Protein AF-A0A3D8RPR2-F1 (afdb_monomer)

Solvent-accessible surface area (backbone atoms only — not comparable to full-atom values): 20532 Å² total; per-residue (Å²): 110,50,69,65,51,56,66,44,52,42,52,92,83,40,55,18,65,22,55,51,73,71,32,72,38,59,76,50,46,58,81,55,54,88,77,41,70,37,36,41,30,32,53,52,16,32,46,29,32,49,50,8,49,75,67,62,34,64,70,41,34,60,55,16,51,62,35,39,52,52,18,50,56,45,42,55,55,37,57,76,35,84,87,54,40,64,38,63,55,48,44,47,27,31,49,50,48,17,54,34,25,53,31,66,56,84,42,99,56,44,30,59,52,24,48,54,51,33,52,51,40,51,62,72,46,40,66,87,66,55,75,50,67,56,47,38,43,49,50,62,50,47,51,59,56,47,44,55,49,13,51,31,68,53,40,86,60,71,74,68,44,76,79,42,53,84,72,72,74,60,93,46,71,72,52,38,56,46,50,52,51,51,63,62,49,48,55,51,20,58,48,53,40,50,49,50,47,47,76,70,37,93,78,53,54,70,65,58,54,52,51,53,47,52,51,44,53,52,50,48,53,50,52,51,51,56,61,70,68,52,59,74,69,60,41,80,40,83,46,86,74,55,39,87,50,89,82,38,70,53,23,35,40,55,80,40,74,64,34,45,48,50,52,32,49,50,33,29,54,46,36,54,41,36,56,50,43,47,80,73,47,95,82,81,42,65,69,46,50,57,47,35,55,53,31,29,48,50,42,61,23,32,43,75,52,46,54,68,25,40,41,59,63,32,58,70,50,56,57,30,51,48,49,27,48,74,72,49,79,54,64,70,52,38,50,52,48,52,52,53,53,47,52,54,56,51,58,33,32,51,77,73,73,82,86,69,64,93,77,49,80,73,84,60,59,44,68,84,49,50,79,62,59,68,77,76,114

Structure (mmCIF, N/CA/C/O backbone):
data_AF-A0A3D8RPR2-F1
#
_entry.id   AF-A0A3D8RPR2-F1
#
loop_
_atom_site.group_PDB
_atom_site.id
_atom_site.type_symbol
_atom_site.label_atom_id
_atom_site.label_alt_id
_atom_site.label_comp_id
_atom_site.label_asym_id
_atom_site.label_entity_id
_atom_site.label_seq_id
_atom_site.pdbx_PDB_ins_code
_atom_site.Cartn_x
_atom_site.Cartn_y
_atom_site.Cartn_z
_atom_site.occupancy
_atom_site.B_iso_or_equiv
_atom_site.auth_seq_id
_atom_site.auth_comp_id
_atom_site.auth_asym_id
_atom_site.auth_atom_id
_atom_site.pdbx_PDB_model_num
ATOM 1 N N . MET A 1 1 ? -17.465 -0.381 24.677 1.00 67.50 1 MET A N 1
ATOM 2 C CA . MET A 1 1 ? -16.883 -0.189 23.330 1.00 67.50 1 MET A CA 1
ATOM 3 C C . MET A 1 1 ? -15.731 -1.158 23.094 1.00 67.50 1 MET A C 1
ATOM 5 O O . MET A 1 1 ? -15.832 -1.929 22.154 1.00 67.50 1 MET A O 1
ATOM 9 N N . ALA A 1 2 ? -14.749 -1.221 24.004 1.00 73.62 2 ALA A N 1
ATOM 10 C CA . ALA A 1 2 ? -13.634 -2.180 23.983 1.00 73.62 2 ALA A CA 1
ATOM 11 C C . ALA A 1 2 ? -14.032 -3.630 23.635 1.00 73.62 2 ALA A C 1
ATOM 13 O O . ALA A 1 2 ? -13.482 -4.194 22.701 1.00 73.62 2 ALA A O 1
ATOM 14 N N . PHE A 1 3 ? -15.049 -4.199 24.299 1.00 74.19 3 PHE A N 1
ATOM 15 C CA . PHE A 1 3 ? -15.514 -5.566 24.008 1.00 74.19 3 PHE A CA 1
ATOM 16 C C . PHE A 1 3 ? -15.922 -5.773 22.537 1.00 74.19 3 PHE A C 1
ATOM 18 O O . PHE A 1 3 ? -15.488 -6.728 21.907 1.00 74.19 3 PHE A O 1
ATOM 25 N N . LYS A 1 4 ? -16.686 -4.831 21.960 1.00 76.00 4 LYS A N 1
ATOM 26 C CA . LYS A 1 4 ? -17.106 -4.884 20.547 1.00 76.00 4 LYS A CA 1
ATOM 27 C C . LYS A 1 4 ? -15.922 -4.776 19.586 1.00 76.00 4 LYS A C 1
ATOM 29 O O . LYS A 1 4 ? -15.994 -5.338 18.505 1.00 76.00 4 LYS A O 1
ATOM 34 N N . LEU A 1 5 ? -14.866 -4.051 19.964 1.00 78.69 5 LEU A N 1
ATOM 35 C CA . LEU A 1 5 ? -13.642 -3.960 19.170 1.00 78.69 5 LEU A CA 1
ATOM 36 C C . LEU A 1 5 ? -12.855 -5.276 19.226 1.00 78.69 5 LEU A C 1
ATOM 38 O O . LEU A 1 5 ? -12.427 -5.760 18.186 1.00 78.69 5 LEU A O 1
ATOM 42 N N . CYS A 1 6 ? -12.734 -5.908 20.396 1.00 79.56 6 CYS A N 1
ATOM 43 C CA . CYS A 1 6 ? -12.055 -7.202 20.521 1.00 79.56 6 CYS A CA 1
ATOM 44 C C . CYS A 1 6 ? -12.709 -8.298 19.661 1.00 79.56 6 CYS A C 1
ATOM 46 O O . CYS A 1 6 ? -12.000 -9.110 19.071 1.00 79.56 6 CYS A O 1
ATOM 48 N N . GLU A 1 7 ? -14.041 -8.289 19.519 1.00 77.31 7 GLU A N 1
ATOM 49 C CA . GLU A 1 7 ? -14.759 -9.201 18.611 1.00 77.31 7 GLU A CA 1
ATOM 50 C C . GLU A 1 7 ? -14.281 -9.078 17.148 1.00 77.31 7 GLU A C 1
ATOM 52 O O . GLU A 1 7 ? -14.304 -10.063 16.413 1.00 77.31 7 GLU A O 1
ATOM 57 N N . THR A 1 8 ? -13.802 -7.901 16.724 1.00 77.50 8 THR A N 1
ATOM 58 C CA . THR A 1 8 ? -13.313 -7.657 15.350 1.00 77.50 8 THR A CA 1
ATOM 59 C C . THR A 1 8 ? -11.920 -8.237 15.066 1.00 77.50 8 THR A C 1
ATOM 61 O O . THR A 1 8 ? -11.473 -8.225 13.915 1.00 77.50 8 THR A O 1
ATOM 64 N N . PHE A 1 9 ? -11.243 -8.769 16.092 1.00 79.44 9 PHE A N 1
ATOM 65 C CA . PHE A 1 9 ? -9.902 -9.357 15.994 1.00 79.44 9 PHE A CA 1
ATOM 66 C C . PHE A 1 9 ? -9.901 -10.889 15.986 1.00 79.44 9 PHE A C 1
ATOM 68 O O . PHE A 1 9 ? -8.830 -11.492 15.941 1.00 79.44 9 PHE A O 1
ATOM 75 N N . ASN A 1 10 ? -11.066 -11.544 15.972 1.00 75.62 10 ASN A N 1
ATOM 76 C CA . ASN A 1 10 ? -11.135 -13.003 15.905 1.00 75.62 10 ASN A CA 1
ATOM 77 C C . ASN A 1 10 ? -10.723 -13.523 14.507 1.00 75.62 10 ASN A C 1
ATOM 79 O O . ASN A 1 10 ? -11.494 -13.448 13.550 1.00 75.62 10 ASN A O 1
ATOM 83 N N . VAL A 1 11 ? -9.481 -14.009 14.377 1.00 67.62 11 VAL A N 1
ATOM 84 C CA . VAL A 1 11 ? -8.874 -14.430 13.094 1.00 67.62 11 VAL A CA 1
ATOM 85 C C . VAL A 1 11 ? -9.569 -15.653 12.509 1.00 67.62 11 VAL A C 1
ATOM 87 O O . VAL A 1 11 ? -9.863 -15.660 11.316 1.00 67.62 11 VAL A O 1
ATOM 90 N N . GLU A 1 12 ? -9.884 -16.638 13.346 1.00 62.69 12 GLU A N 1
ATOM 91 C CA . GLU A 1 12 ? -10.499 -17.901 12.922 1.00 62.69 12 GLU A CA 1
ATOM 92 C C . GLU A 1 12 ? -11.884 -17.686 12.303 1.00 62.69 12 GLU A C 1
ATOM 94 O O . GLU A 1 12 ? -12.259 -18.373 11.357 1.00 62.69 12 GLU A O 1
ATOM 99 N N . VAL A 1 13 ? -12.627 -16.696 12.804 1.00 68.12 13 VAL A N 1
ATOM 100 C CA . VAL A 1 13 ? -14.002 -16.419 12.365 1.00 68.12 13 VAL A CA 1
ATOM 101 C C . VAL A 1 13 ? -14.056 -15.424 11.202 1.00 68.12 13 VAL A C 1
ATOM 103 O O . VAL A 1 13 ? -14.950 -15.505 10.362 1.00 68.12 13 VAL A O 1
ATOM 106 N N . LEU A 1 14 ? -13.137 -14.455 11.150 1.00 74.81 14 LEU A N 1
ATOM 107 C CA . LEU A 1 14 ? -13.254 -13.303 10.246 1.00 74.81 14 LEU A CA 1
ATOM 108 C C . LEU A 1 14 ? -12.389 -13.398 8.984 1.00 74.81 14 LEU A C 1
ATOM 110 O O . LEU A 1 14 ? -12.636 -12.640 8.043 1.00 74.81 14 LEU A O 1
ATOM 114 N N . GLY A 1 15 ? -11.394 -14.292 8.942 1.00 83.25 15 GLY A N 1
ATOM 115 C CA . GLY A 1 15 ? -10.495 -14.438 7.793 1.00 83.25 15 GLY A CA 1
ATOM 116 C C . GLY A 1 15 ? -9.909 -13.093 7.341 1.00 83.25 15 GLY A C 1
ATOM 117 O O . GLY A 1 15 ? -9.456 -12.292 8.161 1.00 83.25 15 GLY A O 1
ATOM 118 N N . GLY A 1 16 ? -9.977 -12.795 6.041 1.00 82.44 16 GLY A N 1
ATOM 119 C CA . GLY A 1 16 ? -9.479 -11.534 5.474 1.00 82.44 16 GLY A CA 1
ATOM 120 C C . GLY A 1 16 ? -10.274 -10.269 5.847 1.00 82.44 16 GLY A C 1
ATOM 121 O O . GLY A 1 16 ? -9.839 -9.164 5.521 1.00 82.44 16 GLY A O 1
ATOM 122 N N . LYS A 1 17 ? -11.400 -10.390 6.574 1.00 88.00 17 LYS A N 1
ATOM 123 C CA . LYS A 1 17 ? -12.119 -9.252 7.186 1.00 88.00 17 LYS A CA 1
ATOM 124 C C . LYS A 1 17 ? -11.591 -8.896 8.579 1.00 88.00 17 LYS A C 1
ATOM 126 O O . LYS A 1 17 ? -12.132 -7.992 9.208 1.00 88.00 17 LYS A O 1
ATOM 131 N N . ASN A 1 18 ? -10.588 -9.589 9.110 1.00 89.81 18 ASN A N 1
ATOM 132 C CA . ASN A 1 18 ? -10.041 -9.280 10.428 1.00 89.81 18 ASN A CA 1
ATOM 133 C C . ASN A 1 18 ? -9.337 -7.909 10.441 1.00 89.81 18 ASN A C 1
ATOM 135 O O . ASN A 1 18 ? -8.517 -7.631 9.572 1.00 89.81 18 ASN A O 1
ATOM 139 N N . LEU A 1 19 ? -9.625 -7.061 11.433 1.00 90.50 19 LEU A N 1
ATOM 140 C CA . LEU A 1 19 ? -9.032 -5.721 11.526 1.00 90.50 19 LEU A CA 1
ATOM 141 C C . LEU A 1 19 ? -7.586 -5.705 12.057 1.00 90.50 19 LEU A C 1
ATOM 143 O O . LEU A 1 19 ? -6.864 -4.740 11.826 1.00 90.50 19 LEU A O 1
ATOM 147 N N . ALA A 1 20 ? -7.119 -6.759 12.725 1.00 89.06 20 ALA A N 1
ATOM 148 C CA . ALA A 1 20 ? -5.748 -6.859 13.231 1.00 89.06 20 ALA A CA 1
ATOM 149 C C . ALA A 1 20 ? -4.694 -6.910 12.109 1.00 89.06 20 ALA A C 1
ATOM 151 O O . ALA A 1 20 ? -3.519 -6.649 12.361 1.00 89.06 20 ALA A O 1
ATOM 152 N N . VAL A 1 21 ? -5.102 -7.186 10.862 1.00 88.38 21 VAL A N 1
ATOM 153 C CA . VAL A 1 21 ? -4.203 -7.151 9.694 1.00 88.38 21 VAL A CA 1
ATOM 154 C C . VAL A 1 21 ? -3.619 -5.762 9.443 1.00 88.38 21 VAL A C 1
ATOM 156 O O . VAL A 1 21 ? -2.553 -5.656 8.844 1.00 88.38 21 VAL A O 1
ATOM 159 N N . PHE A 1 22 ? -4.279 -4.705 9.931 1.00 88.75 22 PHE A N 1
ATOM 160 C CA . PHE A 1 22 ? -3.777 -3.339 9.835 1.00 88.75 22 PHE A CA 1
ATOM 161 C C . PHE A 1 22 ? -2.605 -3.063 10.776 1.00 88.75 22 PHE A C 1
ATOM 163 O O . PHE A 1 22 ? -2.009 -2.009 10.653 1.00 88.75 22 PHE A O 1
ATOM 170 N N . GLY A 1 23 ? -2.237 -3.972 11.681 1.00 88.31 23 GLY A N 1
ATOM 171 C CA . GLY A 1 23 ? -1.054 -3.839 12.534 1.00 88.31 23 GLY A CA 1
ATOM 172 C C . GLY A 1 23 ? -1.369 -3.919 14.025 1.00 88.31 23 GLY A C 1
ATOM 173 O O . GLY A 1 23 ? -2.523 -3.857 14.453 1.00 88.31 23 GLY A O 1
ATOM 174 N N . ARG A 1 24 ? -0.322 -4.052 14.849 1.00 88.19 24 ARG A N 1
ATOM 175 C CA . ARG A 1 24 ? -0.476 -4.337 16.288 1.00 88.19 24 ARG A CA 1
ATOM 176 C C . ARG A 1 24 ? -1.074 -3.180 17.073 1.00 88.19 24 ARG A C 1
ATOM 178 O O . ARG A 1 24 ? -1.679 -3.425 18.113 1.00 88.19 24 ARG A O 1
ATOM 185 N N . PHE A 1 25 ? -0.982 -1.953 16.554 1.00 91.00 25 PHE A N 1
ATOM 186 C CA . PHE A 1 25 ? -1.651 -0.801 17.156 1.00 91.00 25 PHE A CA 1
ATOM 187 C C . PHE A 1 25 ? -3.159 -1.054 17.319 1.00 91.00 25 PHE A C 1
ATOM 189 O O . PHE A 1 25 ? -3.725 -0.655 18.332 1.00 91.00 25 PHE A O 1
ATOM 196 N N . MET A 1 26 ? -3.794 -1.811 16.411 1.00 92.00 26 MET A N 1
ATOM 197 C CA . MET A 1 26 ? -5.217 -2.157 16.506 1.00 92.00 26 MET A CA 1
ATOM 198 C C . MET A 1 26 ? -5.559 -2.854 17.827 1.00 92.00 26 MET A C 1
ATOM 200 O O . MET A 1 26 ? -6.562 -2.530 18.461 1.00 92.00 26 MET A O 1
ATOM 204 N N . ALA A 1 27 ? -4.692 -3.761 18.284 1.00 89.06 27 ALA A N 1
ATOM 205 C CA . ALA A 1 27 ? -4.874 -4.490 19.535 1.00 89.06 27 ALA A CA 1
ATOM 206 C C . ALA A 1 27 ? -4.646 -3.623 20.788 1.00 89.06 27 ALA A C 1
ATOM 208 O O . ALA A 1 27 ? -5.111 -3.987 21.868 1.00 89.06 27 ALA A O 1
ATOM 209 N N . ASP A 1 28 ? -3.962 -2.481 20.663 1.00 91.00 28 ASP A N 1
ATOM 210 C CA . ASP A 1 28 ? -3.723 -1.549 21.773 1.00 91.00 28 ASP A CA 1
ATOM 211 C C . ASP A 1 28 ? -4.825 -0.483 21.914 1.00 91.00 28 ASP A C 1
ATOM 213 O O . ASP A 1 28 ? -5.009 0.076 22.996 1.00 91.00 28 ASP A O 1
ATOM 217 N N . ILE A 1 29 ? -5.633 -0.255 20.868 1.00 93.19 29 ILE A N 1
ATOM 218 C CA . ILE A 1 29 ? -6.747 0.713 20.879 1.00 93.19 29 ILE A CA 1
ATOM 219 C C . ILE A 1 29 ? -7.666 0.566 22.106 1.00 93.19 29 ILE A C 1
ATOM 221 O O . ILE A 1 29 ? -7.972 1.596 22.706 1.00 93.19 29 ILE A O 1
ATOM 225 N N . PRO A 1 30 ? -8.110 -0.640 22.538 1.00 92.12 30 PRO A N 1
ATOM 226 C CA . PRO A 1 30 ? -8.992 -0.768 23.699 1.00 92.12 30 PRO A CA 1
ATOM 227 C C . PRO A 1 30 ? -8.478 -0.080 24.969 1.00 92.12 30 PRO A C 1
ATOM 229 O O . PRO A 1 30 ? -9.290 0.443 25.730 1.00 92.12 30 PRO A O 1
ATOM 232 N N . ARG A 1 31 ? -7.154 -0.054 25.190 1.00 90.81 31 ARG A N 1
ATOM 233 C CA . ARG A 1 31 ? -6.533 0.590 26.362 1.00 90.81 31 ARG A CA 1
ATOM 234 C C . ARG A 1 31 ? -6.531 2.114 26.278 1.00 90.81 31 ARG A C 1
ATOM 236 O O . ARG A 1 31 ? -6.333 2.772 27.292 1.00 90.81 31 ARG A O 1
ATOM 243 N N . ARG A 1 32 ? -6.744 2.663 25.082 1.00 90.31 32 ARG A N 1
ATOM 244 C CA . ARG A 1 32 ? -6.744 4.104 24.800 1.00 90.31 32 ARG A CA 1
ATOM 245 C C . ARG A 1 32 ? -8.149 4.694 24.717 1.00 90.31 32 ARG A C 1
ATOM 247 O O . ARG A 1 32 ? -8.285 5.900 24.566 1.00 90.31 32 ARG A O 1
ATOM 254 N N . LEU A 1 33 ? -9.192 3.872 24.826 1.00 92.06 33 LEU A N 1
ATOM 255 C CA . LEU A 1 33 ? -10.571 4.358 24.829 1.00 92.06 33 LEU A CA 1
ATOM 256 C C . LEU A 1 33 ? -10.892 5.126 26.117 1.00 92.06 33 LEU A C 1
ATOM 258 O O . LEU A 1 33 ? -10.411 4.785 27.196 1.00 92.06 33 LEU A O 1
ATOM 262 N N . GLY A 1 34 ? -11.740 6.146 26.003 1.00 91.00 34 GLY A N 1
ATOM 263 C CA . GLY A 1 34 ? -12.141 7.025 27.103 1.00 91.00 34 GLY A CA 1
ATOM 264 C C . GLY A 1 34 ? -11.178 8.182 27.382 1.00 91.00 34 GLY A C 1
ATOM 265 O O . GLY A 1 34 ? -11.500 9.041 28.202 1.00 91.00 34 GLY A O 1
ATOM 266 N N . THR A 1 35 ? -10.023 8.243 26.710 1.00 88.38 35 THR A N 1
ATOM 267 C CA . THR A 1 35 ? -9.049 9.342 26.863 1.00 88.38 35 THR A CA 1
ATOM 268 C C . THR A 1 35 ? -9.250 10.451 25.829 1.00 88.38 35 THR A C 1
ATOM 270 O O . THR A 1 35 ? -8.945 11.612 26.098 1.00 88.38 35 THR A O 1
ATOM 273 N N . ASN A 1 36 ? -9.792 10.116 24.654 1.00 90.25 36 ASN A N 1
ATOM 274 C CA . ASN A 1 36 ? -9.999 11.046 23.552 1.00 90.25 36 ASN A CA 1
ATOM 275 C C . ASN A 1 36 ? -11.329 10.757 22.839 1.00 90.25 36 ASN A C 1
ATOM 277 O O . ASN A 1 36 ? -11.522 9.693 22.251 1.00 90.25 36 ASN A O 1
ATOM 281 N N . LYS A 1 37 ? -12.236 11.742 22.843 1.00 91.75 37 LYS A N 1
ATOM 282 C CA . LYS A 1 37 ? -13.577 11.604 22.253 1.00 91.75 37 LYS A CA 1
ATOM 283 C C . LYS A 1 37 ? -13.554 11.350 20.745 1.00 91.75 37 LYS A C 1
ATOM 285 O O . LYS A 1 37 ? -14.426 10.643 20.249 1.00 91.75 37 LYS A O 1
ATOM 290 N N . VAL A 1 38 ? -12.585 11.917 20.020 1.00 94.25 38 VAL A N 1
ATOM 291 C CA . VAL A 1 38 ? -12.436 11.692 18.574 1.00 94.25 38 VAL A CA 1
ATOM 292 C C . VAL A 1 38 ? -12.141 10.218 18.325 1.00 94.25 38 VAL A C 1
ATOM 294 O O . VAL A 1 38 ? -12.840 9.579 17.542 1.00 94.25 38 VAL A O 1
ATOM 297 N N . LEU A 1 39 ? -11.160 9.659 19.041 1.00 95.12 39 LEU A N 1
ATOM 298 C CA . LEU A 1 39 ? -10.816 8.243 18.930 1.00 95.12 39 LEU A CA 1
ATOM 299 C C . LEU A 1 39 ? -12.001 7.345 19.309 1.00 95.12 39 LEU A C 1
ATOM 301 O O . LEU A 1 39 ? -12.292 6.396 18.584 1.00 95.12 39 LEU A O 1
ATOM 305 N N . ASP A 1 40 ? -12.720 7.668 20.385 1.00 95.12 40 ASP A N 1
ATOM 306 C CA . ASP A 1 40 ? -13.885 6.893 20.825 1.00 95.12 40 ASP A CA 1
ATOM 307 C C . ASP A 1 40 ? -14.989 6.847 19.756 1.00 95.12 40 ASP A C 1
ATOM 309 O O . ASP A 1 40 ? -15.474 5.766 19.408 1.00 95.12 40 ASP A O 1
ATOM 313 N N . PHE A 1 41 ? -15.374 7.995 19.187 1.00 96.62 41 PHE A N 1
ATOM 314 C CA . PHE A 1 41 ? -16.386 8.027 18.126 1.00 96.62 41 PHE A CA 1
ATOM 315 C C . PHE A 1 41 ? -15.909 7.313 16.858 1.00 96.62 41 PHE A C 1
ATOM 317 O O . PHE A 1 41 ? -16.680 6.557 16.263 1.00 96.62 41 PHE A O 1
ATOM 324 N N . THR A 1 42 ? -14.640 7.475 16.479 1.00 96.69 42 THR A N 1
ATOM 325 C CA . THR A 1 42 ? -14.056 6.776 15.327 1.00 96.69 42 THR A CA 1
ATOM 326 C C . THR A 1 42 ? -14.053 5.259 15.515 1.00 96.69 42 THR A C 1
ATOM 328 O O . THR A 1 42 ? -14.449 4.513 14.621 1.00 96.69 42 THR A O 1
ATOM 331 N N . VAL A 1 43 ? -13.653 4.764 16.686 1.00 96.25 43 VAL A N 1
ATOM 332 C CA . VAL A 1 43 ? -13.661 3.322 16.975 1.00 96.25 43 VAL A CA 1
ATOM 333 C C . VAL A 1 43 ? -15.089 2.788 16.980 1.00 96.25 43 VAL A C 1
ATOM 335 O O . VAL A 1 43 ? -15.348 1.694 16.471 1.00 96.25 43 VAL A O 1
ATOM 338 N N . GLN A 1 44 ? -16.038 3.555 17.514 1.00 95.44 44 GLN A N 1
ATOM 339 C CA . GLN A 1 44 ? -17.444 3.178 17.510 1.00 95.44 44 GLN A CA 1
ATOM 340 C C . GLN A 1 44 ? -18.020 3.077 16.094 1.00 95.44 44 GLN A C 1
ATOM 342 O O . GLN A 1 44 ? -18.704 2.092 15.796 1.00 95.44 44 GLN A O 1
ATOM 347 N N . SER A 1 45 ? -17.759 4.065 15.233 1.00 96.19 45 SER A N 1
ATOM 348 C CA . SER A 1 45 ? -18.227 4.060 13.843 1.00 96.19 45 SER A CA 1
ATOM 349 C C . SER A 1 45 ? -17.582 2.918 13.055 1.00 96.19 45 SER A C 1
ATOM 351 O O . SER A 1 45 ? -18.302 2.161 12.399 1.00 96.19 45 SER A O 1
ATOM 353 N N . LEU A 1 46 ? -16.272 2.702 13.212 1.00 95.69 46 LEU A N 1
ATOM 354 C CA . LEU A 1 46 ? -15.548 1.598 12.581 1.00 95.69 46 LEU A CA 1
ATOM 355 C C . LEU A 1 46 ? -16.079 0.231 13.019 1.00 95.69 46 LEU A C 1
ATOM 357 O O . LEU A 1 46 ? -16.329 -0.619 12.170 1.00 95.69 46 LEU A O 1
ATOM 361 N N . CYS A 1 47 ? -16.329 0.015 14.314 1.00 94.69 47 CYS A N 1
ATOM 362 C CA . CYS A 1 47 ? -16.904 -1.245 14.797 1.00 94.69 47 CYS A CA 1
ATOM 363 C C . CYS A 1 47 ? -18.292 -1.517 14.194 1.00 94.69 47 CYS A C 1
ATOM 365 O O . CYS A 1 47 ? -18.631 -2.668 13.914 1.00 94.69 47 CYS A O 1
ATOM 367 N N . LEU A 1 48 ? -19.121 -0.482 14.015 1.00 94.19 48 LEU A N 1
ATOM 368 C CA . LEU A 1 48 ? -20.435 -0.632 13.386 1.00 94.19 48 LEU A CA 1
ATOM 369 C C . LEU A 1 48 ? -20.317 -0.944 11.892 1.00 94.19 48 LEU A C 1
ATOM 371 O O . LEU A 1 48 ? -20.966 -1.884 11.439 1.00 94.19 48 LEU A O 1
ATOM 375 N N . ALA A 1 49 ? -19.472 -0.215 11.159 1.00 93.50 49 ALA A N 1
ATOM 376 C CA . ALA A 1 49 ? -19.233 -0.453 9.735 1.00 93.50 49 ALA A CA 1
ATOM 377 C C . ALA A 1 49 ? -18.616 -1.838 9.487 1.00 93.50 49 ALA A C 1
ATOM 379 O O . ALA A 1 49 ? -19.062 -2.578 8.615 1.00 93.50 49 ALA A O 1
ATOM 380 N N . HIS A 1 50 ? -17.647 -2.247 10.306 1.00 93.69 50 HIS A N 1
ATOM 381 C CA . HIS A 1 50 ? -17.046 -3.578 10.237 1.00 93.69 50 HIS A CA 1
ATOM 382 C C . HIS A 1 50 ? -18.076 -4.682 10.481 1.00 93.69 50 HIS A C 1
ATOM 384 O O . HIS A 1 50 ? -18.186 -5.619 9.692 1.00 93.69 50 HIS A O 1
ATOM 390 N N . ARG A 1 51 ? -18.914 -4.543 11.514 1.00 92.06 51 ARG A N 1
ATOM 391 C CA . ARG A 1 51 ? -20.016 -5.485 11.755 1.00 92.06 51 ARG A CA 1
ATOM 392 C C . ARG A 1 51 ? -21.021 -5.505 10.609 1.00 92.06 51 ARG A C 1
ATOM 394 O O . ARG A 1 51 ? -21.512 -6.584 10.281 1.00 92.06 51 ARG A O 1
ATOM 401 N N . ALA A 1 52 ? -21.312 -4.354 10.008 1.00 91.88 52 ALA A N 1
ATOM 402 C CA . ALA A 1 52 ? -22.145 -4.261 8.816 1.00 91.88 52 ALA A CA 1
ATOM 403 C C . ALA A 1 52 ? -21.535 -5.049 7.646 1.00 91.88 52 ALA A C 1
ATOM 405 O O . ALA A 1 52 ? -22.242 -5.815 7.003 1.00 91.88 52 ALA A O 1
ATOM 406 N N . LEU A 1 53 ? -20.220 -4.960 7.428 1.00 90.44 53 LEU A N 1
ATOM 407 C CA . LEU A 1 53 ? -19.500 -5.726 6.401 1.00 90.44 53 LEU A CA 1
ATOM 408 C C . LEU A 1 53 ? -19.470 -7.233 6.676 1.00 90.44 53 LEU A C 1
ATOM 410 O O . LEU A 1 53 ? -19.597 -8.050 5.758 1.00 90.44 53 LEU A O 1
ATOM 414 N N . VAL A 1 54 ? -19.279 -7.628 7.934 1.00 89.81 54 VAL A N 1
ATOM 415 C CA . VAL A 1 54 ? -19.257 -9.043 8.331 1.00 89.81 54 VAL A CA 1
ATOM 416 C C . VAL A 1 54 ? -20.639 -9.671 8.168 1.00 89.81 54 VAL A C 1
ATOM 418 O O . VAL A 1 54 ? -20.733 -10.781 7.655 1.00 89.81 54 VAL A O 1
ATOM 421 N N . LYS A 1 55 ? -21.698 -8.955 8.562 1.00 89.94 55 LYS A N 1
ATOM 422 C CA . LYS A 1 55 ? -23.082 -9.457 8.555 1.00 89.94 55 LYS A CA 1
ATOM 423 C C . LYS A 1 55 ? -23.881 -9.103 7.300 1.00 89.94 55 LYS A C 1
ATOM 425 O O . LYS A 1 55 ? -25.027 -9.521 7.200 1.00 89.94 55 LYS A O 1
ATOM 430 N N . SER A 1 56 ? -23.303 -8.324 6.386 1.00 88.25 56 SER A N 1
ATOM 431 C CA . SER A 1 56 ? -24.017 -7.709 5.258 1.00 88.25 56 SER A CA 1
ATOM 432 C C . SER A 1 56 ? -25.279 -6.950 5.706 1.00 88.25 56 SER A C 1
ATOM 434 O O . SER A 1 56 ? -26.346 -7.092 5.120 1.00 88.25 56 SER A O 1
ATOM 436 N N . ASP A 1 57 ? -25.151 -6.162 6.778 1.00 90.50 57 ASP A N 1
ATOM 437 C CA . ASP A 1 57 ? -26.256 -5.445 7.428 1.00 90.50 57 ASP A CA 1
ATOM 438 C C . ASP A 1 57 ? -26.180 -3.938 7.138 1.00 90.50 57 ASP 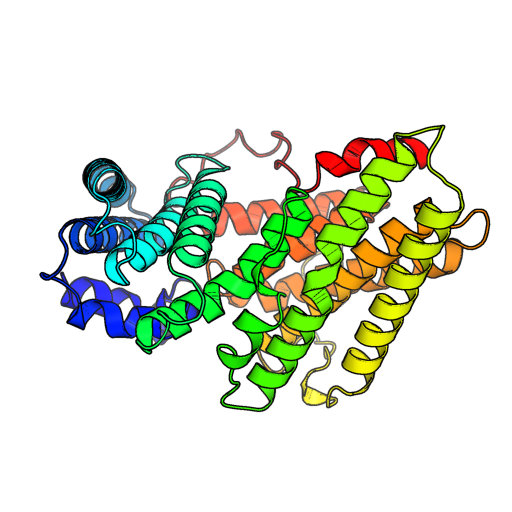A C 1
ATOM 440 O O . ASP A 1 57 ? -25.444 -3.186 7.783 1.00 90.50 57 ASP A O 1
ATOM 444 N N . GLU A 1 58 ? -26.973 -3.487 6.168 1.00 89.81 58 GLU A N 1
ATOM 445 C CA . GLU A 1 58 ? -27.029 -2.082 5.753 1.00 89.81 58 GLU A CA 1
ATOM 446 C C . GLU A 1 58 ? -27.537 -1.146 6.860 1.00 89.81 58 GLU A C 1
ATOM 448 O O . GLU A 1 58 ? -27.116 0.007 6.936 1.00 89.81 58 GLU A O 1
ATOM 453 N N . GLN A 1 59 ? -28.395 -1.622 7.768 1.00 92.06 59 GLN A N 1
ATOM 454 C CA . GLN A 1 59 ? -28.912 -0.798 8.865 1.00 92.06 59 GLN A CA 1
ATOM 455 C C . GLN A 1 59 ? -27.814 -0.473 9.878 1.00 92.06 59 GLN A C 1
ATOM 457 O O . GLN A 1 59 ? -27.789 0.627 10.443 1.00 92.06 59 GLN A O 1
ATOM 462 N N . LEU A 1 60 ? -26.879 -1.400 10.104 1.00 92.81 60 LEU A N 1
ATOM 463 C CA . LEU A 1 60 ? -25.684 -1.121 10.903 1.00 92.81 60 LEU A CA 1
ATOM 464 C C . LEU A 1 60 ? -24.772 -0.093 10.227 1.00 92.81 60 LEU A C 1
ATOM 466 O O . LEU A 1 60 ? -24.262 0.783 10.931 1.00 92.81 60 LEU A O 1
ATOM 470 N N . LEU A 1 61 ? -24.627 -0.142 8.899 1.00 92.25 61 LEU A N 1
ATOM 471 C CA . LEU A 1 61 ? -23.853 0.858 8.158 1.00 92.25 61 LEU A CA 1
ATOM 472 C C . LEU A 1 61 ? -24.522 2.244 8.208 1.00 92.25 61 LEU A C 1
ATOM 474 O O . LEU A 1 61 ? -23.878 3.243 8.515 1.00 92.25 61 LEU A O 1
ATOM 478 N N . LEU A 1 62 ? -25.842 2.326 8.027 1.00 91.75 62 LEU A N 1
ATOM 479 C CA . LEU A 1 62 ? -26.574 3.594 8.154 1.00 91.75 62 LEU A CA 1
ATOM 480 C C . LEU A 1 62 ? -26.422 4.214 9.550 1.00 91.75 62 LEU A C 1
ATOM 482 O O . LEU A 1 62 ? -26.312 5.432 9.703 1.00 91.75 62 LEU A O 1
ATOM 486 N N . ARG A 1 63 ? -26.383 3.381 10.596 1.00 93.81 63 ARG A N 1
ATOM 487 C CA . ARG A 1 63 ? -26.104 3.847 11.962 1.00 93.81 63 ARG A CA 1
ATOM 488 C C . ARG A 1 63 ? -24.669 4.335 12.116 1.00 93.81 63 ARG A C 1
ATOM 490 O O . ARG A 1 63 ? -24.466 5.299 12.853 1.00 93.81 63 ARG A O 1
ATOM 497 N N . SER A 1 64 ? -23.702 3.701 11.453 1.00 94.94 64 SER A N 1
ATOM 498 C CA . SER A 1 64 ? -22.304 4.113 11.545 1.00 94.94 64 SER A CA 1
ATOM 499 C C . SER A 1 64 ? -22.065 5.487 10.926 1.00 94.94 64 SER A C 1
ATOM 501 O O . SER A 1 64 ? -21.271 6.231 11.491 1.00 94.94 64 SER A O 1
ATOM 503 N N . PHE A 1 65 ? -22.805 5.876 9.876 1.00 93.62 65 PHE A N 1
ATOM 504 C CA . PHE A 1 65 ? -22.686 7.207 9.256 1.00 93.62 65 PHE A CA 1
ATOM 505 C C . PHE A 1 65 ? -22.890 8.354 10.238 1.00 93.62 65 PHE A C 1
ATOM 507 O O . PHE A 1 65 ? -22.097 9.287 10.257 1.00 93.62 65 PHE A O 1
ATOM 514 N N . ARG A 1 66 ? -23.906 8.269 11.105 1.00 93.56 66 ARG A N 1
ATOM 515 C CA . ARG A 1 66 ? -24.153 9.321 12.104 1.00 93.56 66 ARG A CA 1
ATOM 516 C C . ARG A 1 66 ? -22.981 9.475 13.070 1.00 93.56 66 ARG A C 1
ATOM 518 O O . ARG A 1 66 ? -22.615 10.583 13.427 1.00 93.56 66 ARG A O 1
ATOM 525 N N . ILE A 1 67 ? -22.384 8.361 13.488 1.00 95.38 67 ILE A N 1
ATOM 526 C CA . ILE A 1 67 ? -21.258 8.373 14.431 1.00 95.38 67 ILE A CA 1
ATOM 527 C C . ILE A 1 67 ? -19.969 8.818 13.738 1.00 95.38 67 ILE A C 1
ATOM 529 O O . ILE A 1 67 ? -19.183 9.554 14.324 1.00 95.38 67 ILE A O 1
ATOM 533 N N . TYR A 1 68 ? -19.776 8.405 12.486 1.00 95.12 68 TYR A N 1
ATOM 534 C CA . TYR A 1 68 ? -18.691 8.873 11.633 1.00 95.12 68 TYR A CA 1
ATOM 535 C C . TYR A 1 68 ? -18.736 10.394 11.454 1.00 95.12 68 TYR A C 1
ATOM 537 O O . TYR A 1 68 ? -17.716 11.052 11.632 1.00 95.12 68 TYR A O 1
ATOM 545 N N . ASP A 1 69 ? -19.917 10.958 11.199 1.00 94.38 69 ASP A N 1
ATOM 546 C CA . ASP A 1 69 ? -20.097 12.403 11.063 1.00 94.38 69 ASP A CA 1
ATOM 547 C C . ASP A 1 69 ? -19.726 13.149 12.357 1.00 94.38 69 ASP A C 1
ATOM 549 O O . ASP A 1 69 ? -18.969 14.122 12.326 1.00 94.38 69 ASP A O 1
ATOM 553 N N . TYR A 1 70 ? -20.143 12.635 13.522 1.00 94.62 70 TYR A N 1
ATOM 554 C CA . TYR A 1 70 ? -19.686 13.167 14.810 1.00 94.62 70 TYR A CA 1
ATOM 555 C C . TYR A 1 70 ? -18.165 13.071 14.977 1.00 94.62 70 TYR A C 1
ATOM 557 O O . TYR A 1 70 ? -17.544 14.033 15.435 1.00 94.62 70 TYR A O 1
ATOM 565 N N . ALA A 1 71 ? -17.554 11.941 14.614 1.00 95.56 71 ALA A N 1
ATOM 566 C CA . ALA A 1 71 ? -16.106 11.765 14.691 1.00 95.56 71 ALA A CA 1
ATOM 567 C C . ALA A 1 71 ? -15.369 12.786 13.812 1.00 95.56 71 ALA A C 1
ATOM 569 O O . ALA A 1 71 ? -14.409 13.402 14.273 1.00 95.56 71 ALA A O 1
ATOM 570 N N . LEU A 1 72 ? -15.857 13.026 12.590 1.00 94.12 72 LEU A N 1
ATOM 571 C CA . LEU A 1 72 ? -15.269 13.972 11.645 1.00 94.12 72 LEU A CA 1
ATOM 572 C C . LEU A 1 72 ? -15.348 15.419 12.150 1.00 94.12 72 LEU A C 1
ATOM 574 O O . LEU A 1 72 ? -14.333 16.114 12.151 1.00 94.12 72 LEU A O 1
ATOM 578 N N . HIS A 1 73 ? -16.509 15.851 12.652 1.00 94.00 73 HIS A N 1
ATOM 579 C CA . HIS A 1 73 ? -16.675 17.190 13.230 1.00 94.00 73 HIS A CA 1
ATOM 580 C C . HIS A 1 73 ? -15.759 17.412 14.443 1.00 94.00 73 HIS A C 1
ATOM 582 O O . HIS A 1 73 ? -15.131 18.465 14.572 1.00 94.00 73 HIS A O 1
ATOM 588 N N . ASN A 1 74 ? -15.641 16.416 15.330 1.00 92.19 74 ASN A N 1
ATOM 589 C CA . ASN A 1 74 ? -14.752 16.516 16.491 1.00 92.19 74 ASN A CA 1
ATOM 590 C C . ASN A 1 74 ? -13.273 16.491 16.075 1.00 92.19 74 ASN A C 1
ATOM 592 O O . ASN A 1 74 ? -12.482 17.245 16.636 1.00 92.19 74 ASN A O 1
ATOM 596 N N . LEU A 1 75 ? -12.899 15.680 15.078 1.00 92.88 75 LEU A N 1
ATOM 597 C CA . LEU A 1 75 ? -11.544 15.673 14.527 1.00 92.88 75 LEU A CA 1
ATOM 598 C C . LEU A 1 75 ? -11.182 17.056 13.977 1.00 92.88 75 LEU A C 1
ATOM 600 O O . LEU A 1 75 ? -10.158 17.608 14.363 1.00 92.88 75 LEU A O 1
ATOM 604 N N . GLN A 1 76 ? -12.039 17.648 13.143 1.00 91.56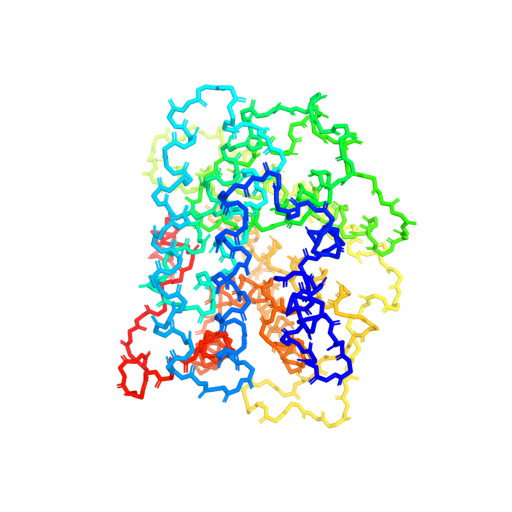 76 GLN A N 1
ATOM 605 C CA . GLN A 1 76 ? -11.829 18.992 12.593 1.00 91.56 76 GLN A CA 1
ATOM 606 C C . GLN A 1 76 ? -11.679 20.050 13.694 1.00 91.56 76 GLN A C 1
ATOM 608 O O . GLN A 1 76 ? -10.768 20.875 13.636 1.00 91.56 76 GLN A O 1
ATOM 613 N N . ALA A 1 77 ? -12.522 20.003 14.730 1.00 89.38 77 ALA A N 1
ATOM 614 C CA . ALA A 1 77 ? -12.410 20.903 15.874 1.00 89.38 77 ALA A CA 1
ATOM 615 C C . ALA A 1 77 ? -11.074 20.733 16.624 1.00 89.38 77 ALA A C 1
ATOM 617 O O . ALA A 1 77 ? -10.421 21.728 16.937 1.00 89.38 77 ALA A O 1
ATOM 618 N N . CYS A 1 78 ? -10.632 19.492 16.860 1.00 87.81 78 CYS A N 1
ATOM 619 C CA . CYS A 1 78 ? -9.340 19.206 17.490 1.00 87.81 78 CYS A CA 1
ATOM 620 C C . CYS A 1 78 ? -8.158 19.676 16.632 1.00 87.81 78 CYS A C 1
ATOM 622 O O . CYS A 1 78 ? -7.205 20.231 17.180 1.00 87.81 78 CYS A O 1
ATOM 624 N N . LEU A 1 79 ? -8.219 19.506 15.308 1.00 88.06 79 LEU A N 1
ATOM 625 C CA . LEU A 1 79 ? -7.175 19.963 14.382 1.00 88.06 79 LEU A CA 1
ATOM 626 C C . LEU A 1 79 ? -7.015 21.489 14.385 1.00 88.06 79 LEU A C 1
ATOM 628 O O . LEU A 1 79 ? -5.901 21.982 14.238 1.00 88.06 79 LEU A O 1
ATOM 632 N N . ASN A 1 80 ? -8.095 22.232 14.635 1.00 84.94 80 ASN A N 1
ATOM 633 C CA . ASN A 1 80 ? -8.053 23.688 14.797 1.00 84.94 80 ASN A CA 1
ATOM 634 C C . ASN A 1 80 ? -7.464 24.136 16.152 1.00 84.94 80 ASN A C 1
ATOM 636 O O . ASN A 1 80 ? -7.246 25.328 16.366 1.00 84.94 80 ASN A O 1
ATOM 640 N N . SER A 1 81 ? -7.193 23.207 17.076 1.00 77.88 81 SER A N 1
ATOM 641 C CA . SER A 1 81 ? -6.583 23.487 18.378 1.00 77.88 81 SER A CA 1
ATOM 642 C C . SER A 1 81 ? -5.124 23.000 18.417 1.00 77.88 81 SER A C 1
ATOM 644 O O . SER A 1 81 ? -4.850 21.800 18.464 1.00 77.88 81 SER A O 1
ATOM 646 N N . ASN A 1 82 ? -4.164 23.937 18.411 1.00 61.97 82 ASN A N 1
ATOM 647 C CA . ASN A 1 82 ? -2.733 23.656 18.183 1.00 61.97 82 ASN A CA 1
ATOM 648 C C . ASN A 1 82 ? -2.110 22.561 19.075 1.00 61.97 82 ASN A C 1
ATOM 650 O O . ASN A 1 82 ? -1.206 21.864 18.625 1.00 61.97 82 ASN A O 1
ATOM 654 N N . ASN A 1 83 ? -2.575 22.372 20.315 1.00 65.31 83 ASN A N 1
ATOM 655 C CA . ASN A 1 83 ? -1.936 21.436 21.250 1.00 65.31 83 ASN A CA 1
ATOM 656 C C . ASN A 1 83 ? -2.459 19.989 21.169 1.00 65.31 83 ASN A C 1
ATOM 658 O O . ASN A 1 83 ? -1.787 19.088 21.664 1.00 65.31 83 ASN A O 1
ATOM 662 N N . GLN A 1 84 ? -3.632 19.737 20.574 1.00 66.56 84 GLN A N 1
ATOM 663 C CA . GLN A 1 84 ? -4.221 18.385 20.520 1.00 66.56 84 GLN A CA 1
ATOM 664 C C . GLN A 1 84 ? -4.025 17.689 19.172 1.00 66.56 84 GLN A C 1
ATOM 666 O O . GLN A 1 84 ? -4.035 16.461 19.119 1.00 66.56 84 GLN A O 1
ATOM 671 N N . ALA A 1 85 ? -3.797 18.449 18.097 1.00 72.56 85 ALA A N 1
ATOM 672 C CA . ALA A 1 85 ? -3.713 17.925 16.734 1.00 72.56 85 ALA A CA 1
ATOM 673 C C . ALA A 1 85 ? -2.621 16.851 16.534 1.00 72.56 85 ALA A C 1
ATOM 675 O O . ALA A 1 85 ? -2.773 15.976 15.690 1.00 72.56 85 ALA A O 1
ATOM 676 N N . ILE A 1 86 ? -1.541 16.881 17.324 1.00 80.19 86 ILE A N 1
ATOM 677 C CA . ILE A 1 86 ? -0.366 15.999 17.174 1.00 80.19 86 ILE A CA 1
ATOM 678 C C . ILE A 1 86 ? -0.347 14.788 18.130 1.00 80.19 86 ILE A C 1
ATOM 680 O O . ILE A 1 86 ? 0.683 14.110 18.255 1.00 80.19 86 ILE A O 1
ATOM 684 N N . SER A 1 87 ? -1.449 14.506 18.836 1.00 89.31 87 SER A N 1
ATOM 685 C CA . SER A 1 87 ? -1.522 13.346 19.737 1.00 89.31 87 SER A CA 1
ATOM 686 C C . SER A 1 87 ? -1.580 12.018 18.968 1.00 89.31 87 SER A C 1
ATOM 688 O O . SER A 1 87 ? -2.027 11.960 17.818 1.00 89.31 87 SER A O 1
ATOM 690 N N . SER A 1 88 ? -1.141 10.929 19.608 1.00 91.31 88 SER A N 1
ATOM 691 C CA . SER A 1 88 ? -1.234 9.582 19.029 1.00 91.31 88 SER A CA 1
ATOM 692 C C . SER A 1 88 ? -2.690 9.180 18.753 1.00 91.31 88 SER A C 1
ATOM 694 O O . SER A 1 88 ? -2.971 8.484 17.783 1.00 91.31 88 SER A O 1
ATOM 696 N N . GLU A 1 89 ? -3.635 9.640 19.571 1.00 92.50 89 GLU A N 1
ATOM 697 C CA . GLU A 1 89 ? -5.069 9.362 19.440 1.00 92.50 89 GLU A CA 1
ATOM 698 C C . GLU A 1 89 ? -5.670 10.046 18.212 1.00 92.50 89 GLU A C 1
ATOM 700 O O . GLU A 1 89 ? -6.475 9.431 17.518 1.00 92.50 89 GLU A O 1
ATOM 705 N N . ILE A 1 90 ? -5.262 11.285 17.913 1.00 93.12 90 ILE A N 1
ATOM 706 C CA . ILE A 1 90 ? -5.711 12.006 16.715 1.00 93.12 90 ILE A CA 1
ATOM 707 C C . ILE A 1 90 ? -5.137 11.371 15.446 1.00 93.12 90 ILE A C 1
ATOM 709 O O . ILE A 1 90 ? -5.878 11.159 14.484 1.00 93.12 90 ILE A O 1
ATOM 713 N N . LEU A 1 91 ? -3.856 10.984 15.459 1.00 93.31 91 LEU A N 1
ATOM 714 C CA . LEU A 1 91 ? -3.261 10.222 14.358 1.00 93.31 91 LEU A CA 1
ATOM 715 C C . LEU A 1 91 ? -3.989 8.885 14.144 1.00 93.31 91 LEU A C 1
ATOM 717 O O . LEU A 1 91 ? -4.347 8.551 13.015 1.00 93.31 91 LEU A O 1
ATOM 721 N N . CYS A 1 92 ? -4.261 8.151 15.226 1.00 94.69 92 CYS A N 1
ATOM 722 C CA . CYS A 1 92 ? -5.022 6.906 15.169 1.00 94.69 92 CYS A CA 1
ATOM 723 C C . CYS A 1 92 ? -6.417 7.137 14.591 1.00 94.69 92 CYS A C 1
ATOM 725 O O . CYS A 1 92 ? -6.822 6.435 13.668 1.00 94.69 92 CYS A O 1
ATOM 727 N N . ALA A 1 93 ? -7.132 8.157 15.068 1.00 95.56 93 ALA A N 1
ATOM 728 C CA . ALA A 1 93 ? -8.449 8.493 14.554 1.00 95.56 93 ALA A CA 1
ATOM 729 C C . ALA A 1 93 ? -8.416 8.773 13.043 1.00 95.56 93 ALA A C 1
ATOM 731 O O . ALA A 1 93 ? -9.243 8.221 12.323 1.00 95.56 93 ALA A O 1
ATOM 732 N N . ALA A 1 94 ? -7.446 9.544 12.542 1.00 94.94 94 ALA A N 1
ATOM 733 C CA . ALA A 1 94 ? -7.305 9.800 11.106 1.00 94.94 94 ALA A CA 1
ATOM 734 C C . ALA A 1 94 ? -7.091 8.503 10.298 1.00 94.94 94 ALA A C 1
ATOM 736 O O . ALA A 1 94 ? -7.764 8.278 9.292 1.00 94.94 94 ALA A O 1
ATOM 737 N N . ILE A 1 95 ? -6.216 7.606 10.765 1.00 94.75 95 ILE A N 1
ATOM 738 C CA . ILE A 1 95 ? -5.961 6.311 10.109 1.00 94.75 95 ILE A CA 1
ATOM 739 C C . ILE A 1 95 ? -7.220 5.431 10.113 1.00 94.75 95 ILE A C 1
ATOM 741 O O . ILE A 1 95 ? -7.601 4.880 9.080 1.00 94.75 95 ILE A O 1
ATOM 745 N N . LEU A 1 96 ? -7.899 5.317 11.258 1.00 95.62 96 LEU A N 1
ATOM 746 C CA . LEU A 1 96 ? -9.103 4.498 11.404 1.00 95.62 96 LEU A CA 1
ATOM 747 C C . LEU A 1 96 ? -10.285 5.031 10.585 1.00 95.62 96 LEU A C 1
ATOM 749 O O . LEU A 1 96 ? -11.069 4.229 10.080 1.00 95.62 96 LEU A O 1
ATOM 753 N N . LEU A 1 97 ? -10.412 6.351 10.411 1.00 95.25 97 LEU A N 1
ATOM 754 C CA . LEU A 1 97 ? -11.395 6.935 9.492 1.00 95.25 97 LEU A CA 1
ATOM 755 C C . LEU A 1 97 ? -11.061 6.584 8.034 1.00 95.25 97 LEU A C 1
ATOM 757 O O . LEU A 1 97 ? -11.963 6.273 7.261 1.00 95.25 97 LEU A O 1
ATOM 761 N N . GLY A 1 98 ? -9.778 6.515 7.669 1.00 92.88 98 GLY A N 1
ATOM 762 C CA . GLY A 1 98 ? -9.355 5.987 6.369 1.00 92.88 98 GLY A CA 1
ATOM 763 C C . GLY A 1 98 ? -9.770 4.528 6.146 1.00 92.88 98 GLY A C 1
ATOM 764 O O . GLY A 1 98 ? -10.216 4.183 5.051 1.00 92.88 98 GLY A O 1
ATOM 765 N N . ILE A 1 99 ? -9.688 3.685 7.183 1.00 92.75 99 ILE A N 1
ATOM 766 C CA . ILE A 1 99 ? -10.166 2.290 7.146 1.00 92.75 99 ILE A CA 1
ATOM 767 C C . ILE A 1 99 ? -11.697 2.239 7.082 1.00 92.75 99 ILE A C 1
ATOM 769 O O . ILE A 1 99 ? -12.256 1.444 6.328 1.00 92.75 99 ILE A O 1
ATOM 773 N N . TYR A 1 100 ? -12.383 3.095 7.841 1.00 93.88 100 TYR A N 1
ATOM 774 C CA . TYR A 1 100 ? -13.837 3.226 7.785 1.00 93.88 100 TYR A CA 1
ATOM 775 C C . TYR A 1 100 ? -14.305 3.504 6.354 1.00 93.88 100 TYR A C 1
ATOM 777 O O . TYR A 1 100 ? -15.229 2.847 5.878 1.00 93.88 100 TYR A O 1
ATOM 785 N N . GLU A 1 101 ? -13.636 4.414 5.642 1.00 91.38 101 GLU A N 1
ATOM 786 C CA . GLU A 1 101 ? -13.985 4.753 4.259 1.00 91.38 101 GLU A CA 1
ATOM 787 C C . GLU A 1 101 ? -13.815 3.591 3.279 1.00 91.38 101 GLU A C 1
ATOM 789 O O . GLU A 1 101 ? -14.611 3.464 2.349 1.00 91.38 101 GLU A O 1
ATOM 794 N N . LEU A 1 102 ? -12.849 2.692 3.509 1.00 87.94 102 LEU A N 1
ATOM 795 C CA . LEU A 1 102 ? -12.719 1.468 2.706 1.00 87.94 102 LEU A CA 1
ATOM 796 C C . LEU A 1 102 ? -13.973 0.590 2.811 1.00 87.94 102 LEU A C 1
ATOM 798 O O . LEU A 1 102 ? -14.364 -0.041 1.829 1.00 87.94 102 LEU A O 1
ATOM 802 N N . ILE A 1 103 ? -14.592 0.557 3.995 1.00 89.75 103 ILE A N 1
ATOM 803 C CA . ILE A 1 103 ? -15.769 -0.269 4.285 1.00 89.75 103 ILE A CA 1
ATOM 804 C C . ILE A 1 103 ? -17.055 0.399 3.804 1.00 89.75 103 ILE A C 1
ATOM 806 O O . ILE A 1 103 ? -17.933 -0.217 3.193 1.00 89.75 103 ILE A O 1
ATOM 810 N N . ALA A 1 104 ? -17.184 1.670 4.160 1.00 86.69 104 ALA A N 1
ATOM 811 C CA . ALA A 1 104 ? -18.392 2.443 3.979 1.00 86.69 104 ALA A CA 1
ATOM 812 C C . ALA A 1 104 ? -18.581 2.898 2.530 1.00 86.69 104 ALA A C 1
ATOM 814 O O . ALA A 1 104 ? -19.723 3.040 2.092 1.00 86.69 104 ALA A O 1
ATOM 815 N N . GLY A 1 105 ? -17.479 3.106 1.797 1.00 76.69 105 GLY A N 1
ATOM 816 C CA . GLY A 1 105 ? -17.499 3.567 0.414 1.00 76.69 105 GLY A CA 1
ATOM 817 C C . GLY A 1 105 ? -18.261 4.880 0.252 1.00 76.69 105 GLY A C 1
ATOM 818 O O . GLY A 1 105 ? -19.064 4.991 -0.673 1.00 76.69 105 GLY A O 1
ATOM 819 N N . THR A 1 106 ? -18.082 5.839 1.174 1.00 69.62 106 THR A N 1
ATOM 820 C CA . THR A 1 106 ? -18.830 7.108 1.105 1.00 69.62 106 THR A CA 1
ATOM 821 C C . THR A 1 106 ? -18.408 7.949 -0.102 1.00 69.62 106 THR A C 1
ATOM 823 O O . THR A 1 106 ? -19.246 8.610 -0.713 1.00 69.62 106 THR A O 1
ATOM 826 N N . ASP A 1 107 ? -17.127 7.864 -0.470 1.00 69.12 107 ASP A N 1
ATOM 827 C CA . ASP A 1 107 ? -16.480 8.501 -1.616 1.00 69.12 107 ASP A CA 1
ATOM 828 C C . ASP A 1 107 ? -15.327 7.594 -2.086 1.00 69.12 107 ASP A C 1
ATOM 830 O O . ASP A 1 107 ? -14.598 7.033 -1.262 1.00 69.12 107 ASP A O 1
ATOM 834 N N . ASP A 1 108 ? -15.123 7.479 -3.400 1.00 67.81 108 ASP A N 1
ATOM 835 C CA . ASP A 1 108 ? -14.014 6.722 -3.994 1.00 67.81 108 ASP A CA 1
ATOM 836 C C . ASP A 1 108 ? -12.637 7.254 -3.551 1.00 67.81 108 ASP A C 1
ATOM 838 O O . ASP A 1 108 ? -11.652 6.515 -3.549 1.00 67.81 108 ASP A O 1
ATOM 842 N N . THR A 1 109 ? -12.568 8.518 -3.116 1.00 75.69 109 THR A N 1
ATOM 843 C CA . THR A 1 109 ? -11.332 9.170 -2.646 1.00 75.69 109 THR A CA 1
ATOM 844 C C . THR A 1 109 ? -11.227 9.311 -1.123 1.00 75.69 109 THR A C 1
ATOM 846 O O . THR A 1 109 ? -10.195 9.771 -0.626 1.00 75.69 109 THR A O 1
ATOM 849 N N . GLY A 1 110 ? -12.249 8.905 -0.358 1.00 81.81 110 GLY A N 1
ATOM 850 C CA . GLY A 1 110 ? -12.327 9.145 1.091 1.00 81.81 110 GLY A CA 1
ATOM 851 C C . GLY A 1 110 ? -11.137 8.575 1.870 1.00 81.81 110 GLY A C 1
ATOM 852 O O . GLY A 1 110 ? -10.506 9.275 2.663 1.00 81.81 110 GLY A O 1
ATOM 853 N N . SER A 1 111 ? -10.761 7.326 1.584 1.00 85.00 111 SER A N 1
ATOM 854 C CA . SER A 1 111 ? -9.623 6.672 2.245 1.00 85.00 111 SER A CA 1
ATOM 855 C C . SER A 1 111 ? -8.286 7.370 1.941 1.00 85.00 111 SER A C 1
ATOM 857 O O . SER A 1 111 ? -7.490 7.610 2.849 1.00 85.00 111 SER A O 1
ATOM 859 N N . SER A 1 112 ? -8.073 7.792 0.687 1.00 85.06 112 SER A N 1
ATOM 860 C CA 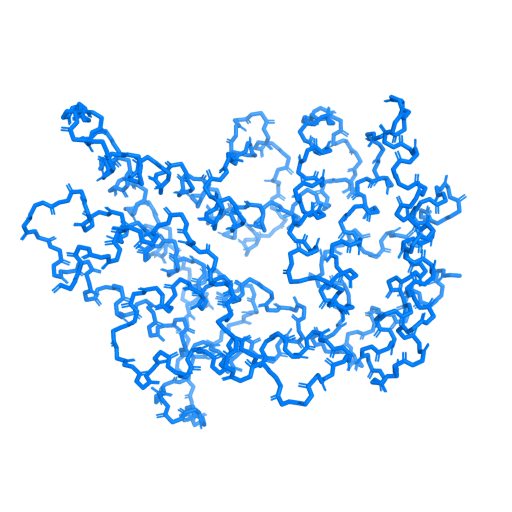. SER A 1 112 ? -6.874 8.537 0.271 1.00 85.06 112 SER A CA 1
ATOM 861 C C . SER A 1 112 ? -6.793 9.919 0.935 1.00 85.06 112 SER A C 1
ATOM 863 O O . SER A 1 112 ? -5.725 10.327 1.394 1.00 85.06 112 SER A O 1
ATOM 865 N N . LYS A 1 113 ? -7.925 10.625 1.081 1.00 88.25 113 LYS A N 1
ATOM 866 C CA . LYS A 1 113 ? -7.985 11.910 1.803 1.00 88.25 113 LYS A CA 1
ATOM 867 C C . LYS A 1 113 ? -7.552 11.761 3.265 1.00 88.25 113 LYS A C 1
ATOM 869 O O . LYS A 1 113 ? -6.734 12.553 3.733 1.00 88.25 113 LYS A O 1
ATOM 874 N N . HIS A 1 114 ? -8.037 10.732 3.965 1.00 91.12 114 HIS A N 1
ATOM 875 C CA . HIS A 1 114 ? -7.628 10.450 5.349 1.00 91.12 114 HIS A CA 1
ATOM 876 C C . HIS A 1 114 ? -6.161 10.034 5.458 1.00 91.12 114 HIS A C 1
ATOM 878 O O . HIS A 1 114 ? -5.477 10.485 6.375 1.00 91.12 114 HIS A O 1
ATOM 884 N N . LEU A 1 115 ? -5.642 9.257 4.502 1.00 90.81 115 LEU A N 1
ATOM 885 C CA . LEU A 1 115 ? -4.211 8.948 4.433 1.00 90.81 115 LEU A CA 1
ATOM 886 C C . LEU A 1 115 ? -3.365 10.217 4.247 1.00 90.81 115 LEU A C 1
ATOM 888 O O . LEU A 1 115 ? -2.358 10.386 4.931 1.00 90.81 115 LEU A O 1
ATOM 892 N N . GLY A 1 116 ? -3.791 11.136 3.376 1.00 89.25 116 GLY A N 1
ATOM 893 C CA . GLY A 1 116 ? -3.152 12.443 3.202 1.00 89.25 116 GLY A CA 1
ATOM 894 C C . GLY A 1 116 ? -3.176 13.286 4.482 1.00 89.25 116 GLY A C 1
ATOM 895 O O . GLY A 1 116 ? -2.166 13.891 4.842 1.00 89.25 116 GLY A O 1
ATOM 896 N N . GLY A 1 117 ? -4.294 13.271 5.213 1.00 90.75 117 GLY A N 1
ATOM 897 C CA . GLY A 1 117 ? -4.406 13.899 6.532 1.00 90.75 117 GLY A CA 1
ATOM 898 C C . GLY A 1 117 ? -3.452 13.284 7.561 1.00 90.75 117 GLY A C 1
ATOM 899 O O . GLY A 1 117 ? -2.705 14.007 8.218 1.00 90.75 117 GLY A O 1
ATOM 900 N N . ALA A 1 118 ? -3.407 11.953 7.657 1.00 92.69 118 ALA A N 1
ATOM 901 C CA . ALA A 1 118 ? -2.488 11.235 8.542 1.00 92.69 118 ALA A CA 1
ATOM 902 C C . ALA A 1 118 ? -1.014 11.510 8.191 1.00 92.69 118 ALA A C 1
ATOM 904 O O . ALA A 1 118 ? -0.200 11.744 9.081 1.00 92.69 118 ALA A O 1
ATOM 905 N N . SER A 1 119 ? -0.684 11.555 6.899 1.00 91.81 119 SER A N 1
ATOM 906 C CA . SER A 1 119 ? 0.638 11.926 6.381 1.00 91.81 119 SER A CA 1
ATOM 907 C C . SER A 1 119 ? 1.064 13.324 6.852 1.00 91.81 119 SER A C 1
ATOM 909 O O . SER A 1 119 ? 2.172 13.494 7.367 1.00 91.81 119 SER A O 1
ATOM 911 N N . LEU A 1 120 ? 0.165 14.314 6.779 1.00 90.75 120 LEU A N 1
ATOM 912 C CA . LEU A 1 120 ? 0.431 15.663 7.286 1.00 90.75 120 LEU A CA 1
ATOM 913 C C . LEU A 1 120 ? 0.626 15.677 8.808 1.00 90.75 120 LEU A C 1
ATOM 915 O O . LEU A 1 120 ? 1.570 16.300 9.290 1.00 90.75 120 LEU A O 1
ATOM 919 N N . LEU A 1 121 ? -0.210 14.952 9.558 1.00 91.62 121 LEU A N 1
ATOM 920 C CA . LEU A 1 121 ? -0.074 14.824 11.012 1.00 91.62 121 LEU A CA 1
ATOM 921 C C . LEU A 1 121 ? 1.271 14.214 11.415 1.00 91.62 121 LEU A C 1
ATOM 923 O O . LEU A 1 121 ? 1.917 14.707 12.338 1.00 91.62 121 LEU A O 1
ATOM 927 N N . ILE A 1 122 ? 1.727 13.184 10.701 1.00 92.56 122 ILE A N 1
ATOM 928 C CA . ILE A 1 122 ? 3.044 12.572 10.912 1.00 92.56 122 ILE A CA 1
ATOM 929 C C . ILE A 1 122 ? 4.149 13.590 10.631 1.00 92.56 122 ILE A C 1
ATOM 931 O O . ILE A 1 122 ? 5.045 13.755 11.460 1.00 92.56 122 ILE A O 1
ATOM 935 N N . LYS A 1 123 ? 4.067 14.314 9.507 1.00 91.25 123 LYS A N 1
ATOM 936 C CA . LYS A 1 123 ? 5.046 15.352 9.148 1.00 91.25 123 LYS A CA 1
ATOM 937 C C . LYS A 1 123 ? 5.113 16.455 10.213 1.00 91.25 123 LYS A C 1
ATOM 939 O O . LYS A 1 123 ? 6.212 16.856 10.581 1.00 91.25 123 LYS A O 1
ATOM 944 N N . MET A 1 124 ? 3.966 16.895 10.739 1.00 89.50 124 MET A N 1
ATOM 945 C CA . MET A 1 124 ? 3.869 17.902 11.807 1.00 89.50 124 MET A CA 1
ATOM 946 C C . MET A 1 124 ? 4.406 17.404 13.152 1.00 89.50 124 MET A C 1
ATOM 948 O O . MET A 1 124 ? 5.077 18.153 13.856 1.00 89.50 124 MET A O 1
ATOM 952 N N . LYS A 1 125 ? 4.119 16.147 13.506 1.00 89.38 125 LYS A N 1
ATOM 953 C CA . LYS A 1 125 ? 4.610 15.503 14.732 1.00 89.38 125 LYS A CA 1
ATOM 954 C C . LYS A 1 125 ? 6.138 15.391 14.736 1.00 89.38 125 LYS A C 1
ATOM 956 O O . LYS A 1 125 ? 6.773 15.542 15.775 1.00 89.38 125 LYS A O 1
ATOM 961 N N . GLY A 1 126 ? 6.730 15.174 13.562 1.00 89.44 126 GLY A N 1
ATOM 962 C CA . GLY A 1 126 ? 8.175 15.067 13.396 1.00 89.44 126 GLY A CA 1
ATOM 963 C C . GLY A 1 126 ? 8.757 13.779 14.002 1.00 89.44 126 GLY A C 1
ATOM 964 O O . GLY A 1 126 ? 8.098 13.081 14.772 1.00 89.44 126 GLY A O 1
ATOM 965 N N . PRO A 1 127 ? 10.008 13.435 13.664 1.00 88.69 127 PRO A N 1
ATOM 966 C CA . PRO A 1 127 ? 10.627 12.151 14.016 1.00 88.69 127 PRO A CA 1
ATOM 967 C C . PRO A 1 127 ? 10.875 11.963 15.520 1.00 88.69 127 PRO A C 1
ATOM 969 O O . PRO A 1 127 ? 10.837 10.841 16.016 1.00 88.69 127 PRO A O 1
ATOM 972 N N . THR A 1 128 ? 11.125 13.050 16.256 1.00 84.25 128 THR A N 1
ATOM 973 C CA . THR A 1 128 ? 11.508 13.016 17.677 1.00 84.25 128 THR A CA 1
ATOM 974 C C . THR A 1 128 ? 10.335 12.715 18.601 1.00 84.25 128 THR A C 1
ATOM 976 O O . THR A 1 128 ? 10.545 12.343 19.745 1.00 84.25 128 THR A O 1
ATOM 979 N N . GLN A 1 129 ? 9.099 12.845 18.117 1.00 80.12 129 GLN A N 1
ATOM 980 C CA . GLN A 1 129 ? 7.895 12.656 18.925 1.00 80.12 129 GLN A CA 1
ATOM 981 C C . GLN A 1 129 ? 7.248 11.275 18.735 1.00 80.12 129 GLN A C 1
ATOM 983 O O . GLN A 1 129 ? 6.146 11.034 19.231 1.00 80.12 129 GLN A O 1
ATOM 988 N N . PHE A 1 130 ? 7.920 10.358 18.033 1.00 84.31 130 PHE A N 1
ATOM 989 C CA . PHE A 1 130 ? 7.545 8.944 17.933 1.00 84.31 130 PHE A CA 1
ATOM 990 C C . PHE A 1 130 ? 8.286 8.120 18.991 1.00 84.31 130 PHE A C 1
ATOM 992 O O . PHE A 1 130 ? 9.015 7.188 18.668 1.00 84.31 130 PHE A O 1
ATOM 999 N N . GLU A 1 131 ? 8.142 8.467 20.268 1.00 75.00 131 GLU A N 1
ATOM 1000 C CA . GLU A 1 131 ? 8.667 7.659 21.384 1.00 75.00 131 GLU A CA 1
ATOM 1001 C C . GLU A 1 131 ? 7.665 6.579 21.823 1.00 75.00 131 GLU A C 1
ATOM 1003 O O . GLU A 1 131 ? 8.061 5.482 22.210 1.00 75.00 131 GLU A O 1
ATOM 1008 N N . ASP A 1 132 ? 6.365 6.859 21.680 1.00 82.00 132 ASP A N 1
ATOM 1009 C CA . ASP A 1 132 ? 5.271 5.927 21.960 1.00 82.00 132 ASP A CA 1
ATOM 1010 C C . ASP A 1 132 ? 5.255 4.772 20.944 1.00 82.00 132 ASP A C 1
ATOM 1012 O O . ASP A 1 132 ? 5.155 4.986 19.730 1.00 82.00 132 ASP A O 1
ATOM 1016 N N . PHE A 1 133 ? 5.310 3.536 21.446 1.00 85.81 133 PHE A N 1
ATOM 1017 C CA . PHE A 1 133 ? 5.266 2.315 20.635 1.00 85.81 133 PHE A CA 1
ATOM 1018 C C . PHE A 1 133 ? 4.031 2.274 19.722 1.00 85.81 133 PHE A C 1
ATOM 1020 O O . PHE A 1 133 ? 4.124 1.889 18.559 1.00 85.81 133 PHE A O 1
ATOM 1027 N N . PHE A 1 134 ? 2.885 2.754 20.204 1.00 89.56 134 PHE A N 1
ATOM 1028 C CA . PHE A 1 134 ? 1.646 2.791 19.426 1.00 89.56 134 PHE A CA 1
ATOM 1029 C C . PHE A 1 134 ? 1.734 3.719 18.211 1.00 89.56 134 PHE A C 1
ATOM 1031 O O . PHE A 1 134 ? 1.299 3.355 17.118 1.00 89.56 134 PHE A O 1
ATOM 1038 N N . ALA A 1 135 ? 2.359 4.889 18.369 1.00 89.38 135 ALA A N 1
ATOM 1039 C CA . ALA A 1 135 ? 2.604 5.804 17.259 1.00 89.38 135 ALA A CA 1
ATOM 1040 C C . ALA A 1 135 ? 3.579 5.214 16.231 1.00 89.38 135 ALA A C 1
ATOM 1042 O O . ALA A 1 135 ? 3.373 5.386 15.029 1.00 89.38 135 ALA A O 1
ATOM 1043 N N . ARG A 1 136 ? 4.612 4.489 16.684 1.00 89.12 136 ARG A N 1
ATOM 1044 C CA . ARG A 1 136 ? 5.562 3.802 15.790 1.00 89.12 136 ARG A CA 1
ATOM 1045 C C . ARG A 1 136 ? 4.898 2.704 14.969 1.00 89.12 136 ARG A C 1
ATOM 1047 O O . ARG A 1 136 ? 5.149 2.614 13.770 1.00 89.12 136 ARG A O 1
ATOM 1054 N N . GLU A 1 137 ? 4.025 1.911 15.583 1.00 89.12 137 GLU A N 1
ATOM 1055 C CA . GLU A 1 137 ? 3.277 0.874 14.867 1.00 89.12 137 GLU A CA 1
ATOM 1056 C C . GLU A 1 137 ? 2.362 1.490 13.798 1.00 89.12 137 GLU A C 1
ATOM 1058 O O . GLU A 1 137 ? 2.343 1.013 12.665 1.00 89.12 137 GLU A O 1
ATOM 1063 N N . MET A 1 138 ? 1.670 2.595 14.102 1.00 92.06 138 MET A N 1
ATOM 1064 C CA . MET A 1 138 ? 0.885 3.328 13.098 1.00 92.06 138 MET A CA 1
ATOM 1065 C C . MET A 1 138 ? 1.755 3.860 11.954 1.00 92.06 138 MET A C 1
ATOM 1067 O O . MET A 1 138 ? 1.391 3.709 10.788 1.00 92.06 138 MET A O 1
ATOM 1071 N N . LEU A 1 139 ? 2.917 4.438 12.275 1.00 91.81 139 LEU A N 1
ATOM 1072 C CA . LEU A 1 139 ? 3.869 4.943 11.285 1.00 91.81 139 LEU A CA 1
ATOM 1073 C C . LEU A 1 139 ? 4.350 3.830 10.340 1.00 91.81 139 LEU A C 1
ATOM 1075 O O . LEU A 1 139 ? 4.399 4.032 9.128 1.00 91.81 139 LEU A O 1
ATOM 1079 N N . ALA A 1 140 ? 4.667 2.649 10.875 1.00 87.56 140 ALA A N 1
ATOM 1080 C CA . ALA A 1 140 ? 5.093 1.500 10.079 1.00 87.56 140 ALA A CA 1
ATOM 1081 C C . ALA A 1 140 ? 4.007 1.035 9.093 1.00 87.56 140 ALA A C 1
ATOM 1083 O O . ALA A 1 140 ? 4.319 0.685 7.954 1.00 87.56 140 ALA A O 1
ATOM 1084 N N . VAL A 1 141 ? 2.740 1.073 9.513 1.00 84.31 141 VAL A N 1
ATOM 1085 C CA . VAL A 1 141 ? 1.586 0.657 8.701 1.00 84.31 141 VAL A CA 1
ATOM 1086 C C . VAL A 1 141 ? 1.342 1.618 7.545 1.00 84.31 141 VAL A C 1
ATOM 1088 O O . VAL A 1 141 ? 1.183 1.186 6.405 1.00 84.31 141 VAL A O 1
ATOM 1091 N N . VAL A 1 142 ? 1.339 2.925 7.812 1.00 89.94 142 VAL A N 1
ATOM 1092 C CA . VAL A 1 142 ? 1.057 3.922 6.768 1.00 89.94 142 VAL A CA 1
ATOM 1093 C C . VAL A 1 142 ? 2.231 4.136 5.819 1.00 89.94 142 VAL A C 1
ATOM 1095 O O . VAL A 1 142 ? 2.005 4.566 4.692 1.00 89.94 142 VAL A O 1
ATOM 1098 N N . ARG A 1 143 ? 3.466 3.803 6.229 1.00 91.31 143 ARG A N 1
ATOM 1099 C CA . ARG A 1 143 ? 4.683 3.990 5.422 1.00 91.31 143 ARG A CA 1
ATOM 1100 C C . ARG A 1 143 ? 4.538 3.418 4.011 1.00 91.31 143 ARG A C 1
ATOM 1102 O O . ARG A 1 143 ? 4.767 4.136 3.045 1.00 91.31 143 ARG A O 1
ATOM 1109 N N . ALA A 1 144 ? 4.151 2.147 3.893 1.00 88.56 144 ALA A N 1
ATOM 1110 C CA . ALA A 1 144 ? 4.017 1.488 2.593 1.00 88.56 144 ALA A CA 1
ATOM 1111 C C . ALA A 1 144 ? 2.879 2.103 1.762 1.00 88.56 144 ALA A C 1
ATOM 1113 O O . ALA A 1 144 ? 3.073 2.436 0.595 1.00 88.56 144 ALA A O 1
ATOM 1114 N N . THR A 1 145 ? 1.723 2.345 2.383 1.00 90.50 145 THR A N 1
ATOM 1115 C CA . THR A 1 145 ? 0.557 2.944 1.717 1.00 90.50 145 THR A CA 1
ATOM 1116 C C . THR A 1 145 ? 0.840 4.362 1.214 1.00 90.50 145 THR A C 1
ATOM 1118 O O . THR A 1 145 ? 0.361 4.740 0.150 1.00 90.50 145 THR A O 1
ATOM 1121 N N . MET A 1 146 ? 1.647 5.144 1.937 1.00 93.25 146 MET A N 1
ATOM 1122 C CA . MET A 1 146 ? 2.070 6.482 1.513 1.00 93.25 146 MET A CA 1
ATOM 1123 C C . MET A 1 146 ? 2.974 6.454 0.279 1.00 93.25 146 MET A C 1
ATOM 1125 O O . MET A 1 146 ? 2.897 7.375 -0.525 1.00 93.25 146 MET A O 1
ATOM 1129 N N . ILE A 1 147 ? 3.808 5.422 0.099 1.00 92.62 147 ILE A N 1
ATOM 1130 C CA . ILE A 1 147 ? 4.589 5.266 -1.141 1.00 92.62 147 ILE A CA 1
ATOM 1131 C C . ILE A 1 147 ? 3.653 5.002 -2.316 1.00 92.62 147 ILE A C 1
ATOM 1133 O O . ILE A 1 147 ? 3.814 5.622 -3.363 1.00 92.62 147 ILE A O 1
ATOM 1137 N N . PHE A 1 148 ? 2.675 4.109 -2.140 1.00 91.75 148 PHE A N 1
ATOM 1138 C CA . PHE A 1 148 ? 1.704 3.788 -3.188 1.00 91.75 148 PHE A CA 1
ATOM 1139 C C . PHE A 1 148 ? 0.894 5.026 -3.576 1.00 91.75 148 PHE A C 1
ATOM 1141 O O . PHE A 1 148 ? 0.841 5.367 -4.751 1.00 91.75 148 PHE A O 1
ATOM 1148 N N . GLU A 1 149 ? 0.366 5.765 -2.595 1.00 89.44 149 GLU A N 1
ATOM 1149 C CA . GLU A 1 149 ? -0.362 7.012 -2.855 1.00 89.44 149 GLU A CA 1
ATOM 1150 C C . GLU A 1 149 ? 0.525 8.061 -3.530 1.00 89.44 149 GLU A C 1
ATOM 1152 O O . GLU A 1 149 ? 0.091 8.677 -4.497 1.00 89.44 149 GLU A O 1
ATOM 1157 N N . ALA A 1 150 ? 1.774 8.232 -3.089 1.00 90.88 150 ALA A N 1
ATOM 1158 C CA . ALA A 1 150 ? 2.704 9.170 -3.711 1.00 90.88 150 ALA A CA 1
ATOM 1159 C C . ALA A 1 150 ? 3.029 8.782 -5.162 1.00 90.88 150 ALA A C 1
ATOM 1161 O O . ALA A 1 150 ? 3.106 9.656 -6.029 1.00 90.88 150 ALA A O 1
ATOM 1162 N N . ALA A 1 151 ? 3.186 7.486 -5.444 1.00 91.56 151 ALA A N 1
ATOM 1163 C CA . ALA A 1 151 ? 3.371 6.977 -6.798 1.00 91.56 151 ALA A CA 1
ATOM 1164 C C . ALA A 1 151 ? 2.114 7.178 -7.656 1.00 91.56 151 ALA A C 1
ATOM 1166 O O . ALA A 1 151 ? 2.242 7.462 -8.841 1.00 91.56 151 ALA A O 1
ATOM 1167 N N . GLU A 1 152 ? 0.916 7.084 -7.081 1.00 87.19 152 GLU A N 1
ATOM 1168 C CA . GLU A 1 152 ? -0.350 7.269 -7.799 1.00 87.19 152 GLU A CA 1
ATOM 1169 C C . GLU A 1 152 ? -0.730 8.745 -8.024 1.00 87.19 152 GLU A C 1
ATOM 1171 O O . GLU A 1 152 ? -1.351 9.111 -9.027 1.00 87.19 152 GLU A O 1
ATOM 1176 N N . SER A 1 153 ? -0.347 9.633 -7.108 1.00 83.62 153 SER A N 1
ATOM 1177 C CA . SER A 1 153 ? -0.730 11.049 -7.141 1.00 83.62 153 SER A CA 1
ATOM 1178 C C . SER A 1 153 ? 0.401 11.996 -7.546 1.00 83.62 153 SER A C 1
ATOM 1180 O O . SER A 1 153 ? 0.159 13.189 -7.747 1.00 83.62 153 SER A O 1
ATOM 1182 N N . GLY A 1 154 ? 1.636 11.498 -7.660 1.00 80.00 154 GLY A N 1
ATOM 1183 C CA . GLY A 1 154 ? 2.829 12.306 -7.929 1.00 80.00 154 GLY A CA 1
ATOM 1184 C C . GLY A 1 154 ? 3.213 13.234 -6.767 1.00 80.00 154 GLY A C 1
ATOM 1185 O O . GLY A 1 154 ? 3.868 14.265 -6.978 1.00 80.00 154 GLY A O 1
ATOM 1186 N N . ARG A 1 155 ? 2.770 12.926 -5.541 1.00 81.94 155 ARG A N 1
ATOM 1187 C CA . ARG A 1 155 ? 3.077 13.707 -4.331 1.00 81.94 155 ARG A CA 1
ATOM 1188 C C . ARG A 1 155 ? 4.456 13.374 -3.764 1.00 81.94 155 ARG A C 1
ATOM 1190 O O . ARG A 1 155 ? 5.073 12.365 -4.084 1.00 81.94 155 ARG A O 1
ATOM 1197 N N . GLU A 1 156 ? 4.952 14.272 -2.917 1.00 82.00 156 GLU A N 1
ATOM 1198 C CA . GLU A 1 156 ? 6.208 14.079 -2.191 1.00 82.00 156 GLU A CA 1
ATOM 1199 C C . GLU A 1 156 ? 6.063 12.970 -1.137 1.00 82.00 156 GLU A C 1
ATOM 1201 O O . GLU A 1 156 ? 5.132 12.987 -0.330 1.00 82.00 156 GLU A O 1
ATOM 1206 N N . TYR A 1 157 ? 7.033 12.057 -1.090 1.00 90.44 157 TYR A N 1
ATOM 1207 C CA . TYR A 1 157 ? 7.160 11.057 -0.036 1.00 90.44 157 TYR A CA 1
ATOM 1208 C C . TYR A 1 157 ? 8.277 11.453 0.945 1.00 90.44 157 TYR A C 1
ATOM 1210 O O . TYR A 1 157 ? 9.459 11.226 0.705 1.00 90.44 157 TYR A O 1
ATOM 1218 N N . PHE A 1 158 ? 7.907 12.073 2.070 1.00 90.69 158 PHE A N 1
ATOM 1219 C CA . PHE A 1 158 ? 8.877 12.663 3.008 1.00 90.69 158 PHE A CA 1
ATOM 1220 C C . PHE A 1 158 ? 9.548 11.652 3.958 1.00 90.69 158 PHE A C 1
ATOM 1222 O O . PHE A 1 158 ? 10.570 11.969 4.569 1.00 90.69 158 PHE A O 1
ATOM 1229 N N . LEU A 1 159 ? 8.984 10.447 4.110 1.00 90.81 159 LEU A N 1
ATOM 1230 C CA . LEU A 1 159 ? 9.478 9.423 5.045 1.00 90.81 159 LEU A CA 1
ATOM 1231 C C . LEU A 1 159 ? 10.782 8.746 4.590 1.00 90.81 159 LEU A C 1
ATOM 1233 O O . LEU A 1 159 ? 11.325 7.919 5.321 1.00 90.81 159 LEU A O 1
ATOM 1237 N N . ASP A 1 160 ? 11.295 9.092 3.409 1.00 83.88 160 ASP A N 1
ATOM 1238 C CA . ASP A 1 160 ? 12.618 8.659 2.952 1.00 83.88 160 ASP A CA 1
ATOM 1239 C C . ASP A 1 160 ? 13.771 9.457 3.578 1.00 83.88 160 ASP A C 1
ATOM 1241 O O . ASP A 1 160 ? 14.912 8.985 3.637 1.00 83.88 160 ASP A O 1
ATOM 1245 N N . ALA A 1 161 ? 13.481 10.660 4.093 1.00 88.31 161 ALA A N 1
ATOM 1246 C CA . ALA A 1 161 ? 14.517 11.518 4.648 1.00 88.31 161 ALA A CA 1
ATOM 1247 C C . ALA A 1 161 ? 15.283 10.787 5.776 1.00 88.31 161 ALA A C 1
ATOM 1249 O O . ALA A 1 161 ? 14.653 10.133 6.616 1.00 88.31 161 ALA A O 1
ATOM 1250 N N . PRO A 1 162 ? 16.627 10.915 5.852 1.00 88.56 162 PRO A N 1
ATOM 1251 C CA . PRO A 1 162 ? 17.461 10.141 6.779 1.00 88.56 162 PRO A CA 1
ATOM 1252 C C . PRO A 1 162 ? 17.005 10.178 8.240 1.00 88.56 162 PRO A C 1
ATOM 1254 O O . PRO A 1 162 ? 17.148 9.193 8.958 1.00 88.56 162 PRO A O 1
ATOM 1257 N N . LEU A 1 163 ? 16.406 11.292 8.660 1.00 91.56 163 LEU A N 1
ATOM 1258 C CA . LEU A 1 163 ? 15.899 11.503 10.012 1.00 91.56 163 LEU A CA 1
ATOM 1259 C C . LEU A 1 163 ? 14.743 10.552 10.406 1.00 91.56 163 LEU A C 1
ATOM 1261 O O . LEU A 1 163 ? 14.530 10.338 11.596 1.00 91.56 163 LEU A O 1
ATOM 1265 N N . TRP A 1 164 ? 14.015 9.964 9.443 1.00 91.44 164 TRP A N 1
ATOM 1266 C CA . TRP A 1 164 ? 12.919 9.013 9.702 1.00 91.44 164 TRP A CA 1
ATOM 1267 C C . TRP A 1 164 ? 13.410 7.565 9.800 1.00 91.44 164 TRP A C 1
ATOM 1269 O O . TRP A 1 164 ? 12.773 6.746 10.462 1.00 91.44 164 TRP A O 1
ATOM 1279 N N . LYS A 1 165 ? 14.551 7.238 9.176 1.00 87.50 165 LYS A N 1
ATOM 1280 C CA . LYS A 1 165 ? 15.072 5.862 9.068 1.00 87.50 165 LYS A CA 1
ATOM 1281 C C . LYS A 1 165 ? 15.218 5.134 10.418 1.00 87.50 165 LYS A C 1
ATOM 1283 O O . LYS A 1 165 ? 14.822 3.970 10.473 1.00 87.50 165 LYS A O 1
ATOM 1288 N N . PRO A 1 166 ? 15.686 5.769 11.516 1.00 89.06 166 PRO A N 1
ATOM 1289 C CA . PRO A 1 166 ? 15.837 5.095 12.811 1.00 89.06 166 PRO A CA 1
ATOM 1290 C C . PRO A 1 166 ? 14.535 4.560 13.427 1.00 89.06 166 PRO A C 1
ATOM 1292 O O . PRO A 1 166 ? 14.592 3.706 14.313 1.00 89.06 166 PRO A O 1
ATOM 1295 N N . LEU A 1 167 ? 13.372 5.049 12.980 1.00 88.31 167 LEU A N 1
ATOM 1296 C CA . LEU A 1 167 ? 12.062 4.631 13.490 1.00 88.31 167 LEU A CA 1
ATOM 1297 C C . LEU A 1 167 ? 11.595 3.286 12.912 1.00 88.31 167 LEU A C 1
ATOM 1299 O O . LEU A 1 167 ? 10.665 2.686 13.448 1.00 88.31 167 LEU A O 1
ATOM 1303 N N . PHE A 1 168 ? 12.234 2.793 11.847 1.00 87.81 168 PHE A N 1
ATOM 1304 C CA . PHE A 1 168 ? 11.841 1.568 11.152 1.00 87.81 168 PHE A CA 1
ATOM 1305 C C . PHE A 1 168 ? 12.769 0.407 11.506 1.00 87.81 168 PHE A C 1
ATOM 1307 O O . PHE A 1 168 ? 13.664 0.047 10.744 1.00 87.81 168 PHE A O 1
ATOM 1314 N N . GLN A 1 169 ? 12.539 -0.189 12.673 1.00 86.06 169 GLN A N 1
ATOM 1315 C CA . GLN A 1 169 ? 13.285 -1.357 13.139 1.00 86.06 169 GLN A CA 1
ATOM 1316 C C . GLN A 1 169 ? 12.490 -2.630 12.853 1.00 86.06 169 GLN A C 1
ATOM 1318 O O . GLN A 1 169 ? 11.310 -2.723 13.191 1.00 86.06 169 GLN A O 1
ATOM 1323 N N . ALA A 1 170 ? 13.123 -3.589 12.183 1.00 89.50 170 ALA A N 1
ATOM 1324 C CA . ALA A 1 170 ? 12.526 -4.887 11.915 1.00 89.50 170 ALA A CA 1
ATOM 1325 C C . ALA A 1 170 ? 12.748 -5.836 13.097 1.00 89.50 170 ALA A C 1
ATOM 1327 O O . ALA A 1 170 ? 13.826 -5.867 13.683 1.00 89.50 170 ALA A O 1
ATOM 1328 N N . GLU A 1 171 ? 11.739 -6.642 13.414 1.00 89.19 171 GLU A N 1
ATOM 1329 C CA . GLU A 1 171 ? 11.805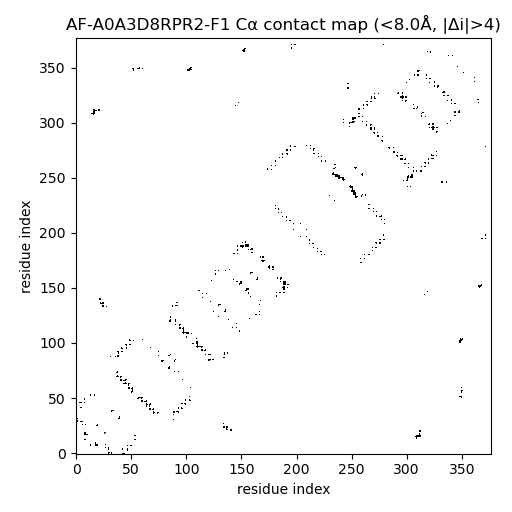 -7.632 14.497 1.00 89.19 171 GLU A CA 1
ATOM 1330 C C . GLU A 1 171 ? 12.209 -9.020 14.009 1.00 89.19 171 GLU A C 1
ATOM 1332 O O . GLU A 1 171 ? 12.620 -9.878 14.785 1.00 89.19 171 GLU A O 1
ATOM 1337 N N . ASN A 1 172 ? 12.046 -9.267 12.713 1.00 92.62 172 ASN A N 1
ATOM 1338 C CA . ASN A 1 172 ? 12.381 -10.527 12.078 1.00 92.62 172 ASN A CA 1
ATOM 1339 C C . ASN A 1 172 ? 12.818 -10.297 10.629 1.00 92.62 172 ASN A C 1
ATOM 1341 O O . ASN A 1 172 ? 12.591 -9.232 10.049 1.00 92.62 172 ASN A O 1
ATOM 1345 N N . LEU A 1 173 ? 13.416 -11.333 10.041 1.00 93.94 173 LEU A N 1
ATOM 1346 C CA . LEU A 1 173 ? 13.956 -11.283 8.686 1.00 93.94 173 LEU A CA 1
ATOM 1347 C C . LEU A 1 173 ? 12.897 -10.919 7.636 1.00 93.94 173 LEU A C 1
ATOM 1349 O O . LEU A 1 173 ? 13.169 -10.117 6.755 1.00 93.94 173 LEU A O 1
ATOM 1353 N N . GLU A 1 174 ? 11.683 -11.470 7.715 1.00 93.38 174 GLU A N 1
ATOM 1354 C CA . GLU A 1 174 ? 10.643 -11.185 6.717 1.00 93.38 174 GLU A CA 1
ATOM 1355 C C . GLU A 1 174 ? 10.209 -9.710 6.752 1.00 93.38 174 GLU A C 1
ATOM 1357 O O . GLU A 1 174 ? 10.002 -9.086 5.712 1.00 93.38 174 GLU A O 1
ATOM 1362 N N . GLN A 1 175 ? 10.112 -9.126 7.948 1.00 91.44 175 GLN A N 1
ATOM 1363 C CA . GLN A 1 175 ? 9.841 -7.701 8.112 1.00 91.44 175 GLN A CA 1
ATOM 1364 C C . GLN A 1 175 ? 11.002 -6.838 7.615 1.00 91.44 175 GLN A C 1
ATOM 1366 O O . GLN A 1 175 ? 10.750 -5.806 6.998 1.00 91.44 175 GLN A O 1
ATOM 1371 N N . GLN A 1 176 ? 12.247 -7.265 7.839 1.00 94.62 176 GLN A N 1
ATOM 1372 C CA . GLN A 1 176 ? 13.426 -6.578 7.319 1.00 94.62 176 GLN A CA 1
ATOM 1373 C C . GLN A 1 176 ? 13.409 -6.547 5.789 1.00 94.62 176 GLN A C 1
ATOM 1375 O O . GLN A 1 176 ? 13.484 -5.472 5.207 1.00 94.62 176 GLN A O 1
ATOM 1380 N N . LEU A 1 177 ? 13.188 -7.696 5.143 1.00 96.50 177 LEU A N 1
ATOM 1381 C CA . LEU A 1 177 ? 13.097 -7.796 3.683 1.00 96.50 177 LEU A CA 1
ATOM 1382 C C . LEU A 1 177 ? 12.000 -6.888 3.111 1.00 96.50 177 LEU A C 1
ATOM 1384 O O . LEU A 1 177 ? 12.210 -6.227 2.093 1.00 96.50 177 LEU A O 1
ATOM 1388 N N . PHE A 1 178 ? 10.847 -6.821 3.782 1.00 93.81 178 PHE A N 1
ATOM 1389 C CA . PHE A 1 178 ? 9.771 -5.909 3.408 1.00 93.81 178 PHE A CA 1
ATOM 1390 C C . PHE A 1 178 ? 10.182 -4.438 3.576 1.00 93.81 178 PHE A C 1
ATOM 1392 O O . PHE A 1 178 ? 9.948 -3.632 2.679 1.00 93.81 178 PHE A O 1
ATOM 1399 N N . TYR A 1 179 ? 10.819 -4.068 4.689 1.00 93.31 179 TYR A N 1
ATOM 1400 C CA . TYR A 1 179 ? 11.292 -2.698 4.912 1.00 93.31 179 TYR A CA 1
ATOM 1401 C C . TYR A 1 179 ? 12.375 -2.277 3.924 1.00 93.31 179 TYR A C 1
ATOM 1403 O O . TYR A 1 179 ? 12.358 -1.120 3.500 1.00 93.31 179 TYR A O 1
ATOM 1411 N N . ASP A 1 180 ? 13.250 -3.192 3.517 1.00 95.06 180 ASP A N 1
ATOM 1412 C CA . ASP A 1 180 ? 14.255 -2.951 2.484 1.00 95.06 180 ASP A CA 1
ATOM 1413 C C . ASP A 1 180 ? 13.582 -2.653 1.136 1.00 95.06 180 ASP A C 1
ATOM 1415 O O . ASP A 1 180 ? 13.907 -1.653 0.496 1.00 95.06 180 ASP A O 1
ATOM 1419 N N . LEU A 1 181 ? 12.569 -3.439 0.743 1.00 96.56 181 LEU A N 1
ATOM 1420 C CA . LEU A 1 181 ? 11.782 -3.176 -0.468 1.00 96.56 181 LEU A CA 1
ATOM 1421 C C . LEU A 1 181 ? 11.098 -1.806 -0.422 1.00 96.56 181 LEU A C 1
ATOM 1423 O O . LEU A 1 181 ? 11.193 -1.035 -1.377 1.00 96.56 181 LEU A O 1
ATOM 1427 N N . ILE A 1 182 ? 10.420 -1.490 0.682 1.00 93.62 182 ILE A N 1
ATOM 1428 C CA . ILE A 1 182 ? 9.745 -0.199 0.877 1.00 93.62 182 ILE A CA 1
ATOM 1429 C C . ILE A 1 182 ? 10.762 0.951 0.871 1.00 93.62 182 ILE A C 1
ATOM 1431 O O . ILE A 1 182 ? 10.479 2.010 0.320 1.00 93.62 182 ILE A O 1
ATOM 1435 N N . SER A 1 183 ? 11.959 0.749 1.426 1.00 93.19 183 SER A N 1
ATOM 1436 C CA . SER A 1 183 ? 13.021 1.756 1.399 1.00 93.19 183 SER A CA 1
ATOM 1437 C C . SER A 1 183 ? 13.640 1.950 0.021 1.00 93.19 183 SER A C 1
ATOM 1439 O O . SER A 1 183 ? 14.089 3.049 -0.253 1.00 93.19 183 SER A O 1
ATOM 1441 N N . LEU A 1 184 ? 13.697 0.924 -0.828 1.00 95.19 184 LEU A N 1
ATOM 1442 C CA . LEU A 1 184 ? 14.100 1.088 -2.228 1.00 95.19 184 LEU A CA 1
ATOM 1443 C C . LEU A 1 184 ? 12.989 1.789 -3.025 1.00 95.19 184 LEU A C 1
ATOM 1445 O O . LEU A 1 184 ? 13.240 2.652 -3.856 1.00 95.19 184 LEU A O 1
ATOM 1449 N N . SER A 1 185 ? 11.733 1.452 -2.743 1.00 94.31 185 SER A N 1
ATOM 1450 C CA . SER A 1 185 ? 10.572 1.968 -3.479 1.00 94.31 185 SER A CA 1
ATOM 1451 C C . SER A 1 185 ? 10.279 3.453 -3.217 1.00 94.31 185 SER A C 1
ATOM 1453 O O . SER A 1 185 ? 9.500 4.056 -3.951 1.00 94.31 185 SER A O 1
ATOM 1455 N N . SER A 1 186 ? 10.882 4.056 -2.190 1.00 92.44 186 SER A N 1
ATOM 1456 C CA . SER A 1 186 ? 10.634 5.444 -1.781 1.00 92.44 186 SER A CA 1
ATOM 1457 C C . SER A 1 186 ? 11.049 6.489 -2.819 1.00 92.44 186 SER A C 1
ATOM 1459 O O . SER A 1 186 ? 10.478 7.579 -2.848 1.00 92.44 186 SER A O 1
ATOM 1461 N N . GLU A 1 187 ? 12.008 6.157 -3.682 1.00 91.94 187 GLU A N 1
ATOM 1462 C CA . GLU A 1 187 ? 12.511 7.034 -4.744 1.00 91.94 187 GLU A CA 1
ATOM 1463 C C . GLU A 1 187 ? 11.610 7.028 -5.997 1.00 91.94 187 GLU A C 1
ATOM 1465 O O . GLU A 1 187 ? 11.618 7.985 -6.778 1.00 91.94 187 GLU A O 1
ATOM 1470 N N . VAL A 1 188 ? 10.785 5.986 -6.180 1.00 94.44 188 VAL A N 1
ATOM 1471 C CA . VAL A 1 188 ? 9.935 5.798 -7.373 1.00 94.44 188 VAL A CA 1
ATOM 1472 C C . VAL A 1 188 ? 8.986 6.983 -7.623 1.00 94.44 188 VAL A C 1
ATOM 1474 O O . VAL A 1 188 ? 8.970 7.473 -8.756 1.00 94.44 188 VAL A O 1
ATOM 1477 N N . PRO A 1 189 ? 8.240 7.518 -6.630 1.00 93.19 189 PRO A N 1
ATOM 1478 C CA . PRO A 1 189 ? 7.355 8.667 -6.849 1.00 93.19 189 PRO A CA 1
ATOM 1479 C C . PRO A 1 189 ? 8.070 9.902 -7.419 1.00 93.19 189 PRO A C 1
ATOM 1481 O O . PRO A 1 189 ? 7.549 10.571 -8.314 1.00 93.19 189 PRO A O 1
ATOM 1484 N N . SER A 1 190 ? 9.284 10.193 -6.937 1.00 91.62 190 SER A N 1
ATOM 1485 C CA . SER A 1 190 ? 10.077 11.343 -7.394 1.00 91.62 190 SER A CA 1
ATOM 1486 C C . SER A 1 190 ? 10.526 11.178 -8.848 1.00 91.62 190 SER A C 1
ATOM 1488 O O . SER A 1 190 ? 10.425 12.115 -9.648 1.00 91.62 190 SER A O 1
ATOM 1490 N N . ILE A 1 191 ? 10.951 9.965 -9.218 1.00 93.56 191 ILE A N 1
ATOM 1491 C CA . ILE A 1 191 ? 11.315 9.620 -10.597 1.00 93.56 191 ILE A CA 1
ATOM 1492 C C . ILE A 1 191 ? 10.100 9.785 -11.517 1.00 93.56 191 ILE A C 1
ATOM 1494 O O . ILE A 1 191 ? 10.197 10.494 -12.517 1.00 93.56 191 ILE A O 1
ATOM 1498 N N . LEU A 1 192 ? 8.945 9.211 -11.159 1.00 93.00 192 LEU A N 1
ATOM 1499 C CA . LEU A 1 192 ? 7.718 9.307 -11.964 1.00 93.00 192 LEU A CA 1
ATOM 1500 C C . LEU A 1 192 ? 7.300 10.760 -12.205 1.00 93.00 192 LEU A C 1
ATOM 1502 O O . LEU A 1 192 ? 7.002 11.151 -13.336 1.00 93.00 192 LEU A O 1
ATOM 1506 N N . LYS A 1 193 ? 7.334 11.589 -11.157 1.00 90.19 193 LYS A N 1
ATOM 1507 C CA . LYS A 1 193 ? 7.044 13.024 -11.255 1.00 90.19 193 LYS A CA 1
ATOM 1508 C C . LYS A 1 193 ? 8.033 13.753 -12.166 1.00 90.19 193 LYS A C 1
ATOM 1510 O O . LYS A 1 193 ? 7.626 14.596 -12.970 1.00 90.19 193 LYS A O 1
ATOM 1515 N N . SER A 1 194 ? 9.320 13.434 -12.053 1.00 91.25 194 SER A N 1
ATOM 1516 C CA . SER A 1 194 ? 10.367 14.043 -12.876 1.00 91.25 194 SER A CA 1
ATOM 1517 C C . SER A 1 194 ? 10.197 13.674 -14.349 1.00 91.25 194 SER A C 1
ATOM 1519 O O . SER A 1 194 ? 10.219 14.557 -15.203 1.00 91.25 194 SER A O 1
ATOM 1521 N N . VAL A 1 195 ? 9.905 12.407 -14.653 1.00 91.31 195 VAL A N 1
ATOM 1522 C CA . VAL A 1 195 ? 9.602 11.942 -16.017 1.00 91.31 195 VAL A CA 1
ATOM 1523 C C . VAL A 1 195 ? 8.359 12.627 -16.572 1.00 91.31 195 VAL A C 1
ATOM 1525 O O . VAL A 1 195 ? 8.387 13.137 -17.692 1.00 91.31 195 VAL A O 1
ATOM 1528 N N . ALA A 1 196 ? 7.281 12.705 -15.789 1.00 89.38 196 ALA A N 1
ATOM 1529 C CA . ALA A 1 196 ? 6.063 13.404 -16.191 1.00 89.38 196 ALA A CA 1
ATOM 1530 C C . ALA A 1 196 ? 6.318 14.887 -16.513 1.00 89.38 196 ALA A C 1
ATOM 1532 O O . ALA A 1 196 ? 5.683 15.434 -17.411 1.00 89.38 196 ALA A O 1
ATOM 1533 N N . THR A 1 197 ? 7.256 15.524 -15.808 1.00 89.06 197 THR A N 1
ATOM 1534 C CA . THR A 1 197 ? 7.646 16.924 -16.036 1.00 89.06 197 THR A CA 1
ATOM 1535 C C . THR A 1 197 ? 8.501 17.065 -17.298 1.00 89.06 197 THR A C 1
ATOM 1537 O O . THR A 1 197 ? 8.146 17.837 -18.184 1.00 89.06 197 THR A O 1
ATOM 1540 N N . ILE A 1 198 ? 9.567 16.266 -17.430 1.00 88.81 198 ILE A N 1
ATOM 1541 C CA . ILE A 1 198 ? 10.483 16.271 -18.589 1.00 88.81 198 ILE A CA 1
ATOM 1542 C C . ILE A 1 198 ? 9.732 16.004 -19.895 1.00 88.81 198 ILE A C 1
ATOM 1544 O O . ILE A 1 198 ? 9.972 16.650 -20.904 1.00 88.81 198 ILE A O 1
ATOM 1548 N N . THR A 1 199 ? 8.798 15.057 -19.890 1.00 84.44 199 THR A N 1
ATOM 1549 C CA . THR A 1 199 ? 8.046 14.678 -21.099 1.00 84.44 199 THR A CA 1
ATOM 1550 C C . THR A 1 199 ? 7.042 15.735 -21.559 1.00 84.44 199 THR A C 1
ATOM 1552 O O . THR A 1 199 ? 6.666 15.737 -22.734 1.00 84.44 199 THR A O 1
ATOM 1555 N N . ARG A 1 200 ? 6.615 16.630 -20.658 1.00 85.00 200 ARG A N 1
ATOM 1556 C CA . ARG A 1 200 ? 5.740 17.772 -20.965 1.00 85.00 200 ARG A CA 1
ATOM 1557 C C . ARG A 1 200 ? 6.519 19.009 -21.403 1.00 85.00 200 ARG A C 1
ATOM 1559 O O . ARG A 1 200 ? 5.980 19.810 -22.160 1.00 85.00 200 ARG A O 1
ATOM 1566 N N . ASP A 1 201 ? 7.752 19.168 -20.934 1.00 83.56 201 ASP A N 1
ATOM 1567 C CA . ASP A 1 201 ? 8.582 20.339 -21.201 1.00 83.56 201 ASP A CA 1
ATOM 1568 C C . ASP A 1 201 ? 9.533 20.110 -22.388 1.00 83.56 201 ASP A C 1
ATOM 1570 O O . ASP A 1 201 ? 10.503 19.359 -22.304 1.00 83.56 201 ASP A O 1
ATOM 1574 N N . GLN A 1 202 ? 9.279 20.801 -23.503 1.00 67.94 202 GLN A N 1
ATOM 1575 C CA . GLN A 1 202 ? 10.126 20.745 -24.704 1.00 67.94 202 GLN A CA 1
ATOM 1576 C C . GLN A 1 202 ? 11.515 21.375 -24.497 1.00 67.94 202 GLN A C 1
ATOM 1578 O O . GLN A 1 202 ? 12.409 21.158 -25.316 1.00 67.94 202 GLN A O 1
ATOM 1583 N N . HIS A 1 203 ? 11.705 22.141 -23.420 1.00 74.25 203 HIS A N 1
ATOM 1584 C CA . HIS A 1 203 ? 12.962 22.798 -23.063 1.00 74.25 203 HIS A CA 1
ATOM 1585 C C . HIS A 1 203 ? 13.683 22.123 -21.892 1.00 74.25 203 HIS A C 1
ATOM 1587 O O . HIS A 1 203 ? 14.653 22.684 -21.376 1.00 74.25 203 HIS A O 1
ATOM 1593 N N . ALA A 1 204 ? 13.247 20.927 -21.480 1.00 73.88 204 ALA A N 1
ATOM 1594 C CA . ALA A 1 204 ? 13.911 20.182 -20.423 1.00 73.88 204 ALA A CA 1
ATOM 1595 C C . ALA A 1 204 ? 15.414 20.034 -20.721 1.00 73.88 204 ALA A C 1
ATOM 1597 O O . ALA A 1 204 ? 15.821 19.586 -21.797 1.00 73.88 204 ALA A O 1
ATOM 1598 N N . PHE A 1 205 ? 16.255 20.415 -19.756 1.00 77.06 205 PHE A N 1
ATOM 1599 C CA . PHE A 1 205 ? 17.702 20.334 -19.913 1.00 77.06 205 PHE A CA 1
ATOM 1600 C C . PHE A 1 205 ? 18.141 18.879 -20.107 1.00 77.06 205 PHE A C 1
ATOM 1602 O O . PHE A 1 205 ? 17.763 17.990 -19.339 1.00 77.06 205 PHE A O 1
ATOM 1609 N N . ALA A 1 206 ? 19.009 18.640 -21.094 1.00 82.12 206 ALA A N 1
ATOM 1610 C CA . ALA A 1 206 ? 19.554 17.310 -21.367 1.00 82.12 206 ALA A CA 1
ATOM 1611 C C . ALA A 1 206 ? 20.246 16.688 -20.134 1.00 82.12 206 ALA A C 1
ATOM 1613 O O . ALA A 1 206 ? 20.187 15.475 -19.941 1.00 82.12 206 ALA A O 1
ATOM 1614 N N . SER A 1 207 ? 20.853 17.509 -19.268 1.00 84.75 207 SER A N 1
ATOM 1615 C CA . SER A 1 207 ? 21.447 17.066 -18.000 1.00 84.75 207 SER A CA 1
ATOM 1616 C C . SER A 1 207 ? 20.411 16.472 -17.043 1.00 84.75 207 SER A C 1
ATOM 1618 O O . SER A 1 207 ? 20.634 15.387 -16.512 1.00 84.75 207 SER A O 1
ATOM 1620 N N . THR A 1 208 ? 19.249 17.112 -16.890 1.00 87.75 208 THR A N 1
ATOM 1621 C CA . THR A 1 208 ? 18.157 16.634 -16.027 1.00 87.75 208 THR A CA 1
ATOM 1622 C C . THR A 1 208 ? 17.605 15.293 -16.512 1.00 87.75 208 THR A C 1
ATOM 1624 O O . THR A 1 208 ? 17.359 14.397 -15.707 1.00 87.75 208 THR A O 1
ATOM 1627 N N . LEU A 1 209 ? 17.471 15.106 -17.830 1.00 89.44 209 LEU A N 1
ATOM 1628 C CA . LEU A 1 209 ? 17.072 13.818 -18.406 1.00 89.44 209 LEU A CA 1
ATOM 1629 C C . LEU A 1 209 ? 18.075 12.714 -18.050 1.00 89.44 209 LEU A C 1
ATOM 1631 O O . LEU A 1 209 ? 17.681 11.637 -17.596 1.00 89.44 209 LEU A O 1
ATOM 1635 N N . VAL A 1 210 ? 19.373 12.979 -18.229 1.00 90.88 210 VAL A N 1
ATOM 1636 C CA . VAL A 1 210 ? 20.441 12.015 -17.925 1.00 90.88 210 VAL A CA 1
ATOM 1637 C C . VAL A 1 210 ? 20.471 11.661 -16.437 1.00 90.88 210 VAL A C 1
ATOM 1639 O O . VAL A 1 210 ? 20.621 10.484 -16.104 1.00 90.88 210 VAL A O 1
ATOM 1642 N N . GLU A 1 211 ? 20.295 12.640 -15.552 1.00 93.00 211 GLU A N 1
ATOM 1643 C CA . GLU A 1 211 ? 20.241 12.437 -14.100 1.00 93.00 211 GLU A CA 1
ATOM 1644 C C . GLU A 1 211 ? 19.088 11.512 -13.700 1.00 93.00 211 GLU A C 1
ATOM 1646 O O . GLU A 1 211 ? 19.328 10.470 -13.085 1.00 93.00 211 GLU A O 1
ATOM 1651 N N . VAL A 1 212 ? 17.857 11.828 -14.119 1.00 94.00 212 VAL A N 1
ATOM 1652 C CA . VAL A 1 212 ? 16.661 11.027 -13.796 1.00 94.00 212 VAL A CA 1
ATOM 1653 C C . VAL A 1 212 ? 16.767 9.620 -14.386 1.00 94.00 212 VAL A C 1
ATOM 1655 O O . VAL A 1 212 ? 16.434 8.632 -13.728 1.00 94.00 212 VAL A O 1
ATOM 1658 N N . ARG A 1 213 ? 17.301 9.493 -15.607 1.00 94.38 213 ARG A N 1
ATOM 1659 C CA . ARG A 1 213 ? 17.557 8.193 -16.239 1.00 94.38 213 ARG A CA 1
ATOM 1660 C C . ARG A 1 213 ? 18.544 7.354 -15.429 1.00 94.38 213 ARG A C 1
ATOM 1662 O O . ARG A 1 213 ? 18.303 6.167 -15.210 1.00 94.38 213 ARG A O 1
ATOM 1669 N N . ASN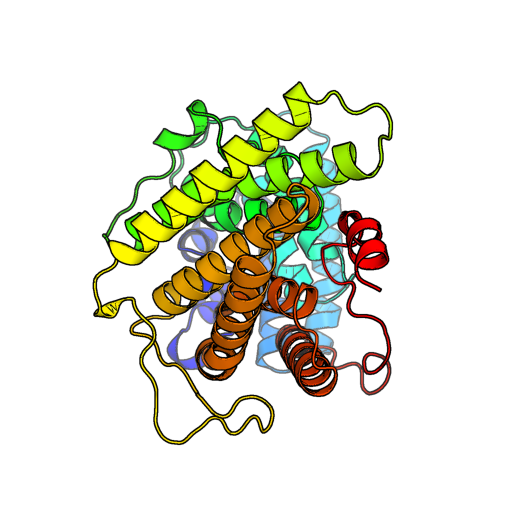 A 1 214 ? 19.653 7.946 -14.991 1.00 94.88 214 ASN A N 1
ATOM 1670 C CA . ASN A 1 214 ? 20.670 7.241 -14.210 1.00 94.88 214 ASN A CA 1
ATOM 1671 C C . ASN A 1 214 ? 20.134 6.830 -12.832 1.00 94.88 214 ASN A C 1
ATOM 1673 O O . ASN A 1 214 ? 20.404 5.711 -12.396 1.00 94.88 214 ASN A O 1
ATOM 1677 N N . GLN A 1 215 ? 19.330 7.682 -12.190 1.00 95.62 215 GLN A N 1
ATOM 1678 C CA . GLN A 1 215 ? 18.623 7.350 -10.948 1.00 95.62 215 GLN A CA 1
ATOM 1679 C C . GLN A 1 215 ? 17.690 6.148 -11.145 1.00 95.62 215 GLN A C 1
ATOM 1681 O O . GLN A 1 215 ? 17.801 5.158 -10.422 1.00 95.62 215 GLN A O 1
ATOM 1686 N N . ALA A 1 216 ? 16.848 6.165 -12.183 1.00 96.44 216 ALA A N 1
ATOM 1687 C CA . ALA A 1 216 ? 15.943 5.057 -12.489 1.00 96.44 216 ALA A CA 1
ATOM 1688 C C . ALA A 1 216 ? 16.690 3.744 -12.797 1.00 96.44 216 ALA A C 1
ATOM 1690 O O . ALA A 1 216 ? 16.297 2.681 -12.313 1.00 96.44 216 ALA A O 1
ATOM 1691 N N . LEU A 1 217 ? 17.798 3.800 -13.548 1.00 96.44 217 LEU A N 1
ATOM 1692 C CA . LEU A 1 217 ? 18.653 2.636 -13.823 1.00 96.44 217 LEU A CA 1
ATOM 1693 C C . LEU A 1 217 ? 19.309 2.079 -12.554 1.00 96.44 217 LEU A C 1
ATOM 1695 O O . LEU A 1 217 ? 19.358 0.857 -12.365 1.00 96.44 217 LEU A O 1
ATOM 1699 N N . HIS A 1 218 ? 19.814 2.962 -11.689 1.00 97.25 218 HIS A N 1
ATOM 1700 C CA . HIS A 1 218 ? 20.438 2.577 -10.428 1.00 97.25 218 HIS A CA 1
ATOM 1701 C C . HIS A 1 218 ? 19.430 1.886 -9.509 1.00 97.25 218 HIS A C 1
ATOM 1703 O O . HIS A 1 218 ? 19.689 0.775 -9.035 1.00 97.25 218 HIS A O 1
ATOM 1709 N N . LEU A 1 219 ? 18.259 2.498 -9.328 1.00 97.69 219 LEU A N 1
ATOM 1710 C CA . LEU A 1 219 ? 17.207 1.956 -8.482 1.00 97.69 219 LEU A CA 1
ATOM 1711 C C . LEU A 1 219 ? 16.673 0.624 -9.016 1.00 97.69 219 LEU A C 1
ATOM 1713 O O . LEU A 1 219 ? 16.535 -0.334 -8.253 1.00 97.69 219 LEU A O 1
ATOM 1717 N N . ARG A 1 220 ? 16.463 0.511 -10.335 1.00 97.81 220 ARG A N 1
ATOM 1718 C CA . ARG A 1 220 ? 16.064 -0.760 -10.958 1.00 97.81 220 ARG A CA 1
ATOM 1719 C C . ARG A 1 220 ? 17.084 -1.863 -10.667 1.00 97.81 220 ARG A C 1
ATOM 1721 O O . ARG A 1 220 ? 16.720 -2.964 -10.261 1.00 97.81 220 ARG A O 1
ATOM 1728 N N . SER A 1 221 ? 18.372 -1.554 -10.809 1.00 98.19 221 SER A N 1
ATOM 1729 C CA . SER A 1 221 ? 19.456 -2.495 -10.503 1.00 98.19 221 SER A CA 1
ATOM 1730 C C . SER A 1 221 ? 19.472 -2.893 -9.022 1.00 98.19 221 SER A C 1
ATOM 1732 O O . SER A 1 221 ? 19.713 -4.055 -8.693 1.00 98.19 221 SER A O 1
ATOM 1734 N N . ALA A 1 222 ? 19.196 -1.955 -8.112 1.00 98.44 222 ALA A N 1
ATOM 1735 C CA . ALA A 1 222 ? 19.088 -2.232 -6.683 1.00 98.44 222 ALA A CA 1
ATOM 1736 C C . ALA A 1 222 ? 17.903 -3.158 -6.356 1.00 98.44 222 ALA A C 1
ATOM 1738 O O . ALA A 1 222 ? 18.102 -4.147 -5.650 1.00 98.44 222 ALA A O 1
ATOM 1739 N N . LEU A 1 223 ? 16.722 -2.915 -6.934 1.00 98.50 223 LEU A N 1
ATOM 1740 C CA . LEU A 1 223 ? 15.547 -3.782 -6.780 1.00 98.50 223 LEU A CA 1
ATOM 1741 C C . LEU A 1 223 ? 15.805 -5.200 -7.302 1.00 98.50 223 LEU A C 1
ATOM 1743 O O . LEU A 1 223 ? 15.466 -6.169 -6.624 1.00 98.50 223 LEU A O 1
ATOM 1747 N N . HIS A 1 224 ? 16.452 -5.352 -8.463 1.00 98.44 224 HIS A N 1
ATOM 1748 C CA . HIS A 1 224 ? 16.821 -6.677 -8.972 1.00 98.44 224 HIS A CA 1
ATOM 1749 C C . HIS A 1 224 ? 17.802 -7.407 -8.050 1.00 98.44 224 HIS A C 1
ATOM 1751 O O . HIS A 1 224 ? 17.620 -8.596 -7.795 1.00 98.44 224 HIS A O 1
ATOM 1757 N N . ARG A 1 225 ? 18.815 -6.713 -7.513 1.00 98.56 225 ARG A N 1
ATOM 1758 C CA . ARG A 1 225 ? 19.756 -7.311 -6.549 1.00 98.56 225 ARG A CA 1
ATOM 1759 C C . ARG A 1 225 ? 19.051 -7.744 -5.268 1.00 98.56 225 ARG A C 1
ATOM 1761 O O . ARG A 1 225 ? 19.259 -8.868 -4.819 1.00 98.56 225 ARG A O 1
ATOM 1768 N N . TRP A 1 226 ? 18.179 -6.895 -4.723 1.00 98.44 226 TRP A N 1
ATOM 1769 C CA . TRP A 1 226 ? 17.339 -7.252 -3.579 1.00 98.44 226 TRP A CA 1
ATOM 1770 C C . TRP A 1 226 ? 16.510 -8.505 -3.890 1.00 98.44 226 TRP A C 1
ATOM 1772 O O . TRP A 1 226 ? 16.532 -9.469 -3.127 1.00 98.44 226 TRP A O 1
ATOM 1782 N N . LYS A 1 227 ? 15.884 -8.563 -5.071 1.00 98.19 227 LYS A N 1
ATOM 1783 C CA . LYS A 1 227 ? 15.082 -9.713 -5.498 1.00 98.19 227 LYS A CA 1
ATOM 1784 C C . LYS A 1 227 ? 15.899 -11.003 -5.604 1.00 98.19 227 LYS A C 1
ATOM 1786 O O . LYS A 1 227 ? 15.413 -12.060 -5.207 1.00 98.19 227 LYS A O 1
ATOM 1791 N N . GLN A 1 228 ? 17.117 -10.913 -6.132 1.00 97.62 228 GLN A N 1
ATOM 1792 C CA . GLN A 1 228 ? 18.051 -12.036 -6.265 1.00 97.62 228 GLN A CA 1
ATOM 1793 C C . GLN A 1 228 ? 18.602 -12.511 -4.916 1.00 97.62 228 GLN A C 1
ATOM 1795 O O . GLN A 1 228 ? 18.948 -13.680 -4.790 1.00 97.62 228 GLN A O 1
ATOM 1800 N N . SER A 1 229 ? 18.663 -11.633 -3.910 1.00 96.94 229 SER A N 1
ATOM 1801 C CA . SER A 1 229 ? 19.101 -11.999 -2.556 1.00 96.94 229 SER A CA 1
ATOM 1802 C C . SER A 1 229 ? 18.044 -12.724 -1.719 1.00 96.94 229 SER A C 1
ATOM 1804 O O . SER A 1 229 ? 18.364 -13.216 -0.638 1.00 96.94 229 SER A O 1
ATOM 1806 N N . LEU A 1 230 ? 16.791 -12.798 -2.187 1.00 97.56 230 LEU A N 1
ATOM 1807 C CA . LEU A 1 230 ? 15.731 -13.478 -1.449 1.00 97.56 230 LEU A CA 1
ATOM 1808 C C . LEU A 1 230 ? 15.962 -14.992 -1.421 1.00 97.56 230 LEU A C 1
ATOM 1810 O O . LEU A 1 230 ? 16.191 -15.617 -2.455 1.00 97.56 230 LEU A O 1
ATOM 1814 N N . ASP A 1 231 ? 15.799 -15.588 -0.239 1.00 97.25 231 ASP A N 1
ATOM 1815 C CA . ASP A 1 231 ? 15.736 -17.042 -0.091 1.00 97.25 231 ASP A CA 1
ATOM 1816 C C . ASP A 1 231 ? 14.602 -17.628 -0.966 1.00 97.25 231 ASP A C 1
ATOM 1818 O O . ASP A 1 231 ? 13.517 -17.028 -1.028 1.00 97.25 231 ASP A O 1
ATOM 1822 N N . PRO A 1 232 ? 14.802 -18.799 -1.607 1.00 96.94 232 PRO A N 1
ATOM 1823 C CA . PRO A 1 232 ? 13.792 -19.451 -2.439 1.00 96.94 232 PRO A CA 1
ATOM 1824 C C . PRO A 1 232 ? 12.401 -19.578 -1.804 1.00 96.94 232 PRO A C 1
ATOM 1826 O O . PRO A 1 232 ? 11.404 -19.506 -2.522 1.00 96.94 232 PRO A O 1
ATOM 1829 N N . LYS A 1 233 ? 12.293 -19.700 -0.475 1.00 96.19 233 LYS A N 1
ATOM 1830 C CA . LYS A 1 233 ? 10.998 -19.783 0.227 1.00 96.19 233 LYS A CA 1
ATOM 1831 C C . LYS A 1 233 ? 10.137 -18.522 0.087 1.00 96.19 233 LYS A C 1
ATOM 1833 O O . LYS A 1 233 ? 8.920 -18.594 0.245 1.00 96.19 233 LYS A O 1
ATOM 1838 N N . TYR A 1 234 ? 10.749 -17.368 -0.189 1.00 97.12 234 TYR A N 1
ATOM 1839 C CA . TYR A 1 234 ? 10.050 -16.101 -0.421 1.00 97.12 234 TYR A CA 1
ATOM 1840 C C . TYR A 1 234 ? 9.710 -15.878 -1.902 1.00 97.12 234 TYR A C 1
ATOM 1842 O O . TYR A 1 234 ? 9.160 -14.832 -2.252 1.00 97.12 234 TYR A O 1
ATOM 1850 N N . LEU A 1 235 ? 10.037 -16.818 -2.792 1.00 96.81 235 LEU A N 1
ATOM 1851 C CA . LEU A 1 235 ? 9.714 -16.749 -4.216 1.00 96.81 235 LEU A CA 1
ATOM 1852 C C . LEU A 1 235 ? 8.351 -17.406 -4.508 1.00 96.81 235 LEU A C 1
ATOM 1854 O O . LEU A 1 235 ? 7.923 -18.300 -3.775 1.00 96.81 235 LEU A O 1
ATOM 1858 N N . PRO A 1 236 ? 7.648 -16.979 -5.575 1.00 96.69 236 PRO A N 1
ATOM 1859 C CA . PRO A 1 236 ? 6.417 -17.629 -6.002 1.00 96.69 236 PRO A CA 1
ATOM 1860 C C . PRO A 1 236 ? 6.680 -19.079 -6.406 1.00 96.69 236 PRO A C 1
ATOM 1862 O O . PRO A 1 236 ? 7.627 -19.375 -7.135 1.00 96.69 236 PRO A O 1
ATOM 1865 N N . SER A 1 237 ? 5.793 -19.973 -5.983 1.00 94.88 237 SER A N 1
ATOM 1866 C CA . SER A 1 237 ? 5.750 -21.365 -6.437 1.00 94.88 237 SER A CA 1
ATOM 1867 C C . SER A 1 237 ? 4.519 -21.584 -7.305 1.00 94.88 237 SER A C 1
ATOM 1869 O O . SER A 1 237 ? 3.449 -21.061 -7.000 1.00 94.88 237 SER A O 1
ATOM 1871 N N . THR A 1 238 ? 4.645 -22.350 -8.388 1.00 91.94 238 THR A N 1
ATOM 1872 C CA . THR A 1 238 ? 3.485 -22.703 -9.219 1.00 91.94 238 THR A CA 1
ATOM 1873 C C . THR A 1 238 ? 2.645 -23.771 -8.525 1.00 91.94 238 THR A C 1
ATOM 1875 O O . THR A 1 238 ? 3.175 -24.731 -7.967 1.00 91.94 238 THR A O 1
ATOM 1878 N N . CYS A 1 239 ? 1.325 -23.605 -8.555 1.00 81.12 239 CYS A N 1
ATOM 1879 C CA . CYS A 1 239 ? 0.378 -24.533 -7.946 1.00 81.12 239 CYS A CA 1
ATOM 1880 C C . CYS A 1 239 ? -0.446 -25.261 -9.018 1.00 81.12 239 CYS A C 1
ATOM 1882 O O . CYS A 1 239 ? -0.766 -24.691 -10.062 1.00 81.12 239 CYS A O 1
ATOM 1884 N N . LYS A 1 240 ? -0.797 -26.526 -8.748 1.00 77.44 240 LYS A N 1
ATOM 1885 C CA . LYS A 1 240 ? -1.806 -27.292 -9.494 1.00 77.44 240 LYS A CA 1
ATOM 1886 C C . LYS A 1 240 ? -3.047 -27.473 -8.602 1.00 77.44 240 LYS A C 1
ATOM 1888 O O . LYS A 1 240 ? -2.865 -27.806 -7.432 1.00 77.44 240 LYS A O 1
ATOM 1893 N N . PRO A 1 241 ? -4.282 -27.325 -9.119 1.00 73.38 241 PRO A N 1
ATOM 1894 C CA . PRO A 1 241 ? -4.642 -27.078 -10.519 1.00 73.38 241 PRO A CA 1
ATOM 1895 C C . PRO A 1 241 ? -4.344 -25.642 -10.984 1.00 73.38 241 PRO A C 1
ATOM 1897 O O . PRO A 1 241 ? -4.098 -24.754 -10.169 1.00 73.38 241 PRO A O 1
ATOM 1900 N N . ALA A 1 242 ? -4.353 -25.451 -12.309 1.00 70.62 242 ALA A N 1
ATOM 1901 C CA . ALA A 1 242 ? -4.266 -24.146 -12.967 1.00 70.62 242 ALA A CA 1
ATOM 1902 C C . ALA A 1 242 ? -5.325 -23.163 -12.433 1.00 70.62 242 ALA A C 1
ATOM 1904 O O . ALA A 1 242 ? -6.312 -23.579 -11.819 1.00 70.62 242 ALA A O 1
ATOM 1905 N N . SER A 1 243 ? -5.126 -21.861 -12.663 1.00 72.88 243 SER A N 1
ATOM 1906 C CA . SER A 1 243 ? -6.107 -20.860 -12.233 1.00 72.88 243 SER A CA 1
ATOM 1907 C C . SER A 1 243 ? -7.488 -21.149 -12.851 1.00 72.88 243 SER A C 1
ATOM 1909 O O . SER A 1 243 ? -7.568 -21.506 -14.028 1.00 72.88 243 SER A O 1
ATOM 1911 N N . PRO A 1 244 ? -8.584 -20.976 -12.092 1.00 72.56 244 PRO A N 1
ATOM 1912 C CA . PRO A 1 244 ? -9.940 -20.958 -12.609 1.00 72.56 244 PRO A CA 1
ATOM 1913 C C . PRO A 1 244 ? -10.215 -19.680 -13.407 1.00 72.56 244 PRO A C 1
ATOM 1915 O O . PRO A 1 244 ? -11.228 -19.619 -14.098 1.00 72.56 244 PRO A O 1
ATOM 1918 N N . ASN A 1 245 ? -9.344 -18.665 -13.327 1.00 74.88 245 ASN A N 1
ATOM 1919 C CA . ASN A 1 245 ? -9.440 -17.491 -14.174 1.00 74.88 245 ASN A CA 1
ATOM 1920 C C . ASN A 1 245 ? -8.990 -17.856 -15.604 1.00 74.88 245 ASN A C 1
ATOM 1922 O O . ASN A 1 245 ? -7.816 -18.181 -15.808 1.00 74.88 245 ASN A O 1
ATOM 1926 N N . PRO A 1 246 ? -9.879 -17.772 -16.610 1.00 72.81 246 PRO A N 1
ATOM 1927 C CA . PRO A 1 246 ? -9.561 -18.196 -17.972 1.00 72.81 246 PRO A CA 1
ATOM 1928 C C . PRO A 1 246 ? -8.474 -17.335 -18.632 1.00 72.81 246 PRO A C 1
ATOM 1930 O O . PRO A 1 246 ? -7.847 -17.769 -19.595 1.00 72.81 246 PRO A O 1
ATOM 1933 N N . CYS A 1 247 ? -8.213 -16.135 -18.110 1.00 83.38 247 CYS A N 1
ATOM 1934 C CA . CYS A 1 247 ? -7.253 -15.194 -18.679 1.00 83.38 247 CYS A CA 1
ATOM 1935 C C . CYS A 1 247 ? -5.804 -15.496 -18.274 1.00 83.38 247 CYS A C 1
ATOM 1937 O O . CYS A 1 247 ? -4.865 -15.016 -18.917 1.00 83.38 247 CYS A O 1
ATOM 1939 N N . PHE A 1 248 ? -5.603 -16.289 -17.213 1.00 82.50 248 PHE A N 1
ATOM 1940 C CA . PHE A 1 248 ? -4.288 -16.552 -16.633 1.00 82.50 248 PHE A CA 1
ATOM 1941 C C . PHE A 1 248 ? -4.132 -18.036 -16.296 1.00 82.50 248 PHE A C 1
ATOM 1943 O O . PHE A 1 248 ? -4.555 -18.494 -15.252 1.00 82.50 248 PHE A O 1
ATOM 1950 N N . SER A 1 249 ? -3.462 -18.811 -17.148 1.00 79.44 249 SER A N 1
ATOM 1951 C CA . SER A 1 249 ? -3.362 -20.274 -16.991 1.00 79.44 249 SER A CA 1
ATOM 1952 C C . SER A 1 249 ? -2.504 -20.764 -15.813 1.00 79.44 249 SER A C 1
ATOM 1954 O O . SER A 1 249 ? -2.572 -21.936 -15.447 1.00 79.44 249 SER A O 1
ATOM 1956 N N . ILE A 1 250 ? -1.688 -19.899 -15.208 1.00 86.75 250 ILE A N 1
ATOM 1957 C CA . ILE A 1 250 ? -0.802 -20.246 -14.090 1.00 86.75 250 ILE A CA 1
ATOM 1958 C C . ILE A 1 250 ? -1.326 -19.591 -12.819 1.00 86.75 250 ILE A C 1
ATOM 1960 O O . ILE A 1 250 ? -1.705 -18.423 -12.823 1.00 86.75 250 ILE A O 1
ATOM 1964 N N . ARG A 1 251 ? -1.284 -20.344 -11.722 1.00 88.69 251 ARG A N 1
ATOM 1965 C CA . ARG A 1 251 ? -1.558 -19.856 -10.375 1.00 88.69 251 ARG A CA 1
ATOM 1966 C C . ARG A 1 251 ? -0.285 -19.915 -9.540 1.00 88.69 251 ARG A C 1
ATOM 1968 O O . ARG A 1 251 ? 0.326 -20.984 -9.432 1.00 88.69 251 ARG A O 1
ATOM 1975 N N . PHE A 1 252 ? 0.077 -18.797 -8.919 1.00 94.75 252 PHE A N 1
ATOM 1976 C CA . PHE A 1 252 ? 1.139 -18.765 -7.919 1.00 94.75 252 PHE A CA 1
ATOM 1977 C C . PHE A 1 252 ? 0.607 -18.984 -6.505 1.00 94.75 252 PHE A C 1
ATOM 1979 O O . PHE A 1 252 ? -0.501 -18.587 -6.158 1.00 94.75 252 PHE A O 1
ATOM 1986 N N . THR A 1 253 ? 1.437 -19.617 -5.686 1.00 95.00 253 THR A N 1
ATOM 1987 C CA . THR A 1 253 ? 1.292 -19.747 -4.235 1.00 95.00 253 THR A CA 1
ATOM 1988 C C . THR A 1 253 ? 2.550 -19.238 -3.554 1.00 95.00 253 THR A C 1
ATOM 1990 O O . THR A 1 253 ? 3.640 -19.293 -4.129 1.00 95.00 253 THR A O 1
ATOM 1993 N N . TYR A 1 254 ? 2.397 -18.781 -2.315 1.00 96.00 254 TYR A N 1
ATOM 1994 C CA . TYR A 1 254 ? 3.473 -18.193 -1.529 1.00 96.00 254 TYR A CA 1
ATOM 1995 C C . TYR A 1 254 ? 3.537 -18.831 -0.147 1.00 96.00 254 TYR A C 1
ATOM 1997 O O . TYR A 1 254 ? 2.545 -19.349 0.358 1.00 96.00 254 TYR A O 1
ATOM 2005 N N . HIS A 1 255 ? 4.710 -18.749 0.478 1.00 94.62 255 HIS A N 1
ATOM 2006 C CA . HIS A 1 255 ? 4.899 -19.147 1.872 1.00 94.62 255 HIS A CA 1
ATOM 2007 C C . HIS A 1 255 ? 4.040 -18.319 2.846 1.00 94.62 255 HIS A C 1
ATOM 2009 O O . HIS A 1 255 ? 3.569 -18.839 3.854 1.00 94.62 255 HIS A O 1
ATOM 2015 N N . SER A 1 256 ? 3.843 -17.031 2.554 1.00 94.56 256 SER A N 1
ATOM 2016 C CA . SER A 1 256 ? 3.091 -16.104 3.396 1.00 94.56 256 SER A CA 1
ATOM 2017 C C . SER A 1 256 ? 2.424 -15.017 2.548 1.00 94.56 256 SER A C 1
ATOM 2019 O O . SER A 1 256 ? 2.804 -14.773 1.401 1.00 94.56 256 SER A O 1
ATOM 2021 N N . ASN A 1 257 ? 1.422 -14.333 3.104 1.00 93.19 257 ASN A N 1
ATOM 2022 C CA . ASN A 1 257 ? 0.825 -13.158 2.457 1.00 93.19 257 ASN A CA 1
ATOM 2023 C C . ASN A 1 257 ? 1.836 -12.004 2.302 1.00 93.19 257 ASN A C 1
ATOM 2025 O O . ASN A 1 257 ? 1.812 -11.274 1.316 1.00 93.19 257 ASN A O 1
ATOM 2029 N N . LYS A 1 258 ? 2.781 -11.870 3.241 1.00 93.12 258 LYS A N 1
ATOM 2030 C CA . LYS A 1 258 ? 3.839 -10.858 3.155 1.00 93.12 258 LYS A CA 1
ATOM 2031 C C . LYS A 1 258 ? 4.819 -11.164 2.020 1.00 93.12 258 LYS A C 1
ATOM 2033 O O . LYS A 1 258 ? 5.214 -10.247 1.310 1.00 93.12 258 LYS A O 1
ATOM 2038 N N . ALA A 1 259 ? 5.138 -12.438 1.781 1.00 96.62 259 ALA A N 1
ATOM 2039 C CA . ALA A 1 259 ? 5.910 -12.863 0.617 1.00 96.62 259 ALA A CA 1
ATOM 2040 C C . ALA A 1 259 ? 5.178 -12.553 -0.697 1.00 96.62 259 ALA A C 1
ATOM 2042 O O . ALA A 1 259 ? 5.803 -12.036 -1.623 1.00 96.62 259 ALA A O 1
ATOM 2043 N N . ALA A 1 260 ? 3.866 -12.799 -0.773 1.00 97.12 260 ALA A N 1
ATOM 2044 C CA . ALA A 1 260 ? 3.064 -12.415 -1.937 1.00 97.12 260 ALA A CA 1
ATOM 2045 C C . ALA A 1 260 ? 3.144 -10.902 -2.201 1.00 97.12 260 ALA A C 1
ATOM 2047 O O . ALA A 1 260 ? 3.532 -10.499 -3.299 1.00 97.12 260 ALA A O 1
ATOM 2048 N N . GLY A 1 261 ? 2.909 -10.078 -1.172 1.00 95.81 261 GLY A N 1
ATOM 2049 C CA . GLY A 1 261 ? 3.028 -8.621 -1.267 1.00 95.81 261 GLY A CA 1
ATOM 2050 C C . GLY A 1 261 ? 4.417 -8.150 -1.686 1.00 95.81 261 GLY A C 1
ATOM 2051 O O . GLY A 1 261 ? 4.536 -7.372 -2.623 1.00 95.81 261 GLY A O 1
ATOM 2052 N N . MET A 1 262 ? 5.484 -8.693 -1.094 1.00 97.38 262 MET A N 1
ATOM 2053 C CA . MET A 1 262 ? 6.860 -8.371 -1.491 1.00 97.38 262 MET A CA 1
ATOM 2054 C C . MET A 1 262 ? 7.128 -8.642 -2.978 1.00 97.38 262 MET A C 1
ATOM 2056 O O . MET A 1 262 ? 7.776 -7.839 -3.644 1.00 97.38 262 MET A O 1
ATOM 2060 N N . ASN A 1 263 ? 6.631 -9.758 -3.517 1.00 98.25 263 ASN A N 1
ATOM 2061 C CA . ASN A 1 263 ? 6.817 -10.097 -4.928 1.00 98.25 263 ASN A CA 1
ATOM 2062 C C . ASN A 1 263 ? 6.014 -9.189 -5.864 1.00 98.25 263 ASN A C 1
ATOM 2064 O O . ASN A 1 263 ? 6.547 -8.761 -6.888 1.00 98.25 263 ASN A O 1
ATOM 2068 N N . CYS A 1 264 ? 4.757 -8.911 -5.519 1.00 98.19 264 CYS A N 1
ATOM 2069 C CA . CYS A 1 264 ? 3.860 -8.111 -6.351 1.00 98.19 264 CYS A CA 1
ATOM 2070 C C . CYS A 1 264 ? 4.265 -6.635 -6.341 1.00 98.19 264 CYS A C 1
ATOM 2072 O O . CYS A 1 264 ? 4.402 -6.044 -7.408 1.00 98.19 264 CYS A O 1
ATOM 2074 N N . THR A 1 265 ? 4.606 -6.088 -5.172 1.00 97.62 265 THR A N 1
ATOM 2075 C CA . THR A 1 265 ? 5.126 -4.723 -5.049 1.00 97.62 265 THR A CA 1
ATOM 2076 C C . THR A 1 265 ? 6.468 -4.567 -5.759 1.00 97.62 265 THR A C 1
ATOM 2078 O O . THR A 1 265 ? 6.656 -3.598 -6.484 1.00 97.62 265 THR A O 1
ATOM 2081 N N . TYR A 1 266 ? 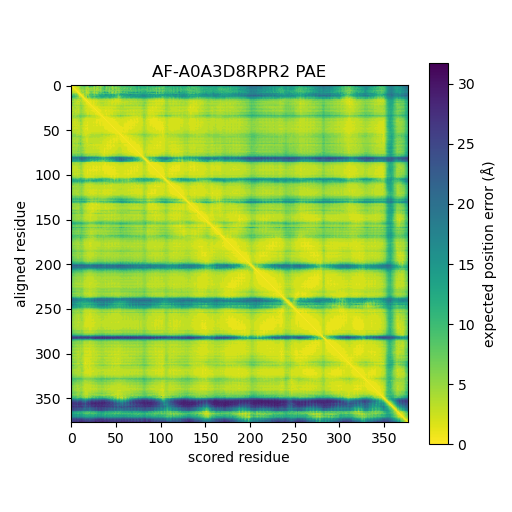7.392 -5.528 -5.645 1.00 98.44 266 TYR A N 1
ATOM 2082 C CA . TYR A 1 266 ? 8.625 -5.507 -6.444 1.00 98.44 266 TYR A CA 1
ATOM 2083 C C . TYR A 1 266 ? 8.331 -5.441 -7.949 1.00 98.44 266 TYR A C 1
ATOM 2085 O O . TYR A 1 266 ? 8.889 -4.595 -8.648 1.00 98.44 266 TYR A O 1
ATOM 2093 N N . ALA A 1 267 ? 7.436 -6.304 -8.439 1.00 98.56 267 ALA A N 1
ATOM 2094 C CA . ALA A 1 267 ? 7.042 -6.335 -9.842 1.00 98.56 267 ALA A CA 1
ATOM 2095 C C . ALA A 1 267 ? 6.431 -4.992 -10.278 1.00 98.56 267 ALA A C 1
ATOM 2097 O O . ALA A 1 267 ? 6.834 -4.447 -11.303 1.00 98.56 267 ALA A O 1
ATOM 2098 N N . ALA A 1 268 ? 5.535 -4.416 -9.472 1.00 98.06 268 ALA A N 1
ATOM 2099 C CA . ALA A 1 268 ? 4.913 -3.123 -9.739 1.00 98.06 268 ALA A CA 1
ATOM 2100 C C . ALA A 1 268 ? 5.943 -1.980 -9.786 1.00 98.06 268 ALA A C 1
ATOM 2102 O O . ALA A 1 268 ? 5.955 -1.189 -10.728 1.00 98.06 268 ALA A O 1
ATOM 2103 N N . MET A 1 269 ? 6.869 -1.918 -8.827 1.00 97.81 269 MET A N 1
ATOM 2104 C CA . MET A 1 269 ? 7.899 -0.874 -8.800 1.00 97.81 269 MET A CA 1
ATOM 2105 C C . MET A 1 269 ? 8.857 -0.980 -9.989 1.00 97.81 269 MET A C 1
ATOM 2107 O O . MET A 1 269 ? 9.202 0.038 -10.590 1.00 97.81 269 MET A O 1
ATOM 2111 N N . VAL A 1 270 ? 9.243 -2.196 -10.392 1.00 98.38 270 VAL A N 1
ATOM 2112 C CA . VAL A 1 270 ? 10.058 -2.385 -11.601 1.00 98.38 270 VAL A CA 1
ATOM 2113 C C . VAL A 1 270 ? 9.276 -2.017 -12.863 1.00 98.38 270 VAL A C 1
ATOM 2115 O O . VAL A 1 270 ? 9.846 -1.355 -13.726 1.00 98.38 270 VAL A O 1
ATOM 2118 N N . ILE A 1 271 ? 7.980 -2.344 -12.955 1.00 97.75 271 ILE A N 1
ATOM 2119 C CA . ILE A 1 271 ? 7.127 -1.904 -14.072 1.00 97.75 271 ILE A CA 1
ATOM 2120 C C . ILE A 1 271 ? 7.126 -0.377 -14.187 1.00 97.75 271 ILE A C 1
ATOM 2122 O O . ILE A 1 271 ? 7.331 0.142 -15.282 1.00 97.75 271 ILE A O 1
ATOM 2126 N N . LEU A 1 272 ? 6.943 0.346 -13.078 1.00 96.44 272 LEU A N 1
ATOM 2127 C CA . LEU A 1 272 ? 6.934 1.814 -13.061 1.00 96.44 272 LEU A CA 1
ATOM 2128 C C . LEU A 1 272 ? 8.285 2.417 -13.485 1.00 96.44 272 LEU A C 1
ATOM 2130 O O . LEU A 1 272 ? 8.324 3.412 -14.215 1.00 96.44 272 LEU A O 1
ATOM 2134 N N . LEU A 1 273 ? 9.400 1.800 -13.087 1.00 96.75 273 LEU A N 1
ATOM 2135 C CA . LEU A 1 273 ? 10.742 2.218 -13.509 1.00 96.75 273 LEU A CA 1
ATOM 2136 C C . LEU A 1 273 ? 11.019 1.902 -14.977 1.00 96.75 273 LEU A C 1
ATOM 2138 O O . LEU A 1 273 ? 11.582 2.730 -15.688 1.00 96.75 273 LEU A O 1
ATOM 2142 N N . ASN A 1 274 ? 10.606 0.733 -15.453 1.00 95.81 274 ASN A N 1
ATOM 2143 C CA . ASN A 1 274 ? 10.705 0.368 -16.860 1.00 95.81 274 ASN A CA 1
ATOM 2144 C C . ASN A 1 274 ? 9.853 1.297 -17.716 1.00 95.81 274 ASN A C 1
ATOM 2146 O O . ASN A 1 274 ? 10.350 1.822 -18.704 1.00 95.81 274 ASN A O 1
ATOM 2150 N N . TYR A 1 275 ? 8.617 1.566 -17.300 1.00 92.31 275 TYR A N 1
ATOM 2151 C CA . TYR A 1 275 ? 7.729 2.533 -17.939 1.00 92.31 275 TYR A CA 1
ATOM 2152 C C . TYR A 1 275 ? 8.388 3.916 -18.021 1.00 92.31 275 TYR A C 1
ATOM 2154 O O . TYR A 1 275 ? 8.489 4.490 -19.100 1.00 92.31 275 TYR A O 1
ATOM 2162 N N . SER A 1 276 ? 8.968 4.394 -16.917 1.00 92.44 276 SER A N 1
ATOM 2163 C CA . SER A 1 276 ? 9.758 5.632 -16.888 1.00 92.44 276 SER A CA 1
ATOM 2164 C C . SER A 1 276 ? 10.906 5.618 -17.901 1.00 92.44 276 SER A C 1
ATOM 2166 O O . SER A 1 276 ? 11.059 6.543 -18.693 1.00 92.44 276 SER A O 1
ATOM 2168 N N . LEU A 1 277 ? 11.709 4.555 -17.909 1.00 93.69 277 LEU A N 1
ATOM 2169 C CA . LEU A 1 277 ? 12.889 4.439 -18.764 1.00 93.69 277 LEU A CA 1
ATOM 2170 C C . LEU A 1 277 ? 12.551 4.320 -20.246 1.00 93.69 277 LEU A C 1
ATOM 2172 O O . LEU A 1 277 ? 13.292 4.846 -21.066 1.00 93.69 277 LEU A O 1
ATOM 2176 N N . ILE A 1 278 ? 11.436 3.682 -20.591 1.00 91.62 278 ILE A N 1
ATOM 2177 C CA . ILE A 1 278 ? 10.934 3.614 -21.966 1.00 91.62 278 ILE A CA 1
ATOM 2178 C C . ILE A 1 278 ? 10.715 5.024 -22.533 1.00 91.62 278 ILE A C 1
ATOM 2180 O O . ILE A 1 278 ? 11.012 5.251 -23.700 1.00 91.62 278 ILE A O 1
ATOM 2184 N N . HIS A 1 279 ? 10.259 5.976 -21.713 1.00 87.25 279 HIS A N 1
ATOM 2185 C CA . HIS A 1 279 ? 10.079 7.374 -22.123 1.00 87.25 279 HIS A CA 1
ATOM 2186 C C . HIS A 1 279 ? 11.359 8.220 -22.067 1.00 87.25 279 HIS A C 1
ATOM 2188 O O . HIS A 1 279 ? 11.376 9.324 -22.606 1.00 87.25 279 HIS A O 1
ATOM 2194 N N . LEU A 1 280 ? 12.417 7.727 -21.417 1.00 87.94 280 LEU A N 1
ATOM 2195 C CA . LEU A 1 280 ? 13.714 8.406 -21.297 1.00 87.94 280 LEU A CA 1
ATOM 2196 C C . LEU A 1 280 ? 14.785 7.851 -22.254 1.00 87.94 280 LEU A C 1
ATOM 2198 O O . LEU A 1 280 ? 15.889 8.395 -22.307 1.00 87.94 280 LEU A O 1
ATOM 2202 N N . LEU A 1 281 ? 14.513 6.740 -22.945 1.00 82.94 281 LEU A N 1
ATOM 2203 C CA . LEU A 1 281 ? 15.448 6.053 -23.836 1.00 82.94 281 LEU A CA 1
ATOM 2204 C C . LEU A 1 281 ? 14.961 6.124 -25.282 1.00 82.94 281 LEU A C 1
ATOM 2206 O O . LEU A 1 281 ? 13.838 5.732 -25.578 1.00 82.94 281 LEU A O 1
ATOM 2210 N N . ASP A 1 282 ? 15.849 6.527 -26.190 1.00 64.81 282 ASP A N 1
ATOM 2211 C CA . ASP A 1 282 ? 15.468 6.768 -27.583 1.00 64.81 282 ASP A CA 1
ATOM 2212 C C . ASP A 1 282 ? 15.268 5.490 -28.421 1.00 64.81 282 ASP A C 1
ATOM 2214 O O . ASP A 1 282 ? 14.488 5.537 -29.363 1.00 64.81 282 ASP A O 1
ATOM 2218 N N . ASN A 1 283 ? 15.938 4.352 -28.136 1.00 60.41 283 ASN A N 1
ATOM 2219 C CA . ASN A 1 283 ? 15.954 3.217 -29.091 1.00 60.41 283 ASN A CA 1
ATOM 2220 C C . ASN A 1 283 ? 16.052 1.766 -28.541 1.00 60.41 283 ASN A C 1
ATOM 2222 O O . ASN A 1 283 ? 16.013 0.838 -29.344 1.00 60.41 283 ASN A O 1
ATOM 2226 N N . ASP A 1 284 ? 16.128 1.503 -27.227 1.00 66.38 284 ASP A N 1
ATOM 2227 C CA . ASP A 1 284 ? 16.176 0.115 -26.689 1.00 66.38 284 ASP A CA 1
ATOM 2228 C C . ASP A 1 284 ? 15.157 -0.108 -25.557 1.00 66.38 284 ASP A C 1
ATOM 2230 O O . ASP A 1 284 ? 15.498 -0.235 -24.380 1.00 66.38 284 ASP A O 1
ATOM 2234 N N . SER A 1 285 ? 13.868 -0.109 -25.921 1.00 85.75 285 SER A N 1
ATOM 2235 C CA . SER A 1 285 ? 12.749 -0.325 -24.988 1.00 85.75 285 SER A CA 1
ATOM 2236 C C . SER A 1 285 ? 12.149 -1.734 -25.039 1.00 85.75 285 SER A C 1
ATOM 2238 O O . SER A 1 285 ? 11.398 -2.098 -24.136 1.00 85.75 285 SER A O 1
ATOM 2240 N N . ALA A 1 286 ? 12.479 -2.552 -26.047 1.00 89.00 286 ALA A N 1
ATOM 2241 C CA . ALA A 1 286 ? 11.852 -3.863 -26.251 1.00 89.00 286 ALA A CA 1
ATOM 2242 C C . ALA A 1 286 ? 12.048 -4.796 -25.046 1.00 89.00 286 ALA A C 1
ATOM 2244 O O . ALA A 1 286 ? 11.083 -5.346 -24.526 1.00 89.00 286 ALA A O 1
ATOM 2245 N N . LYS A 1 287 ? 13.274 -4.878 -24.514 1.00 91.75 287 LYS A N 1
ATOM 2246 C CA . LYS A 1 287 ? 13.573 -5.699 -23.328 1.00 91.75 287 LYS A CA 1
ATOM 2247 C C . LYS A 1 287 ? 12.814 -5.241 -22.081 1.00 91.75 287 LYS A C 1
ATOM 2249 O O . LYS A 1 287 ? 12.370 -6.078 -21.303 1.00 91.75 287 LYS A O 1
ATOM 2254 N N . LEU A 1 288 ? 12.662 -3.925 -21.900 1.00 94.06 288 LEU A N 1
ATOM 2255 C CA . LEU A 1 288 ? 11.911 -3.351 -20.778 1.00 94.06 288 LEU A CA 1
ATOM 2256 C C . LEU A 1 288 ? 10.416 -3.675 -20.900 1.00 94.06 288 LEU A C 1
ATOM 2258 O O . LEU A 1 288 ? 9.758 -3.959 -19.903 1.00 94.06 288 LEU A O 1
ATOM 2262 N N . ARG A 1 289 ? 9.885 -3.674 -22.128 1.00 92.75 289 ARG A N 1
ATOM 2263 C CA . ARG A 1 289 ? 8.494 -4.044 -22.422 1.00 92.75 289 ARG A CA 1
ATOM 2264 C C . ARG A 1 289 ? 8.243 -5.534 -22.192 1.00 92.75 289 ARG A C 1
ATOM 2266 O O . ARG A 1 289 ? 7.297 -5.867 -21.488 1.00 92.75 289 ARG A O 1
ATOM 2273 N N . ASP A 1 290 ? 9.128 -6.404 -22.673 1.00 93.81 290 ASP A N 1
ATOM 2274 C CA . ASP A 1 290 ? 9.048 -7.850 -22.423 1.00 93.81 290 ASP A CA 1
ATOM 2275 C C . ASP A 1 290 ? 9.112 -8.172 -20.923 1.00 93.81 290 ASP A C 1
ATOM 2277 O O . ASP A 1 290 ? 8.469 -9.101 -20.429 1.00 93.81 290 ASP A O 1
ATOM 2281 N N . GLU A 1 291 ? 9.916 -7.418 -20.176 1.00 95.69 291 GLU A N 1
ATOM 2282 C CA . GLU A 1 291 ? 9.999 -7.541 -18.726 1.00 95.69 291 GLU A CA 1
ATOM 2283 C C . GLU A 1 291 ? 8.723 -7.039 -18.028 1.00 95.69 291 GLU A C 1
ATOM 2285 O O . GLU A 1 291 ? 8.223 -7.713 -17.124 1.00 95.69 291 GLU A O 1
ATOM 2290 N N . ASN A 1 292 ? 8.132 -5.931 -18.488 1.00 96.56 292 ASN A N 1
ATOM 2291 C CA . ASN A 1 292 ? 6.831 -5.455 -18.005 1.00 96.56 292 ASN A CA 1
ATOM 2292 C C . ASN A 1 292 ? 5.712 -6.474 -18.247 1.00 96.56 292 ASN A C 1
ATOM 2294 O O . ASN A 1 292 ? 4.884 -6.696 -17.362 1.00 96.56 292 ASN A O 1
ATOM 2298 N N . ASP A 1 293 ? 5.707 -7.143 -19.399 1.00 94.44 293 ASP A N 1
ATOM 2299 C CA . ASP A 1 293 ? 4.756 -8.217 -19.692 1.00 94.44 293 ASP A CA 1
ATOM 2300 C C . ASP A 1 293 ? 4.929 -9.390 -18.713 1.00 94.44 293 ASP A C 1
ATOM 2302 O O . ASP A 1 293 ? 3.952 -9.908 -18.173 1.00 94.44 293 ASP A O 1
ATOM 2306 N N . LYS A 1 294 ? 6.169 -9.776 -18.391 1.00 95.31 294 LYS A N 1
ATOM 2307 C CA . LYS A 1 294 ? 6.436 -10.830 -17.394 1.00 95.31 294 LYS A CA 1
ATOM 2308 C C . LYS A 1 294 ? 5.968 -10.433 -15.995 1.00 95.31 294 LYS A C 1
ATOM 2310 O O . LYS A 1 294 ? 5.340 -11.241 -15.312 1.00 95.31 294 LYS A O 1
ATOM 2315 N N . PHE A 1 295 ? 6.262 -9.211 -15.557 1.00 97.88 295 PHE A N 1
ATOM 2316 C CA . PHE A 1 295 ? 5.893 -8.743 -14.220 1.00 97.88 295 PHE A CA 1
ATOM 2317 C C . PHE A 1 295 ? 4.395 -8.481 -14.071 1.00 97.88 295 PHE A C 1
ATOM 2319 O O . PHE A 1 295 ? 3.823 -8.829 -13.039 1.00 97.88 295 PHE A O 1
ATOM 2326 N N . SER A 1 296 ? 3.732 -7.960 -15.104 1.00 96.38 296 SER A N 1
ATOM 2327 C CA . SER A 1 296 ? 2.275 -7.797 -15.099 1.00 96.38 296 SER A CA 1
ATOM 2328 C C . SER A 1 296 ? 1.571 -9.153 -15.046 1.00 96.38 296 SER A C 1
ATOM 2330 O O . SER A 1 296 ? 0.638 -9.329 -14.260 1.00 96.38 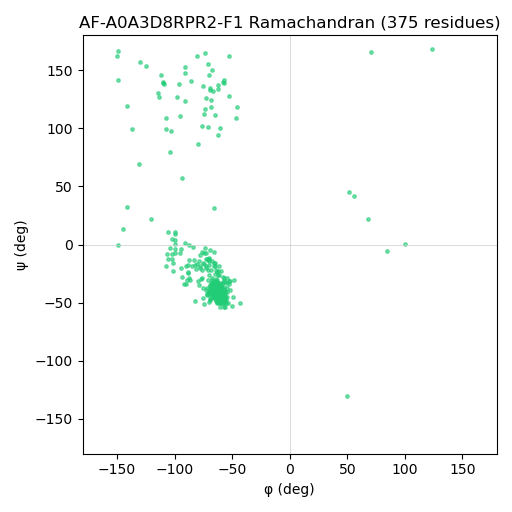296 SER A O 1
ATOM 2332 N N . MET A 1 297 ? 2.067 -10.150 -15.789 1.00 94.88 297 MET A N 1
ATOM 2333 C CA . MET A 1 297 ? 1.589 -11.530 -15.687 1.00 94.88 297 MET A CA 1
ATOM 2334 C C . MET A 1 297 ? 1.833 -12.119 -14.297 1.00 94.88 297 MET A C 1
ATOM 2336 O O . MET A 1 297 ? 0.924 -12.750 -13.769 1.00 94.88 297 MET A O 1
ATOM 2340 N N . LEU A 1 298 ? 2.999 -11.884 -13.681 1.00 96.44 298 LEU A N 1
ATOM 2341 C CA . LEU A 1 298 ? 3.274 -12.335 -12.312 1.00 96.44 298 LEU A CA 1
ATOM 2342 C C . LEU A 1 298 ? 2.231 -11.799 -11.336 1.00 96.44 298 LEU A C 1
ATOM 2344 O O . LEU A 1 298 ? 1.648 -12.586 -10.590 1.00 96.44 298 LEU A O 1
ATOM 2348 N N . ILE A 1 299 ? 1.965 -10.490 -11.375 1.00 97.50 299 ILE A N 1
ATOM 2349 C CA . ILE A 1 299 ? 0.952 -9.860 -10.522 1.00 97.50 299 ILE A CA 1
ATOM 2350 C C . ILE A 1 299 ? -0.396 -10.545 -10.764 1.00 97.50 299 ILE A C 1
ATOM 2352 O O . ILE A 1 299 ? -0.966 -11.095 -9.830 1.00 97.50 299 ILE A O 1
ATOM 2356 N N . CYS A 1 300 ? -0.861 -10.645 -12.010 1.00 95.44 300 CYS A N 1
ATOM 2357 C CA . CYS A 1 300 ? -2.159 -11.260 -12.316 1.00 95.44 300 CYS A CA 1
ATOM 2358 C C . CYS A 1 300 ? -2.264 -12.728 -11.857 1.00 95.44 300 CYS A C 1
ATOM 2360 O O . CYS A 1 300 ? -3.268 -13.134 -11.277 1.00 95.44 300 CYS A O 1
ATOM 2362 N N . GLN A 1 301 ? -1.208 -13.521 -12.050 1.00 94.94 301 GLN A N 1
ATOM 2363 C CA . GLN A 1 301 ? -1.136 -14.935 -11.648 1.00 94.94 301 GLN A CA 1
ATOM 2364 C C . GLN A 1 301 ? -1.064 -15.128 -10.122 1.00 94.94 301 GLN A C 1
ATOM 2366 O O . GLN A 1 301 ? -1.240 -16.245 -9.627 1.00 94.94 301 GLN A O 1
ATOM 2371 N N . SER A 1 302 ? -0.831 -14.050 -9.369 1.00 95.81 302 SER A N 1
ATOM 2372 C CA . SER A 1 302 ? -0.850 -14.029 -7.900 1.00 95.81 302 SER A CA 1
ATOM 2373 C C . SER A 1 302 ? -2.244 -13.775 -7.324 1.00 95.81 302 SER A C 1
ATOM 2375 O O . SER A 1 302 ? -2.452 -13.998 -6.130 1.00 95.81 302 SER A O 1
ATOM 2377 N N . TYR A 1 303 ? -3.201 -13.335 -8.156 1.00 93.69 303 TYR A N 1
ATOM 2378 C CA . TYR A 1 303 ? -4.526 -12.887 -7.715 1.00 93.69 303 TYR A CA 1
ATOM 2379 C C . TYR A 1 303 ? -5.237 -13.934 -6.860 1.00 93.69 303 TYR A C 1
ATOM 2381 O O . TYR A 1 303 ? -5.650 -13.621 -5.750 1.00 93.69 303 TYR A O 1
ATOM 2389 N N . ASP A 1 304 ? -5.307 -15.185 -7.319 1.00 90.75 304 ASP A N 1
ATOM 2390 C CA . ASP A 1 304 ? -6.029 -16.246 -6.608 1.00 90.75 304 ASP A CA 1
ATOM 2391 C C . ASP A 1 304 ? -5.501 -16.485 -5.191 1.00 90.75 304 ASP A C 1
ATOM 2393 O O . ASP A 1 304 ? -6.273 -16.758 -4.272 1.00 90.75 304 ASP A O 1
ATOM 2397 N N . TYR A 1 305 ? -4.182 -16.400 -5.003 1.00 92.88 305 TYR A N 1
ATOM 2398 C CA . TYR A 1 305 ? -3.584 -16.541 -3.682 1.00 92.88 305 TYR A CA 1
ATOM 2399 C C . TYR A 1 305 ? -3.914 -15.325 -2.814 1.00 92.88 305 TYR A C 1
ATOM 2401 O O . TYR A 1 305 ? -4.407 -15.488 -1.696 1.00 92.88 305 TYR A O 1
ATOM 2409 N N . CYS A 1 306 ? -3.694 -14.118 -3.343 1.00 93.69 306 CYS A N 1
ATOM 2410 C CA . CYS A 1 306 ? -3.943 -12.858 -2.645 1.00 93.69 306 CYS A CA 1
ATOM 2411 C C . CYS A 1 306 ? -5.427 -12.664 -2.291 1.00 93.69 306 CYS A C 1
ATOM 2413 O O . CYS A 1 306 ? -5.742 -12.107 -1.240 1.00 93.69 306 CYS A O 1
ATOM 2415 N N . ALA A 1 307 ? -6.351 -13.150 -3.121 1.00 90.31 307 ALA A N 1
ATOM 2416 C CA . ALA A 1 307 ? -7.793 -13.049 -2.915 1.00 90.31 307 ALA A CA 1
ATOM 2417 C C . ALA A 1 307 ? -8.269 -13.764 -1.638 1.00 90.31 307 ALA A C 1
ATOM 2419 O O . ALA A 1 307 ? -9.235 -13.321 -1.021 1.00 90.31 307 ALA A O 1
ATOM 2420 N N . ASN A 1 308 ? -7.553 -14.792 -1.165 1.00 90.12 308 ASN A N 1
ATOM 2421 C CA . ASN A 1 308 ? -7.878 -15.470 0.101 1.00 90.12 308 ASN A CA 1
ATOM 2422 C C . AS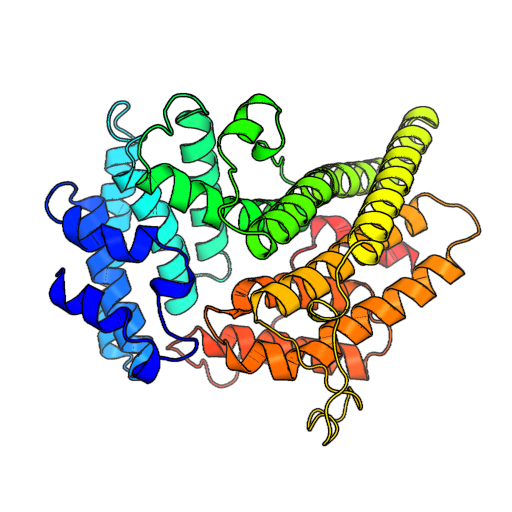N A 1 308 ? -7.722 -14.561 1.331 1.00 90.12 308 ASN A C 1
ATOM 2424 O O . ASN A 1 308 ? -8.268 -14.850 2.394 1.00 90.12 308 ASN A O 1
ATOM 2428 N N . PHE A 1 309 ? -6.981 -13.460 1.193 1.00 91.12 309 PHE A N 1
ATOM 2429 C CA . PHE A 1 309 ? -6.751 -12.483 2.255 1.00 91.12 309 PHE A CA 1
ATOM 2430 C C . PHE A 1 309 ? -7.656 -11.250 2.122 1.00 91.12 309 PHE A C 1
ATOM 2432 O O . PHE A 1 309 ? -7.533 -10.313 2.910 1.00 91.12 309 PHE A O 1
ATOM 2439 N N . ALA A 1 310 ? -8.575 -11.237 1.153 1.00 89.12 310 ALA A N 1
ATOM 2440 C CA . ALA A 1 310 ? -9.509 -10.141 0.947 1.00 89.12 310 ALA A CA 1
ATOM 2441 C C . ALA A 1 310 ? -10.535 -10.013 2.094 1.00 89.12 310 ALA A C 1
ATOM 2443 O O . ALA A 1 310 ? -10.946 -11.018 2.682 1.00 89.12 310 ALA A O 1
ATOM 2444 N N . PRO A 1 311 ? -11.031 -8.798 2.385 1.00 88.56 311 PRO A N 1
ATOM 2445 C CA . PRO A 1 311 ? -10.685 -7.543 1.715 1.00 88.56 311 PRO A CA 1
ATOM 2446 C C . PRO A 1 311 ? -9.475 -6.796 2.297 1.00 88.56 311 PRO A C 1
ATOM 2448 O O . PRO A 1 311 ? -8.881 -5.986 1.596 1.00 88.56 311 PRO A O 1
ATOM 2451 N N . PHE A 1 312 ? -9.114 -6.999 3.567 1.00 90.69 312 PHE A N 1
ATOM 2452 C CA . PHE A 1 312 ? -8.126 -6.128 4.220 1.00 90.69 312 PHE A CA 1
ATOM 2453 C C . PHE A 1 312 ? -6.692 -6.636 4.098 1.00 90.69 312 PHE A C 1
ATOM 2455 O O . PHE A 1 312 ? -5.757 -5.848 3.976 1.00 90.69 312 PHE A O 1
ATOM 2462 N N . GLY A 1 313 ? -6.498 -7.952 4.100 1.00 87.50 313 GLY A N 1
ATOM 2463 C CA . GLY A 1 313 ? -5.170 -8.551 4.031 1.00 87.50 313 GLY A CA 1
ATOM 2464 C C . GLY A 1 313 ? -4.484 -8.394 2.671 1.00 87.50 313 GLY A C 1
ATOM 2465 O O . GLY A 1 313 ? -3.281 -8.619 2.591 1.00 87.50 313 GLY A O 1
ATOM 2466 N N . ASN A 1 314 ? -5.195 -7.988 1.617 1.00 89.06 314 ASN A N 1
ATOM 2467 C CA . ASN A 1 314 ? -4.647 -7.822 0.268 1.00 89.06 314 ASN A CA 1
ATOM 2468 C C . ASN A 1 314 ? -4.766 -6.390 -0.285 1.00 89.06 314 ASN A C 1
ATOM 2470 O O . ASN A 1 314 ? -4.700 -6.204 -1.497 1.00 89.06 314 ASN A O 1
ATOM 2474 N N . LEU A 1 315 ? -4.916 -5.367 0.566 1.00 88.06 315 LEU A N 1
ATOM 2475 C CA . LEU A 1 315 ? -5.105 -3.978 0.112 1.00 88.06 315 LEU A CA 1
ATOM 2476 C C . LEU A 1 315 ? -3.965 -3.447 -0.774 1.00 88.06 315 LEU A C 1
ATOM 2478 O O . LEU A 1 315 ? -4.226 -2.674 -1.693 1.00 88.06 315 LEU A O 1
ATOM 2482 N N . TYR A 1 316 ? -2.725 -3.897 -0.548 1.00 88.62 316 TYR A N 1
ATOM 2483 C CA . TYR A 1 316 ? -1.572 -3.571 -1.400 1.00 88.62 316 TYR A CA 1
ATOM 2484 C C . TYR A 1 316 ? -1.791 -3.985 -2.864 1.00 88.62 316 TYR A C 1
ATOM 2486 O O . TYR A 1 316 ? -1.339 -3.319 -3.789 1.00 88.62 316 TYR A O 1
ATOM 2494 N N . PHE A 1 317 ? -2.543 -5.062 -3.083 1.00 92.94 317 PHE A N 1
ATOM 2495 C CA . PHE A 1 317 ? -2.659 -5.708 -4.381 1.00 92.94 317 PHE A CA 1
ATOM 2496 C C . PHE A 1 317 ? -3.486 -4.889 -5.379 1.00 92.94 317 PHE A C 1
ATOM 2498 O O . PHE A 1 317 ? -3.336 -5.050 -6.588 1.00 92.94 317 PHE A O 1
ATOM 2505 N N . LYS A 1 318 ? -4.323 -3.962 -4.890 1.00 90.94 318 LYS A N 1
ATOM 2506 C CA . LYS A 1 318 ? -5.064 -3.026 -5.747 1.00 90.94 318 LYS A CA 1
ATOM 2507 C C . LYS A 1 318 ? -4.104 -2.105 -6.503 1.00 90.94 318 LYS A C 1
ATOM 2509 O O . LYS A 1 318 ? -4.280 -1.900 -7.704 1.00 90.94 318 LYS A O 1
ATOM 2514 N N . PHE A 1 319 ? -3.091 -1.584 -5.811 1.00 92.25 319 PHE A N 1
ATOM 2515 C CA . PHE A 1 319 ? -2.033 -0.782 -6.425 1.00 92.25 319 PHE A CA 1
ATOM 2516 C C . PHE A 1 319 ? -1.270 -1.618 -7.461 1.00 92.25 319 PHE A C 1
ATOM 2518 O O . PHE A 1 319 ? -1.158 -1.214 -8.618 1.00 92.25 319 PHE A O 1
ATOM 2525 N N . ASP A 1 320 ? -0.848 -2.830 -7.091 1.00 95.88 320 ASP A N 1
ATOM 2526 C CA . ASP A 1 320 ? -0.083 -3.709 -7.985 1.00 95.88 320 ASP A CA 1
ATOM 2527 C C . ASP A 1 320 ? -0.863 -4.052 -9.273 1.00 95.88 320 ASP A C 1
ATOM 2529 O O . ASP A 1 320 ? -0.322 -3.956 -10.376 1.00 95.88 320 ASP A O 1
ATOM 2533 N N . LEU A 1 321 ? -2.155 -4.391 -9.167 1.00 94.62 321 LEU A N 1
ATOM 2534 C CA . LEU A 1 321 ? -3.025 -4.634 -10.327 1.00 94.62 321 LEU A CA 1
ATOM 2535 C C . LEU A 1 321 ? -3.231 -3.379 -11.180 1.00 94.62 321 LEU A C 1
ATOM 2537 O O . LEU A 1 321 ? -3.300 -3.476 -12.406 1.00 94.62 321 LEU A O 1
ATOM 2541 N N . THR A 1 322 ? -3.310 -2.203 -10.555 1.00 93.12 322 THR A N 1
ATOM 2542 C CA . THR A 1 322 ? -3.429 -0.925 -11.274 1.00 93.12 322 THR A CA 1
ATOM 2543 C C . THR A 1 322 ? -2.182 -0.662 -12.117 1.00 93.12 322 THR A C 1
ATOM 2545 O O . THR A 1 322 ? -2.291 -0.286 -13.286 1.00 93.12 322 THR A O 1
ATOM 2548 N N . VAL A 1 323 ? -0.999 -0.947 -11.571 1.00 94.94 323 VAL A N 1
ATOM 2549 C CA . VAL A 1 323 ? 0.271 -0.874 -12.306 1.00 94.94 323 VAL A CA 1
ATOM 2550 C C . VAL A 1 323 ? 0.343 -1.930 -13.414 1.00 94.94 323 VAL A C 1
ATOM 2552 O O . VAL A 1 323 ? 0.758 -1.622 -14.530 1.00 94.94 323 VAL A O 1
ATOM 2555 N N . ALA A 1 324 ? -0.107 -3.163 -13.162 1.00 95.44 324 ALA A N 1
ATOM 2556 C CA . ALA A 1 324 ? -0.169 -4.197 -14.197 1.00 95.44 324 ALA A CA 1
ATOM 2557 C C . ALA A 1 324 ? -1.095 -3.788 -15.358 1.00 95.44 324 ALA A C 1
ATOM 2559 O O . ALA A 1 324 ? -0.745 -3.976 -16.523 1.00 95.44 324 ALA A O 1
ATOM 2560 N N . TYR A 1 325 ? -2.245 -3.177 -15.056 1.00 93.38 325 TYR A N 1
ATOM 2561 C CA . TYR A 1 325 ? -3.178 -2.667 -16.062 1.00 93.38 325 TYR A CA 1
ATOM 2562 C C . TYR A 1 325 ? -2.573 -1.566 -16.937 1.00 93.38 325 TYR A C 1
ATOM 2564 O O . TYR A 1 325 ? -2.897 -1.502 -18.124 1.00 93.38 325 TYR A O 1
ATOM 2572 N N . LEU A 1 326 ? -1.715 -0.709 -16.364 1.00 90.50 326 LEU A N 1
ATOM 2573 C CA . LEU A 1 326 ? -1.076 0.404 -17.074 1.00 90.50 326 LEU A CA 1
ATOM 2574 C C . LEU A 1 326 ? -0.281 -0.079 -18.293 1.00 90.50 326 LEU A C 1
ATOM 2576 O O . LEU A 1 326 ? -0.308 0.575 -19.330 1.00 90.50 326 LEU A O 1
ATOM 2580 N N . VAL A 1 327 ? 0.396 -1.224 -18.175 1.00 91.25 327 VAL A N 1
ATOM 2581 C CA . VAL A 1 327 ? 1.299 -1.751 -19.213 1.00 91.25 327 VAL A CA 1
ATOM 2582 C C . VAL A 1 327 ? 0.728 -2.934 -19.996 1.00 91.25 327 VAL A C 1
ATOM 2584 O O . VAL A 1 327 ? 1.278 -3.302 -21.034 1.00 91.25 327 VAL A O 1
ATOM 2587 N N . MET A 1 328 ? -0.373 -3.535 -19.534 1.00 91.44 328 MET A N 1
ATOM 2588 C CA . MET A 1 328 ? -1.006 -4.670 -20.204 1.00 91.44 328 MET A CA 1
ATOM 2589 C C . MET A 1 328 ? -1.634 -4.234 -21.532 1.00 91.44 328 MET A C 1
ATOM 25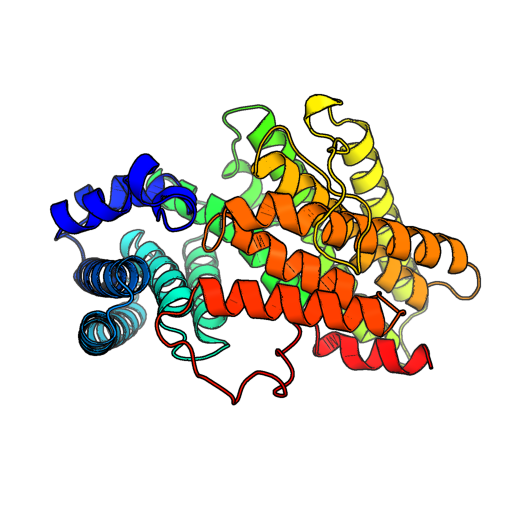91 O O . MET A 1 328 ? -2.574 -3.446 -21.547 1.00 91.44 328 MET A O 1
ATOM 2595 N N . LYS A 1 329 ? -1.159 -4.791 -22.652 1.00 87.50 329 LYS A N 1
ATOM 2596 C CA . LYS A 1 329 ? -1.650 -4.437 -24.000 1.00 87.50 329 LYS A CA 1
ATOM 2597 C C . LYS A 1 329 ? -2.837 -5.271 -24.479 1.00 87.50 329 LYS A C 1
ATOM 2599 O O . LYS A 1 329 ? -3.648 -4.795 -25.265 1.00 87.50 329 LYS A O 1
ATOM 2604 N N . GLN A 1 330 ? -2.926 -6.526 -24.042 1.00 90.00 330 GLN A N 1
ATOM 2605 C CA . GLN A 1 330 ? -3.958 -7.459 -24.504 1.00 90.00 330 GLN A CA 1
ATOM 2606 C C . GLN A 1 330 ? -5.301 -7.100 -23.861 1.00 90.00 330 GLN A C 1
ATOM 2608 O O . GLN A 1 330 ? -5.455 -7.262 -22.652 1.00 90.00 330 GLN A O 1
ATOM 2613 N N . GLU A 1 331 ? -6.267 -6.625 -24.654 1.00 89.94 331 GLU A N 1
ATOM 2614 C CA . GLU A 1 331 ? -7.542 -6.106 -24.129 1.00 89.94 331 GLU A CA 1
ATOM 2615 C C . GLU A 1 331 ? -8.331 -7.159 -23.342 1.00 89.94 331 GLU A C 1
ATOM 2617 O O . GLU A 1 331 ? -8.916 -6.835 -22.313 1.00 89.94 331 GLU A O 1
ATOM 2622 N N . GLU A 1 332 ? -8.270 -8.431 -23.748 1.00 90.88 332 GLU A N 1
ATOM 2623 C CA . GLU A 1 332 ? -8.856 -9.538 -22.984 1.00 90.88 332 GLU A CA 1
ATOM 2624 C C . GLU A 1 332 ? -8.289 -9.580 -21.559 1.00 90.88 332 GLU A C 1
ATOM 2626 O O . GLU A 1 332 ? -9.035 -9.475 -20.590 1.00 90.88 332 GLU A O 1
ATOM 2631 N N . LYS A 1 333 ? -6.957 -9.608 -21.410 1.00 91.19 333 LYS A N 1
ATOM 2632 C CA . LYS A 1 333 ? -6.297 -9.598 -20.095 1.00 91.19 333 LYS A CA 1
ATOM 2633 C C . LYS A 1 333 ? -6.554 -8.310 -19.320 1.00 91.19 333 LYS A C 1
ATOM 2635 O O . LYS A 1 333 ? -6.734 -8.373 -18.106 1.00 91.19 333 LYS A O 1
ATOM 2640 N N . ARG A 1 334 ? -6.600 -7.153 -19.991 1.00 91.25 334 ARG A N 1
ATOM 2641 C CA . ARG A 1 334 ? -6.975 -5.877 -19.357 1.00 91.25 334 ARG A CA 1
ATOM 2642 C C . ARG A 1 334 ? -8.381 -5.941 -18.780 1.00 91.25 334 ARG A C 1
ATOM 2644 O O . ARG A 1 334 ? -8.583 -5.477 -17.660 1.00 91.25 334 ARG A O 1
ATOM 2651 N N . SER A 1 335 ? -9.326 -6.537 -19.505 1.00 90.38 335 SER A N 1
ATOM 2652 C CA . SER A 1 335 ? -10.683 -6.757 -19.008 1.00 90.38 335 SER A CA 1
ATOM 2653 C C . SER A 1 335 ? -10.674 -7.616 -17.750 1.00 90.38 335 SER A C 1
ATOM 2655 O O . SER A 1 335 ? -11.294 -7.242 -16.762 1.00 90.38 335 SER A O 1
ATOM 2657 N N . CYS A 1 336 ? -9.880 -8.685 -17.729 1.00 92.06 336 CYS A N 1
ATOM 2658 C CA . CYS A 1 336 ? -9.782 -9.545 -16.552 1.00 92.06 336 CYS A CA 1
ATOM 2659 C C . CYS A 1 336 ? -9.155 -8.823 -15.351 1.00 92.06 336 CYS A C 1
ATOM 2661 O O . CYS A 1 336 ? -9.586 -9.035 -14.222 1.00 92.06 336 CYS A O 1
ATOM 2663 N N . ILE A 1 337 ? -8.181 -7.931 -15.570 1.00 92.81 337 ILE A N 1
ATOM 2664 C CA . ILE A 1 337 ? -7.640 -7.077 -14.500 1.00 92.81 337 ILE A CA 1
ATOM 2665 C C . ILE A 1 337 ? -8.713 -6.106 -13.977 1.00 92.81 337 ILE A C 1
ATOM 2667 O O . ILE A 1 337 ? -8.796 -5.900 -12.766 1.00 92.81 337 ILE A O 1
ATOM 2671 N N . ARG A 1 338 ? -9.561 -5.531 -14.847 1.00 91.06 338 ARG A N 1
ATOM 2672 C CA . ARG A 1 338 ? -10.693 -4.688 -14.408 1.00 91.06 338 ARG A CA 1
ATOM 2673 C C . ARG A 1 338 ? -11.666 -5.470 -13.534 1.00 91.06 338 ARG A C 1
ATOM 2675 O O . ARG A 1 338 ? -12.066 -4.955 -12.493 1.00 91.06 338 ARG A O 1
ATOM 2682 N N . ASP A 1 339 ? -11.984 -6.704 -13.912 1.00 90.25 339 ASP A N 1
ATOM 2683 C CA . ASP A 1 339 ? -12.853 -7.577 -13.118 1.00 90.25 339 ASP A CA 1
ATOM 2684 C C . ASP A 1 339 ? -12.221 -7.885 -11.749 1.00 90.25 339 ASP A C 1
ATOM 2686 O O . ASP A 1 339 ? -12.867 -7.710 -10.719 1.00 90.25 339 ASP A O 1
ATOM 2690 N N . MET A 1 340 ? -10.921 -8.209 -11.706 1.00 91.31 340 MET A N 1
ATOM 2691 C CA . MET A 1 340 ? -10.181 -8.407 -10.449 1.00 91.31 340 MET A CA 1
ATOM 2692 C C . MET A 1 340 ? -10.211 -7.166 -9.540 1.00 91.31 340 MET A C 1
ATOM 2694 O O . MET A 1 340 ? -10.438 -7.283 -8.333 1.00 91.31 340 MET A O 1
ATOM 2698 N N . LEU A 1 341 ? -9.984 -5.973 -10.102 1.00 89.31 341 LEU A N 1
ATOM 2699 C CA . LEU A 1 341 ? -10.035 -4.696 -9.376 1.00 89.31 341 LEU A CA 1
ATOM 2700 C C . LEU A 1 341 ? -11.451 -4.383 -8.868 1.00 89.31 341 LEU A C 1
ATOM 2702 O O . LEU A 1 341 ? -11.616 -3.855 -7.759 1.00 89.31 341 LEU A O 1
ATOM 2706 N N . HIS A 1 342 ? -12.471 -4.714 -9.662 1.00 87.06 342 HIS A N 1
ATOM 2707 C CA . HIS A 1 342 ? -13.868 -4.585 -9.271 1.00 87.06 342 HIS A CA 1
ATOM 2708 C C . HIS A 1 342 ? -14.195 -5.513 -8.098 1.00 87.06 342 HIS A C 1
ATOM 2710 O O . HIS A 1 342 ? -14.705 -5.039 -7.083 1.00 87.06 342 HIS A O 1
ATOM 2716 N N . ASP A 1 343 ? -13.814 -6.789 -8.176 1.00 86.56 343 ASP A N 1
ATOM 2717 C CA . ASP A 1 343 ? -14.031 -7.773 -7.111 1.00 86.56 343 ASP A CA 1
ATOM 2718 C C . ASP A 1 343 ? -13.394 -7.331 -5.790 1.00 86.56 343 ASP A C 1
ATOM 2720 O O . ASP A 1 343 ? -14.028 -7.399 -4.734 1.00 86.56 343 ASP A O 1
ATOM 2724 N N . MET A 1 344 ? -12.169 -6.796 -5.840 1.00 84.19 344 MET A N 1
ATOM 2725 C CA . MET A 1 344 ? -11.505 -6.232 -4.661 1.00 84.19 344 MET A CA 1
ATOM 2726 C C . MET A 1 344 ? -12.268 -5.041 -4.070 1.00 84.19 344 MET A C 1
ATOM 2728 O O . MET A 1 344 ? -12.386 -4.927 -2.850 1.00 84.19 344 MET A O 1
ATOM 2732 N N . THR A 1 345 ? -12.802 -4.164 -4.921 1.00 82.56 345 THR A N 1
ATOM 2733 C CA . THR A 1 345 ? -13.570 -2.987 -4.486 1.00 82.56 345 THR A CA 1
ATOM 2734 C C . THR A 1 345 ? -14.915 -3.388 -3.880 1.00 82.56 345 THR A C 1
ATOM 2736 O O . THR A 1 345 ? -15.334 -2.836 -2.865 1.00 82.56 345 THR A O 1
ATOM 2739 N N . VAL A 1 346 ? -15.591 -4.382 -4.455 1.00 83.69 346 VAL A N 1
ATOM 2740 C CA . VAL A 1 346 ? -16.856 -4.905 -3.925 1.00 83.69 346 VAL A CA 1
ATOM 2741 C C . VAL A 1 346 ? -16.635 -5.656 -2.613 1.00 83.69 346 VAL A C 1
ATOM 2743 O O . VAL A 1 346 ? -17.467 -5.555 -1.711 1.00 83.69 346 VAL A O 1
ATOM 2746 N N . ALA A 1 347 ? -15.516 -6.369 -2.461 1.00 84.56 347 ALA A N 1
ATOM 2747 C CA . ALA A 1 347 ? -15.213 -7.143 -1.257 1.00 84.56 347 ALA A CA 1
ATOM 2748 C C . ALA A 1 347 ? -15.098 -6.282 0.013 1.00 84.56 347 ALA A C 1
ATOM 2750 O O . ALA A 1 347 ? -15.351 -6.787 1.111 1.00 84.56 347 ALA A O 1
ATOM 2751 N N . THR A 1 348 ? -14.739 -4.999 -0.113 1.00 81.19 348 THR A N 1
ATOM 2752 C CA . THR A 1 348 ? -14.677 -4.076 1.029 1.00 81.19 348 THR A CA 1
ATOM 2753 C C . THR A 1 348 ? -16.033 -3.441 1.350 1.00 81.19 348 THR A C 1
ATOM 2755 O O . THR A 1 348 ? -16.210 -2.967 2.467 1.00 81.19 348 THR A O 1
ATOM 2758 N N . ARG A 1 349 ? -17.005 -3.437 0.427 1.00 82.19 349 ARG A N 1
ATOM 2759 C CA . ARG A 1 349 ? -18.239 -2.638 0.536 1.00 82.19 349 ARG A CA 1
ATOM 2760 C C . ARG A 1 349 ? -19.417 -3.429 1.108 1.00 82.19 349 ARG A C 1
ATOM 2762 O O . ARG A 1 349 ? -19.684 -4.566 0.724 1.00 82.19 349 ARG A O 1
ATOM 2769 N N . VAL A 1 350 ? -20.186 -2.788 1.994 1.00 77.81 350 VAL A N 1
ATOM 2770 C CA . VAL A 1 350 ? -21.494 -3.314 2.445 1.00 77.81 350 VAL A CA 1
ATOM 2771 C C . VAL A 1 350 ? -22.549 -3.118 1.357 1.00 77.81 350 VAL A C 1
ATOM 2773 O O . VAL A 1 350 ? -23.279 -4.051 1.028 1.00 77.81 350 VAL A O 1
ATOM 2776 N N . PHE A 1 351 ? -22.599 -1.921 0.760 1.00 69.50 351 PHE A N 1
ATOM 2777 C CA . PHE A 1 351 ? -23.473 -1.637 -0.373 1.00 69.50 351 PHE A CA 1
ATOM 2778 C C . PHE A 1 351 ? -22.898 -2.259 -1.641 1.00 69.50 351 PHE A C 1
ATOM 2780 O O . PHE A 1 351 ? -22.002 -1.710 -2.284 1.00 69.50 351 PHE A O 1
ATOM 2787 N N . LYS A 1 352 ? -23.467 -3.389 -2.048 1.00 62.00 352 LYS A N 1
ATOM 2788 C CA . LYS A 1 352 ? -23.276 -3.922 -3.395 1.00 62.00 352 LYS A CA 1
ATOM 2789 C C . LYS A 1 352 ? -24.199 -3.139 -4.322 1.00 62.00 352 LYS A C 1
ATOM 2791 O O . LYS A 1 352 ? -25.344 -3.538 -4.519 1.00 62.00 352 LYS A O 1
ATOM 2796 N N . LYS A 1 353 ? -23.770 -1.991 -4.859 1.00 51.53 353 LYS A N 1
ATOM 2797 C CA . LYS A 1 353 ? -24.571 -1.295 -5.882 1.00 51.53 353 LYS A CA 1
ATOM 2798 C C . LYS A 1 353 ? -24.729 -2.217 -7.094 1.00 51.53 353 LYS A C 1
ATOM 2800 O O . LYS A 1 353 ? -23.836 -2.332 -7.928 1.00 51.53 353 LYS A O 1
ATOM 2805 N N . ALA A 1 354 ? -25.879 -2.877 -7.200 1.00 36.84 354 ALA A N 1
ATOM 2806 C CA . ALA A 1 354 ? -26.228 -3.676 -8.360 1.00 36.84 354 ALA A CA 1
ATOM 2807 C C . ALA A 1 354 ? -26.369 -2.751 -9.582 1.00 36.84 354 ALA A C 1
ATOM 2809 O O . ALA A 1 354 ? -27.284 -1.935 -9.662 1.00 36.84 354 ALA A O 1
ATOM 2810 N N . GLY A 1 355 ? -25.448 -2.871 -10.540 1.00 38.34 355 GLY A N 1
ATOM 2811 C CA . GLY A 1 355 ? -25.706 -2.488 -11.931 1.00 38.34 355 GLY A CA 1
ATOM 2812 C C . GLY A 1 355 ? -25.194 -1.137 -12.444 1.00 38.34 355 GLY A C 1
ATOM 2813 O O . GLY A 1 355 ? -25.398 -0.885 -13.625 1.00 38.34 355 GLY A O 1
ATOM 2814 N N . ARG A 1 356 ? -24.508 -0.289 -11.657 1.00 36.53 356 ARG A N 1
ATOM 2815 C CA . ARG A 1 356 ? -23.948 0.989 -12.178 1.00 36.53 356 ARG A CA 1
ATOM 2816 C C . ARG A 1 356 ? -22.428 1.045 -12.358 1.00 36.53 356 ARG A C 1
ATOM 2818 O O . ARG A 1 356 ? -21.964 1.882 -13.118 1.00 36.53 356 ARG A O 1
ATOM 2825 N N . GLU A 1 357 ? -21.666 0.153 -11.731 1.00 42.59 357 GLU A N 1
ATOM 2826 C CA . GLU A 1 357 ? -20.193 0.235 -11.734 1.00 42.59 357 GLU A CA 1
ATOM 2827 C C . GLU A 1 357 ? -19.514 -0.617 -12.816 1.00 42.59 357 GLU A C 1
ATOM 2829 O O . GLU A 1 357 ? -18.326 -0.453 -13.052 1.00 42.59 357 GLU A O 1
ATOM 2834 N N . ARG A 1 358 ? -20.254 -1.464 -13.551 1.00 39.00 358 ARG A N 1
ATOM 2835 C CA . ARG A 1 358 ? -19.685 -2.250 -14.668 1.00 39.00 358 ARG A CA 1
ATOM 2836 C C . ARG A 1 358 ? -19.205 -1.399 -15.859 1.00 39.00 358 ARG A C 1
ATOM 2838 O O . ARG A 1 358 ? -18.628 -1.950 -16.786 1.00 39.00 358 ARG A O 1
ATOM 2845 N N . GLY A 1 359 ? -19.446 -0.085 -15.846 1.00 35.19 359 GLY A N 1
ATOM 2846 C CA . GLY A 1 359 ? -19.048 0.835 -16.917 1.00 35.19 359 GLY A CA 1
ATOM 2847 C C . GLY A 1 359 ? -18.635 2.233 -16.452 1.00 35.19 359 GLY A C 1
ATOM 2848 O O . GLY A 1 359 ? -18.559 3.130 -17.283 1.00 35.19 359 GLY A O 1
ATOM 2849 N N . GLN A 1 360 ? -18.402 2.447 -15.154 1.00 38.69 360 GLN A N 1
ATOM 2850 C CA . GLN A 1 360 ? -17.700 3.650 -14.706 1.00 38.69 360 GLN A CA 1
ATOM 2851 C C . GLN A 1 360 ? -16.223 3.295 -14.653 1.00 38.69 360 GLN A C 1
ATOM 2853 O O . GLN A 1 360 ? -15.870 2.309 -14.008 1.00 38.69 360 GLN A O 1
ATOM 2858 N N . ASP A 1 361 ? -15.391 4.055 -15.367 1.00 41.34 361 ASP A N 1
ATOM 2859 C CA . ASP A 1 361 ? -13.940 3.946 -15.273 1.00 41.34 361 ASP A CA 1
ATOM 2860 C C . ASP A 1 361 ? -13.569 3.916 -13.789 1.00 41.34 361 ASP A C 1
ATOM 2862 O O . ASP A 1 361 ? -13.717 4.917 -13.083 1.00 41.34 361 ASP A O 1
ATOM 2866 N N . LEU A 1 362 ? -13.132 2.749 -13.297 1.00 51.44 362 LEU A N 1
ATOM 2867 C CA . LEU A 1 362 ? -12.371 2.673 -12.057 1.00 51.44 362 LEU A CA 1
ATOM 2868 C C . LEU A 1 362 ? -11.334 3.783 -12.184 1.00 51.44 362 LEU A C 1
ATOM 2870 O O . LEU A 1 362 ? -10.579 3.778 -13.153 1.00 51.44 362 LEU A O 1
ATOM 2874 N N . CYS A 1 363 ? -11.359 4.778 -11.297 1.00 49.94 363 CYS A N 1
ATOM 2875 C CA . CYS A 1 363 ? -10.400 5.871 -11.359 1.00 49.94 363 CYS A CA 1
ATOM 2876 C C . CYS A 1 363 ? -9.009 5.253 -11.152 1.00 49.94 363 CYS A C 1
ATOM 2878 O O . CYS A 1 363 ? -8.614 4.953 -10.026 1.00 49.94 363 CYS A O 1
ATOM 2880 N N . MET A 1 364 ? -8.331 4.931 -12.257 1.00 61.16 364 MET A N 1
ATOM 2881 C CA . MET A 1 364 ? -7.058 4.225 -12.244 1.00 61.16 364 MET A CA 1
ATOM 2882 C C . MET A 1 364 ? -6.012 5.214 -11.741 1.00 61.16 364 MET A C 1
ATOM 2884 O O . MET A 1 364 ? -5.892 6.316 -12.280 1.00 61.16 364 MET A O 1
ATOM 2888 N N . GLY A 1 365 ? -5.275 4.824 -10.704 1.00 64.56 365 GLY A N 1
ATOM 2889 C CA . GLY A 1 365 ? -4.421 5.684 -9.884 1.00 64.56 365 GLY A CA 1
ATOM 2890 C C . GLY A 1 365 ? -3.205 6.316 -10.567 1.00 64.56 365 GLY A C 1
ATOM 2891 O O . GLY A 1 365 ? -2.215 6.523 -9.907 1.00 64.56 365 GLY A O 1
ATOM 2892 N N . PHE A 1 366 ? -3.209 6.637 -11.860 1.00 76.31 366 PHE A N 1
ATOM 2893 C CA . PHE A 1 366 ? -2.057 7.254 -12.538 1.00 76.31 366 PHE A CA 1
ATOM 2894 C C . PHE A 1 366 ? -2.474 8.326 -13.550 1.00 76.31 366 PHE A C 1
ATOM 2896 O O . PHE A 1 366 ? -1.813 8.533 -14.565 1.00 76.31 366 PHE A O 1
ATOM 2903 N N . GLY A 1 367 ? -3.572 9.043 -13.288 1.00 75.19 367 GLY A N 1
ATOM 2904 C CA . GLY A 1 367 ? -4.083 10.079 -14.196 1.00 75.19 367 GLY A CA 1
ATOM 2905 C C . GLY A 1 367 ? -3.045 11.149 -14.569 1.00 75.19 367 GLY A C 1
ATOM 2906 O O . GLY A 1 367 ? -3.064 11.664 -15.685 1.00 75.19 367 GLY A O 1
ATOM 2907 N N . TYR A 1 368 ? -2.076 11.432 -13.691 1.00 78.62 368 TYR A N 1
ATOM 2908 C CA . TYR A 1 368 ? -0.989 12.377 -13.967 1.00 78.62 368 TYR A CA 1
ATOM 2909 C C . TYR A 1 368 ? 0.066 11.854 -14.962 1.00 78.62 368 TYR A C 1
ATOM 2911 O O . TYR A 1 368 ? 0.858 12.655 -15.456 1.00 78.62 368 TYR A O 1
ATOM 2919 N N . LEU A 1 369 ? 0.060 10.554 -15.271 1.00 78.12 369 LEU A N 1
ATOM 2920 C CA . LEU A 1 369 ? 0.875 9.906 -16.304 1.00 78.12 369 LEU A CA 1
ATOM 2921 C C . LEU A 1 369 ? 0.091 9.665 -17.605 1.00 78.12 369 LEU A C 1
ATOM 2923 O O . LEU A 1 369 ? 0.653 9.131 -18.552 1.00 78.12 369 LEU A O 1
ATOM 2927 N N . SER A 1 370 ? -1.189 10.051 -17.685 1.00 76.31 370 SER A N 1
ATOM 2928 C CA . SER A 1 370 ? -2.042 9.799 -18.862 1.00 76.31 370 SER A CA 1
ATOM 2929 C C . SER A 1 370 ? -1.422 10.270 -20.184 1.00 76.31 370 SER A C 1
ATOM 2931 O O . SER A 1 370 ? -1.469 9.542 -21.170 1.00 76.31 370 SER A O 1
ATOM 2933 N N . HIS A 1 371 ? -0.747 11.423 -20.176 1.00 72.00 371 HIS A N 1
ATOM 2934 C CA . HIS A 1 371 ? -0.068 12.000 -21.343 1.00 72.00 371 HIS A CA 1
ATOM 2935 C C . HIS A 1 371 ? 1.117 11.168 -21.860 1.00 72.00 371 HIS A C 1
ATOM 2937 O O . HIS A 1 371 ? 1.591 11.405 -22.968 1.00 72.00 371 HIS A O 1
ATOM 2943 N N . LEU A 1 372 ? 1.627 10.225 -21.063 1.00 73.12 372 LEU A N 1
ATOM 2944 C CA . LEU A 1 372 ? 2.702 9.321 -21.470 1.00 73.12 372 LEU A CA 1
ATOM 2945 C C . LEU A 1 372 ? 2.180 8.175 -22.348 1.00 73.12 372 LEU A C 1
ATOM 2947 O O . LEU A 1 372 ? 2.852 7.797 -23.306 1.00 73.12 372 LEU A O 1
ATOM 2951 N N . ASN A 1 373 ? 0.960 7.690 -22.089 1.00 65.12 373 ASN A N 1
ATOM 2952 C CA . ASN A 1 373 ? 0.327 6.623 -22.876 1.00 65.12 373 ASN A CA 1
ATOM 2953 C C . ASN A 1 373 ? -0.013 7.058 -24.311 1.00 65.12 373 ASN A C 1
ATOM 2955 O O . ASN A 1 373 ? -0.007 6.227 -25.217 1.00 65.12 373 ASN A O 1
ATOM 2959 N N . ASP A 1 374 ? -0.275 8.346 -24.543 1.00 53.41 374 ASP A N 1
ATOM 2960 C CA . ASP A 1 374 ? -0.639 8.865 -25.869 1.00 53.41 374 ASP A CA 1
ATOM 2961 C C . ASP A 1 374 ? 0.529 8.846 -26.871 1.00 53.41 374 ASP A C 1
ATOM 2963 O O . ASP A 1 374 ? 0.298 8.897 -28.074 1.00 53.41 374 ASP A O 1
ATOM 2967 N N . ARG A 1 375 ? 1.782 8.721 -26.404 1.00 50.44 375 ARG A N 1
ATOM 2968 C CA . ARG A 1 375 ? 2.958 8.513 -27.274 1.00 50.44 375 ARG A CA 1
ATOM 2969 C C . ARG A 1 375 ? 3.182 7.044 -27.660 1.00 50.44 375 ARG A C 1
ATOM 2971 O O . ARG A 1 375 ? 4.142 6.750 -28.368 1.00 50.44 375 ARG A O 1
ATOM 2978 N N . GLU A 1 376 ? 2.354 6.124 -27.162 1.00 47.50 376 GLU A N 1
ATOM 2979 C CA . GLU A 1 376 ? 2.468 4.683 -27.428 1.00 47.50 376 GLU A CA 1
ATOM 2980 C C . GLU A 1 376 ? 1.500 4.160 -28.508 1.00 47.50 376 GLU A C 1
ATOM 2982 O O . GLU A 1 376 ? 1.615 2.991 -28.890 1.00 47.50 376 GLU A O 1
ATOM 2987 N N . ARG A 1 377 ? 0.563 4.993 -28.989 1.00 38.09 377 ARG A N 1
ATOM 2988 C CA . ARG A 1 377 ? -0.313 4.724 -30.145 1.00 38.09 377 ARG A CA 1
ATOM 2989 C C . ARG A 1 377 ? 0.193 5.465 -31.371 1.00 38.09 377 ARG A C 1
ATOM 2991 O O . ARG A 1 377 ? 0.070 4.877 -32.468 1.00 38.09 377 ARG A O 1
#

Mean predicted aligned error: 6.33 Å

InterPro domains:
  IPR021858 Fungal transcription factor [PF11951] (36-274)

Nearest PDB structures (foldseek):
  9im6-assembly1_A  TM=2.469E-01  e=3.574E+00  Homo sapiens

pLDDT: mean 86.92, std 12.01, range [35.19, 98.56]

Organism: NCBI:txid565419

Secondary structure (DSSP, 8-state):
-HHHHHGGG-HHHHGGG-GGGG-THHHHHHHHTTS-HHHHHHHHHHHHHHHHHHHT-HHHHHHHHHHHHHHHHHHHHHHTSTTTTTSHHHHHHHHHHHHHHHHH-S-TTHHHHHHHHHHHHHHHH-GGG--SHHHHHHHHHHHHHHHHHHHHHT---GGGSGGGGGG---SSHHHHHHHHHHHHHTTHHHHHHHHHHHHH-TT--HHHHHHHHHHHHHHHHHHHHHHHTS-GGGS-EEESSPPSSTT---EEE-SSHHHHHHHHHHHHHHHHHHHHHHHH-SS--HHHHHHHHHHHHHHHHHHHHHHTTTTTTTTHHHHHHHHHHHH---HHHHHHHHHHHHHHHHHH-S----SSGGGS----TTGGGHHHHTT--

Sequence (377 aa):
MAFKLCETFNVEVLGGKNLAVFGRFMADIPRRLGTNKVLDFTVQSLCLAHRALVKSDEQLLLRSFRIYDYALHNLQACLNSNNQAISSEILCAAILLGIYELIAGTDDTGSSKHLGGASLLIKMKGPTQFEDFFAREMLAVVRATMIFEAAESGREYFLDAPLWKPLFQAENLEQQLFYDLISLSSEVPSILKSVATITRDQHAFASTLVEVRNQALHLRSALHRWKQSLDPKYLPSTCKPASPNPCFSIRFTYHSNKAAGMNCTYAAMVILLNYSLIHLLDNDSAKLRDENDKFSMLICQSYDYCANFAPFGNLYFKFDLTVAYLVMKQEEKRSCIRDMLHDMTVATRVFKKAGRERGQDLCMGFGYLSHLNDRER

Radius of gyration: 20.96 Å; Cα contacts (8 Å, |Δi|>4): 471; chains: 1; bounding box: 50×51×57 Å

Foldseek 3Di:
DLVLLVVLQPCVLQFLLRPCLLWPLSVVLSVVPPVDPLLNLLSVLLSLLSVCLSVLPVVSNVVSVVSLVVSVVSLVVQCVPVPRCLDLSSLVSLQSQLLSCLQNVPDLCRNVVSLVSSQVSDVVNFQVNPPDPSSLRSCLSSLQVLLLLLLLPLDQNPCLPPSNVVSQDDPDDLSVLLVQLSNLSNCLSVLLNLLLVQLVDPPPDPVSLVVSLVSLVVSLVVLVVSVVPDDPLLDWDWDPPADPLPLARTATDHPDLSSLLSLLSSLLSLLSSLLSNCSSDDPPSPVSLVSLQVSLSSLVNHLVRLVSSPANSNVSSLSSLLSSLVSDDPVVVNLVSVVSNVVNSCSSYSDPPPDDPNPDPPPRSHPSCVVSVVVVD